Protein AF-A0A848M7B4-F1 (afdb_monomer_lite)

InterPro domains:
  IPR029058 Alpha/Beta hydrolase fold [G3DSA:3.40.50.1820] (89-286)
  IPR029058 Alpha/Beta hydrolase fold [SSF53474] (166-373)

Foldseek 3Di:
DADDPPLCQQVAFFPVCVVVVDGGVLSVQVVLFAPPFDSVVCSRFLLVVLLCVQLVCSSPDDACPPPVNQVCQQPQAQHWHWDWPPPVDQKIKIKTARPVCPDPVCVQPAAAEEEEEDDAHPSQVSSLQLSNVCSNRRYMYMYTHRYPPPPPPPCLVPVFQAQDDCVSVVVRVVVVPVVGRHDQFRYEYEYADVSLQSSVVVCLVPVLRHQEYEYELDLHALRHDDDDPVSLVVLLQAAYFYEYEYECRGPSRCPLQLDADADQDPVRDGSGDHSQSSQVRVQSNCSSRQFDRDDSVQLVVLCVDDPVSVLSNGNSHAAPDWDWDQDRNWTKTWGFTAHPVGDGRYIYIYIYSGGSGRTSCRSVLRCLQSVQWTHPSVRSHIDGVPDHSDPPPD

Organism: Paenibacillus lemnae (NCBI:txid1330551)

Radius of gyration: 20.03 Å; chains: 1; bounding box: 51×49×50 Å

pLDDT: mean 87.44, std 14.01, range [38.03, 98.81]

Secondary structure (DSSP, 8-state):
----TTGGGGGS--GGGGGGT--SHHHHHHHHB-TT--HHHHHTSHHHHHHHHHHHHHHH-SSTTSHHHHHHHHHSTT-EEEEEE-TTSS--EEEEEEGGGGSGGGTT--EEEEEEE-SS-HHHHHTTSHHHHHHHHT-EEEEE-PPBTB-----HHHHTTPPPP-HHHHHHHHHHHHHTTEEEEEEEEEEEHHHHHHHHHHHHH-TTT-SEEEEES-SS-TTSPPPPHHHHHHHHHH---EEEEEETTBTT---STT--B-SB-TTS-B--B-HHHHHHHHHHHHHHHTPPP--HHHHHHGGG--GGGHHHHHHTS--SEEEEEEETTEEEEEEEEE-TTS-EEEEEEEETT--SS--HHHHHHHHHHHTTEEE-TTT--EEE-S----GGG-

Structure (mmCIF, N/CA/C/O backbone):
data_AF-A0A848M7B4-F1
#
_entry.id   AF-A0A848M7B4-F1
#
loop_
_atom_site.group_PDB
_atom_site.id
_atom_site.type_symbol
_atom_site.label_atom_id
_atom_site.label_alt_id
_atom_site.label_comp_id
_atom_site.label_asym_id
_atom_site.label_entity_id
_atom_site.label_seq_id
_atom_site.pdbx_PDB_ins_code
_atom_site.Cartn_x
_atom_site.Cartn_y
_atom_site.Cartn_z
_atom_site.occupancy
_atom_site.B_iso_or_equiv
_atom_site.auth_seq_id
_atom_site.auth_comp_id
_atom_site.auth_asym_id
_atom_site.auth_atom_id
_atom_site.pdbx_PDB_model_num
ATOM 1 N N . MET A 1 1 ? -10.411 7.852 -28.663 1.00 66.88 1 MET A N 1
ATOM 2 C CA . MET A 1 1 ? -9.872 8.730 -27.607 1.00 66.88 1 MET A CA 1
ATOM 3 C C . MET A 1 1 ? -10.813 8.605 -26.424 1.00 66.88 1 MET A C 1
ATOM 5 O O . MET A 1 1 ? -11.984 8.923 -26.577 1.00 66.88 1 MET A O 1
ATOM 9 N N . TYR A 1 2 ? -10.353 8.017 -25.322 1.00 81.56 2 TYR A N 1
ATOM 10 C CA . TYR A 1 2 ? -11.175 7.842 -24.126 1.00 81.56 2 TYR A CA 1
ATOM 11 C C . TYR A 1 2 ? -11.425 9.213 -23.475 1.00 81.56 2 TYR A C 1
ATOM 13 O O . TYR A 1 2 ? -10.504 10.041 -23.387 1.00 81.56 2 TYR A O 1
ATOM 21 N N . ASN A 1 3 ? -12.678 9.479 -23.112 1.00 83.62 3 ASN A N 1
ATOM 22 C CA . ASN A 1 3 ? -13.128 10.738 -22.529 1.00 83.62 3 ASN A CA 1
ATOM 23 C C . ASN A 1 3 ? -14.069 10.444 -21.361 1.00 83.62 3 ASN A C 1
ATOM 25 O O . ASN A 1 3 ? -14.908 9.553 -21.470 1.00 83.62 3 ASN A O 1
ATOM 29 N N . TYR A 1 4 ? -13.929 11.210 -20.289 1.00 90.31 4 TYR A N 1
ATOM 30 C CA . TYR A 1 4 ? -14.681 11.066 -19.048 1.00 90.31 4 TYR A CA 1
ATOM 31 C C . TYR A 1 4 ? -15.031 12.448 -18.500 1.00 90.31 4 TYR A C 1
ATOM 33 O O . TYR A 1 4 ? -14.499 13.468 -18.948 1.00 90.31 4 TYR A O 1
ATOM 41 N N . GLU A 1 5 ? -15.981 12.482 -17.572 1.00 90.69 5 GLU A N 1
ATOM 42 C CA . GLU A 1 5 ? -16.468 13.726 -16.986 1.00 90.69 5 GLU A CA 1
ATOM 43 C C . GLU A 1 5 ? -15.347 14.460 -16.238 1.00 90.69 5 GLU A C 1
ATOM 45 O O . GLU A 1 5 ? -14.487 13.835 -15.619 1.00 90.69 5 GLU A O 1
ATOM 50 N N . ASN A 1 6 ? -15.385 15.795 -16.252 1.00 92.81 6 ASN A N 1
ATOM 51 C CA . ASN A 1 6 ? -14.502 16.657 -15.464 1.00 92.81 6 ASN A CA 1
ATOM 52 C C . ASN A 1 6 ? -13.012 16.575 -15.826 1.00 92.81 6 ASN A C 1
ATOM 54 O O . ASN A 1 6 ? -12.151 17.023 -15.071 1.00 92.81 6 ASN A O 1
ATOM 58 N N . LYS A 1 7 ? -12.677 16.016 -16.988 1.00 92.31 7 LYS A N 1
ATOM 59 C CA . LYS A 1 7 ? -11.299 15.860 -17.453 1.00 92.31 7 LYS A CA 1
ATOM 60 C C . LYS A 1 7 ? -10.507 17.173 -17.503 1.00 92.31 7 LYS A C 1
ATOM 62 O O . LYS A 1 7 ? -9.297 17.171 -17.301 1.00 92.31 7 LYS A O 1
ATOM 67 N N . GLU A 1 8 ? -11.173 18.304 -17.701 1.00 92.56 8 GLU A N 1
ATOM 68 C CA . GLU A 1 8 ? -10.572 19.637 -17.633 1.00 92.56 8 GLU A CA 1
ATOM 69 C C . GLU A 1 8 ? -9.999 19.990 -16.248 1.00 92.56 8 GLU A C 1
ATOM 71 O O . GLU A 1 8 ? -9.194 20.912 -16.124 1.00 92.56 8 GLU A O 1
ATOM 76 N N . TRP A 1 9 ? -10.359 19.250 -15.195 1.00 94.12 9 TRP A N 1
ATOM 77 C CA . TRP A 1 9 ? -9.826 19.455 -13.846 1.00 94.12 9 TRP A CA 1
ATOM 78 C C . TRP A 1 9 ? -8.347 19.105 -13.718 1.00 94.12 9 TRP A C 1
ATOM 80 O O . TRP A 1 9 ? -7.710 19.581 -12.780 1.00 94.12 9 TRP A O 1
ATOM 90 N N . PHE A 1 10 ? -7.779 18.343 -14.657 1.00 93.44 10 PHE A N 1
ATOM 91 C CA . PHE A 1 10 ? -6.334 18.120 -14.688 1.00 93.44 10 PHE A CA 1
ATOM 92 C C . PHE A 1 10 ? -5.539 19.417 -14.841 1.00 93.44 10 PHE A C 1
ATOM 94 O O . PHE A 1 10 ? -4.433 19.502 -14.315 1.00 93.44 10 PHE A O 1
ATOM 101 N N . GLU A 1 11 ? -6.127 20.424 -15.491 1.00 93.25 11 GLU A N 1
ATOM 102 C CA . GLU A 1 11 ? -5.529 21.738 -15.749 1.00 93.25 11 GLU A CA 1
ATOM 103 C C . GLU A 1 11 ? -5.961 22.803 -14.734 1.00 93.25 11 GLU A C 1
ATOM 105 O O . GLU A 1 11 ? -5.551 23.964 -14.808 1.00 93.25 11 GLU A O 1
ATOM 110 N N . ARG A 1 12 ? -6.831 22.448 -13.783 1.00 89.88 12 ARG A N 1
ATOM 111 C CA . ARG A 1 12 ? -7.367 23.415 -12.829 1.00 89.88 12 ARG A CA 1
ATOM 112 C C . ARG A 1 12 ? -6.296 23.796 -11.799 1.00 89.88 12 ARG A C 1
ATOM 114 O O . ARG A 1 12 ? -5.705 22.900 -11.201 1.00 89.88 12 ARG A O 1
ATOM 121 N N . PRO A 1 13 ? -6.105 25.100 -11.515 1.00 86.62 13 PRO A N 1
ATOM 122 C CA . PRO A 1 13 ? -5.221 25.544 -10.446 1.00 86.62 13 PRO A CA 1
ATOM 123 C C . PRO A 1 13 ? -5.652 25.021 -9.066 1.00 86.62 13 PRO A C 1
ATOM 125 O O . PRO A 1 13 ? -6.811 25.187 -8.670 1.00 86.62 13 PRO A O 1
ATOM 128 N N . LEU A 1 14 ? -4.713 24.437 -8.324 1.00 82.94 14 LEU A N 1
ATOM 129 C CA . LEU A 1 14 ? -4.905 23.835 -7.009 1.00 82.94 14 LEU A CA 1
ATOM 130 C C . LEU A 1 14 ? -4.140 24.614 -5.940 1.00 82.94 14 LEU A C 1
ATOM 132 O O . LEU A 1 14 ? -2.932 24.461 -5.788 1.00 82.94 14 LEU A O 1
ATOM 136 N N . LYS A 1 15 ? -4.871 25.390 -5.132 1.00 71.19 15 LYS A N 1
ATOM 137 C CA . LYS A 1 15 ? -4.302 26.149 -4.002 1.00 71.19 15 LYS A CA 1
ATOM 138 C C . LYS A 1 15 ? -3.574 25.268 -2.990 1.00 71.19 15 LYS A C 1
ATOM 140 O O . LYS A 1 15 ? -2.587 25.672 -2.398 1.00 71.19 15 LYS A O 1
ATOM 145 N N . THR A 1 16 ? -4.066 24.051 -2.806 1.00 67.88 16 THR A N 1
ATOM 146 C CA . THR A 1 16 ? -3.511 23.033 -1.907 1.00 67.88 16 THR A CA 1
ATOM 147 C C . THR A 1 16 ? -2.163 22.477 -2.374 1.00 67.88 16 THR A C 1
ATOM 149 O O . THR A 1 16 ? -1.467 21.863 -1.569 1.00 67.88 16 THR A O 1
ATOM 152 N N . LEU A 1 17 ? -1.785 22.696 -3.642 1.00 66.31 17 LEU A N 1
ATOM 153 C CA . LEU A 1 17 ? -0.487 22.314 -4.208 1.00 66.31 17 LEU A CA 1
ATOM 154 C C . LEU A 1 17 ? 0.463 23.505 -4.415 1.00 66.31 17 LEU A C 1
ATOM 156 O O . LEU A 1 17 ? 1.637 23.277 -4.702 1.00 66.31 17 LEU A O 1
ATOM 160 N N . GLU A 1 18 ? 0.001 24.751 -4.230 1.00 57.59 18 GLU A N 1
ATOM 161 C CA . GLU A 1 18 ? 0.810 25.963 -4.466 1.00 57.59 18 GLU A CA 1
ATOM 162 C C . GLU A 1 18 ? 2.098 25.971 -3.621 1.00 57.59 18 GLU A C 1
ATOM 164 O O . GLU A 1 18 ? 3.162 26.346 -4.118 1.00 57.59 18 GLU A O 1
ATOM 169 N N . ASP A 1 19 ? 2.039 25.449 -2.392 1.00 53.47 19 ASP A N 1
ATOM 170 C CA . ASP A 1 19 ? 3.194 25.289 -1.495 1.00 53.47 19 ASP A CA 1
ATOM 171 C C . ASP A 1 19 ? 4.212 24.226 -1.969 1.00 53.47 19 ASP A C 1
ATOM 173 O O . ASP A 1 19 ? 5.292 24.089 -1.391 1.00 53.47 19 ASP A O 1
ATOM 177 N N . GLU A 1 20 ? 3.890 23.440 -3.001 1.00 55.09 20 GLU A N 1
ATOM 178 C CA . GLU A 1 20 ? 4.791 22.465 -3.638 1.00 55.09 20 GLU A CA 1
ATOM 179 C C . GLU A 1 20 ? 5.413 22.985 -4.939 1.00 55.09 20 GLU A C 1
ATOM 181 O O . GLU A 1 20 ? 6.122 22.244 -5.616 1.00 55.09 20 GLU A O 1
ATOM 186 N N . GLY A 1 21 ? 5.146 24.242 -5.309 1.00 60.25 21 GLY A N 1
ATOM 187 C CA . GLY A 1 21 ? 5.594 24.812 -6.582 1.00 60.25 21 GLY A CA 1
ATOM 188 C C . GLY A 1 21 ? 4.836 24.280 -7.803 1.00 60.25 21 GLY A C 1
ATOM 189 O O . GLY A 1 21 ? 5.199 24.620 -8.926 1.00 60.25 21 GLY A O 1
ATOM 190 N N . ARG A 1 22 ? 3.777 23.490 -7.586 1.00 67.62 22 ARG A N 1
ATOM 191 C CA . ARG A 1 22 ? 2.900 22.924 -8.618 1.00 67.62 22 ARG A CA 1
ATOM 192 C C . ARG A 1 22 ? 1.539 23.586 -8.571 1.00 67.62 22 ARG A C 1
ATOM 194 O O . ARG A 1 22 ? 1.055 23.968 -7.509 1.00 67.62 22 ARG A O 1
ATOM 201 N N . LYS A 1 23 ? 0.901 23.698 -9.726 1.00 78.94 23 LYS A N 1
ATOM 202 C CA . LYS A 1 23 ? -0.374 24.396 -9.874 1.00 78.94 23 LYS A CA 1
ATOM 203 C C . LYS A 1 23 ? -1.488 23.462 -10.288 1.00 78.94 23 LYS A C 1
ATOM 205 O O . LYS A 1 23 ? -2.626 23.772 -9.975 1.00 78.94 23 LYS A O 1
ATOM 210 N N . THR A 1 24 ? -1.213 22.339 -10.943 1.00 90.75 24 THR A N 1
ATOM 211 C CA . THR A 1 24 ? -2.267 21.468 -11.486 1.00 90.75 24 THR A CA 1
ATOM 212 C C . THR A 1 24 ? -1.969 19.983 -11.259 1.00 90.75 24 THR A C 1
ATOM 214 O O . THR A 1 24 ? -0.845 19.602 -10.925 1.00 90.75 24 THR A O 1
ATOM 217 N N . LEU A 1 25 ? -2.978 19.120 -11.436 1.00 91.19 25 LEU A N 1
ATOM 218 C CA . LEU A 1 25 ? -2.766 17.666 -11.408 1.00 91.19 25 LEU A CA 1
ATOM 219 C C . LEU A 1 25 ? -1.920 17.192 -12.597 1.00 91.19 25 LEU A C 1
ATOM 221 O O . LEU A 1 25 ? -1.194 16.210 -12.471 1.00 91.19 25 LEU A O 1
ATOM 225 N N . HIS A 1 26 ? -2.006 17.878 -13.741 1.00 92.94 26 HIS A N 1
ATOM 226 C CA . HIS A 1 26 ? -1.137 17.632 -14.889 1.00 92.94 26 HIS A CA 1
ATOM 227 C C . HIS A 1 26 ? 0.333 17.853 -14.513 1.00 92.94 26 HIS A C 1
ATOM 229 O O . HIS A 1 26 ? 1.128 16.921 -14.626 1.00 92.94 26 HIS A O 1
ATOM 235 N N . GLU A 1 27 ? 0.682 19.039 -14.006 1.00 89.94 27 GLU A N 1
ATOM 236 C CA . GLU A 1 27 ? 2.056 19.346 -13.589 1.00 89.94 27 GLU A CA 1
ATOM 237 C C . GLU A 1 27 ? 2.553 18.341 -12.540 1.00 89.94 27 GLU A C 1
ATOM 239 O O . GLU A 1 27 ? 3.668 17.839 -12.648 1.00 89.94 27 GLU A O 1
ATOM 244 N N . LEU A 1 28 ? 1.695 17.963 -11.583 1.00 87.56 28 LEU A N 1
ATOM 245 C CA . LEU A 1 28 ? 2.005 16.920 -10.607 1.00 87.56 28 LEU A CA 1
ATOM 246 C C . LEU A 1 28 ? 2.376 15.588 -11.265 1.00 87.56 28 LEU A C 1
ATOM 248 O O . LEU A 1 28 ? 3.399 15.010 -10.918 1.00 87.56 28 LEU A O 1
ATOM 252 N N . LEU A 1 29 ? 1.566 15.082 -12.192 1.00 90.69 29 LEU A N 1
ATOM 253 C CA . LEU A 1 29 ? 1.821 13.783 -12.814 1.00 90.69 29 LEU A CA 1
ATOM 254 C C . LEU A 1 29 ? 3.066 13.794 -13.701 1.00 90.69 29 LEU A C 1
ATOM 256 O O . LEU A 1 29 ? 3.826 12.829 -13.671 1.00 90.69 29 LEU A O 1
ATOM 260 N N . VAL A 1 30 ? 3.285 14.868 -14.463 1.00 90.69 30 VAL A N 1
ATOM 261 C CA . VAL A 1 30 ? 4.470 15.007 -15.322 1.00 90.69 30 VAL A CA 1
ATOM 262 C C . VAL A 1 30 ? 5.744 15.089 -14.486 1.00 90.69 30 VAL A C 1
ATOM 264 O O . VAL A 1 30 ? 6.694 14.373 -14.785 1.00 90.69 30 VAL A O 1
ATOM 267 N N . ASP A 1 31 ? 5.745 15.863 -13.398 1.00 86.50 31 ASP A N 1
ATOM 268 C CA . ASP A 1 31 ? 6.887 15.946 -12.478 1.00 86.50 31 ASP A CA 1
ATOM 269 C C . ASP A 1 31 ? 7.194 14.616 -11.777 1.00 86.50 31 ASP A C 1
ATOM 271 O O . ASP A 1 31 ? 8.326 14.373 -11.356 1.00 86.50 31 ASP A O 1
ATOM 275 N N . MET A 1 32 ? 6.168 13.787 -11.569 1.00 87.31 32 MET A N 1
ATOM 276 C CA . MET A 1 32 ? 6.290 12.486 -10.912 1.00 87.31 32 MET A CA 1
ATOM 277 C C . MET A 1 32 ? 6.614 11.349 -11.892 1.00 87.31 32 MET A C 1
ATOM 279 O O . MET A 1 32 ? 6.910 10.233 -11.458 1.00 87.31 32 MET A O 1
ATOM 283 N N . GLY A 1 33 ? 6.561 11.608 -13.195 1.00 89.44 33 GLY A N 1
ATOM 284 C CA . GLY A 1 33 ? 6.952 10.668 -14.233 1.00 89.44 33 GLY A CA 1
ATOM 285 C C . GLY A 1 33 ? 8.446 10.737 -14.538 1.00 89.44 33 GLY A C 1
ATOM 286 O O . GLY A 1 33 ? 9.073 11.790 -14.440 1.00 89.44 33 GLY A O 1
ATOM 287 N N . ASP A 1 34 ? 9.028 9.617 -14.948 1.00 87.88 34 ASP A N 1
ATOM 288 C CA . ASP A 1 34 ? 10.302 9.632 -15.653 1.00 87.88 34 ASP A CA 1
ATOM 289 C C . ASP A 1 34 ? 10.107 9.982 -17.143 1.00 87.88 34 ASP A C 1
ATOM 291 O O . ASP A 1 34 ? 8.996 10.203 -17.629 1.00 87.88 34 ASP A O 1
ATOM 295 N N . HIS A 1 35 ? 11.203 10.024 -17.900 1.00 87.94 35 HIS A N 1
ATOM 296 C CA . HIS A 1 35 ? 11.185 10.350 -19.329 1.00 87.94 35 HIS A CA 1
ATOM 297 C C . HIS A 1 35 ? 10.361 9.388 -20.212 1.00 87.94 35 HIS A C 1
ATOM 299 O O . HIS A 1 35 ? 10.135 9.695 -21.384 1.00 87.94 35 HIS A O 1
ATOM 305 N N . THR A 1 36 ? 9.939 8.232 -19.692 1.00 91.31 36 THR A N 1
ATOM 306 C CA . THR A 1 36 ? 9.106 7.254 -20.407 1.00 91.31 36 THR A CA 1
ATOM 307 C C . THR A 1 36 ? 7.613 7.433 -20.131 1.00 91.31 36 THR A C 1
ATOM 309 O O . THR A 1 36 ? 6.790 6.850 -20.843 1.00 91.31 36 THR A O 1
ATOM 312 N N . PHE A 1 37 ? 7.244 8.257 -19.143 1.00 94.69 37 PHE A N 1
ATOM 313 C CA . PHE A 1 37 ? 5.851 8.515 -18.806 1.00 94.69 37 PHE A CA 1
ATOM 314 C C . PHE A 1 37 ? 5.113 9.200 -19.962 1.00 94.69 37 PHE A C 1
ATOM 316 O O . PHE A 1 37 ? 5.459 10.298 -20.400 1.00 94.69 37 PHE A O 1
ATOM 323 N N . ASN A 1 38 ? 4.042 8.568 -20.440 1.00 95.56 38 ASN A N 1
ATOM 324 C CA . ASN A 1 38 ? 3.177 9.124 -21.468 1.00 95.56 38 ASN A CA 1
ATOM 325 C C . ASN A 1 38 ? 1.906 9.701 -20.832 1.00 95.56 38 ASN A C 1
ATOM 327 O O . ASN A 1 38 ? 0.907 8.992 -20.645 1.00 95.56 38 ASN A O 1
ATOM 331 N N . TYR A 1 39 ? 1.954 11.002 -20.533 1.00 95.00 39 TYR A N 1
ATOM 332 C CA . TYR A 1 39 ? 0.834 11.738 -19.948 1.00 95.00 39 TYR A CA 1
ATOM 333 C C . TYR A 1 39 ? -0.421 11.704 -20.828 1.00 95.00 39 TYR A C 1
ATOM 335 O O . TYR A 1 39 ? -1.505 11.454 -20.318 1.00 95.00 39 TYR A O 1
ATOM 343 N N . GLU A 1 40 ? -0.299 11.864 -22.148 1.00 94.94 40 GLU A N 1
ATOM 344 C CA . GLU A 1 40 ? -1.459 11.830 -23.051 1.00 94.94 40 GLU A CA 1
ATOM 345 C C . GLU A 1 40 ? -2.172 10.473 -23.004 1.00 94.94 40 GLU A C 1
ATOM 347 O O . GLU A 1 40 ? -3.393 10.395 -22.857 1.00 94.94 40 GLU A O 1
ATOM 352 N N . LYS A 1 41 ? -1.417 9.370 -23.048 1.00 93.81 41 LYS A N 1
ATOM 353 C CA . LYS A 1 41 ? -1.985 8.024 -22.895 1.00 93.81 41 LYS A CA 1
ATOM 354 C C . LYS A 1 41 ? -2.674 7.870 -21.537 1.00 93.81 41 LYS A C 1
ATOM 356 O O . LYS A 1 41 ? -3.765 7.310 -21.477 1.00 93.81 41 LYS A O 1
ATOM 361 N N . TYR A 1 42 ? -2.058 8.382 -20.475 1.00 93.19 42 TYR A N 1
ATOM 362 C CA . TYR A 1 42 ? -2.596 8.329 -19.119 1.00 93.19 42 TYR A CA 1
ATOM 363 C C . TYR A 1 42 ? -3.905 9.115 -18.988 1.00 93.19 42 TYR A C 1
ATOM 365 O O . TYR A 1 42 ? -4.932 8.577 -18.576 1.00 93.19 42 TYR A O 1
ATOM 373 N N . LEU A 1 43 ? -3.892 10.374 -19.417 1.00 94.12 43 LEU A N 1
ATOM 374 C CA . LEU A 1 43 ? -5.034 11.276 -19.436 1.00 94.12 43 LEU A CA 1
ATOM 375 C C . LEU A 1 43 ? -6.193 10.679 -20.255 1.00 94.12 43 LEU A C 1
ATOM 377 O O . LEU A 1 43 ? -7.362 10.922 -19.967 1.00 94.12 43 LEU A O 1
ATOM 381 N N . HIS A 1 44 ? -5.901 9.884 -21.284 1.00 93.44 44 HIS A N 1
ATOM 382 C CA . HIS A 1 44 ? -6.877 9.176 -22.114 1.00 93.44 44 HIS A CA 1
ATOM 383 C C . HIS A 1 44 ? -7.036 7.690 -21.737 1.00 93.44 44 HIS A C 1
ATOM 385 O O . HIS A 1 44 ? -7.121 6.842 -22.627 1.00 93.44 44 HIS A O 1
ATOM 391 N N . SER A 1 45 ? -7.136 7.378 -20.440 1.00 92.25 45 SER A N 1
ATOM 392 C CA . SER A 1 45 ? -7.343 6.012 -19.924 1.00 92.25 45 SER A CA 1
ATOM 393 C C . SER A 1 45 ? -8.273 5.966 -18.701 1.00 92.25 45 SER A C 1
ATOM 395 O O . SER A 1 45 ? -8.485 6.995 -18.054 1.00 92.25 45 SER A O 1
ATOM 397 N N . LYS A 1 46 ? -8.783 4.772 -18.350 1.00 92.25 46 LYS A N 1
ATOM 398 C CA . LYS A 1 46 ? -9.503 4.539 -17.080 1.00 92.25 46 LYS A CA 1
ATOM 399 C C . LYS A 1 46 ? -8.640 4.846 -15.860 1.00 92.25 46 LYS A C 1
ATOM 401 O O . LYS A 1 46 ? -9.138 5.387 -14.881 1.00 92.25 46 LYS A O 1
ATOM 406 N N . GLN A 1 47 ? -7.338 4.573 -15.936 1.00 90.62 47 GLN A N 1
ATOM 407 C CA . GLN A 1 47 ? -6.392 4.936 -14.882 1.00 90.62 47 GLN A CA 1
ATOM 408 C C . GLN A 1 47 ? -6.411 6.451 -14.603 1.00 90.62 47 GLN A C 1
ATOM 410 O O . GLN A 1 47 ? -6.420 6.860 -13.441 1.00 90.62 47 GLN A O 1
ATOM 415 N N . GLY A 1 48 ? -6.494 7.279 -15.652 1.00 92.69 48 GLY A N 1
ATOM 416 C CA . GLY A 1 48 ? -6.666 8.730 -15.533 1.00 92.69 48 GLY A CA 1
ATOM 417 C C . GLY A 1 48 ? -8.023 9.143 -14.949 1.00 92.69 48 GLY A C 1
ATOM 418 O O . GLY A 1 48 ? -8.077 10.048 -14.113 1.00 92.69 48 GLY A O 1
ATOM 419 N N . GLU A 1 49 ? -9.114 8.467 -15.330 1.00 93.69 49 GLU A N 1
ATOM 420 C CA . GLU A 1 49 ? -10.450 8.693 -14.749 1.00 93.69 49 GLU A CA 1
ATOM 421 C C . GLU A 1 49 ? -10.459 8.400 -13.241 1.00 93.69 49 GLU A C 1
ATOM 423 O O . GLU A 1 49 ? -10.855 9.250 -12.441 1.00 93.69 49 GLU A O 1
ATOM 428 N N . HIS A 1 50 ? -9.958 7.233 -12.833 1.00 92.12 50 HIS A N 1
ATOM 429 C CA . HIS A 1 50 ? -9.908 6.836 -11.427 1.00 92.12 50 HIS A CA 1
ATOM 430 C C . HIS A 1 50 ? -8.973 7.718 -10.597 1.00 92.12 50 HIS A C 1
ATOM 432 O O . HIS A 1 50 ? -9.305 8.082 -9.466 1.00 92.12 50 HIS A O 1
ATOM 438 N N . PHE A 1 51 ? -7.825 8.114 -11.154 1.00 92.12 51 PHE A N 1
ATOM 439 C CA . PHE A 1 51 ? -6.951 9.088 -10.509 1.00 92.12 51 PHE A CA 1
ATOM 440 C C . PHE A 1 51 ? -7.699 10.394 -10.228 1.00 92.12 51 PHE A C 1
ATOM 442 O O . PHE A 1 51 ? -7.645 10.909 -9.108 1.00 92.12 51 PHE A O 1
ATOM 449 N N . LEU A 1 52 ? -8.433 10.924 -11.211 1.00 93.31 52 LEU A N 1
ATOM 450 C CA . LEU A 1 52 ? -9.195 12.153 -11.018 1.00 93.31 52 LEU A CA 1
ATOM 451 C C . LEU A 1 52 ? -10.298 11.978 -9.973 1.00 93.31 52 LEU A C 1
ATOM 453 O O . LEU A 1 52 ? -10.497 12.860 -9.138 1.00 93.31 52 LEU A O 1
ATOM 457 N N . PHE A 1 53 ? -10.984 10.835 -9.986 1.00 93.19 53 PHE A N 1
ATOM 458 C CA . PHE A 1 53 ? -12.019 10.513 -9.012 1.00 93.19 53 PHE A CA 1
ATOM 459 C C . PHE A 1 53 ? -11.485 10.534 -7.571 1.00 93.19 53 PHE A C 1
ATOM 461 O O . PHE A 1 53 ? -12.104 11.154 -6.703 1.00 93.19 53 PHE A O 1
ATOM 468 N N . HIS A 1 54 ? -10.313 9.948 -7.312 1.00 92.06 54 HIS A N 1
ATOM 469 C CA . HIS A 1 54 ? -9.689 9.990 -5.983 1.00 92.06 54 HIS A CA 1
ATOM 470 C C . HIS A 1 54 ? -9.154 11.377 -5.609 1.00 92.06 54 HIS A C 1
ATOM 472 O O . HIS A 1 54 ? -9.165 11.750 -4.439 1.00 92.06 54 HIS A O 1
ATOM 478 N N . ASN A 1 55 ? -8.746 12.183 -6.590 1.00 91.25 55 ASN A N 1
ATOM 479 C CA . ASN A 1 55 ? -8.276 13.551 -6.361 1.00 91.25 55 ASN A CA 1
ATOM 480 C C . ASN A 1 55 ? -9.406 14.599 -6.380 1.00 91.25 55 ASN A C 1
ATOM 482 O O . ASN A 1 55 ? -9.145 15.790 -6.226 1.00 91.25 55 ASN A O 1
ATOM 486 N N . GLN A 1 56 ? -10.675 14.207 -6.529 1.00 92.12 56 GLN A N 1
ATOM 487 C CA . GLN A 1 56 ? -11.766 15.169 -6.716 1.00 92.12 56 GLN A CA 1
ATOM 488 C C . GLN A 1 56 ? -11.945 16.133 -5.535 1.00 92.12 56 GLN A C 1
ATOM 490 O O . GLN A 1 56 ? -12.326 17.285 -5.737 1.00 92.12 56 GLN A O 1
ATOM 495 N N . LEU A 1 57 ? -11.686 15.680 -4.303 1.00 91.81 57 LEU A N 1
ATOM 496 C CA . LEU A 1 57 ? -11.840 16.514 -3.111 1.00 91.81 57 LEU A CA 1
ATOM 497 C C . LEU A 1 57 ? -10.754 17.590 -3.056 1.00 91.81 57 LEU A C 1
ATOM 499 O O . LEU A 1 57 ? -11.074 18.752 -2.811 1.00 91.81 57 LEU A O 1
ATOM 503 N N . LEU A 1 58 ? -9.519 17.217 -3.412 1.00 88.50 58 LEU A N 1
ATOM 504 C CA . LEU A 1 58 ? -8.387 18.131 -3.577 1.00 88.50 58 LEU A CA 1
ATOM 505 C C . LEU A 1 58 ? -8.685 19.229 -4.611 1.00 88.50 58 LEU A C 1
ATOM 507 O O . LEU A 1 58 ? -8.249 20.365 -4.444 1.00 88.50 58 LEU A O 1
ATOM 511 N N . VAL A 1 59 ? -9.431 18.897 -5.672 1.00 89.94 59 VAL A N 1
ATOM 512 C CA . VAL A 1 59 ? -9.811 19.839 -6.739 1.00 89.94 59 VAL A CA 1
ATOM 513 C C . VAL A 1 59 ? -10.977 20.747 -6.337 1.00 89.94 59 VAL A C 1
ATOM 515 O O . VAL A 1 59 ? -11.015 21.929 -6.695 1.00 89.94 59 VAL A O 1
ATOM 518 N N . LYS A 1 60 ? -11.980 20.193 -5.650 1.00 90.12 60 LYS A N 1
ATOM 519 C CA . LYS A 1 60 ? -13.246 20.882 -5.357 1.00 90.12 60 LYS A CA 1
ATOM 520 C C . LYS A 1 60 ? -13.172 21.786 -4.130 1.00 90.12 60 LYS A C 1
ATOM 522 O O . LYS A 1 60 ? -13.890 22.786 -4.096 1.00 90.12 60 LYS A O 1
ATOM 527 N N . TYR A 1 61 ? -12.347 21.438 -3.148 1.00 89.56 61 TYR A N 1
ATOM 528 C CA . TYR A 1 61 ? -12.351 22.054 -1.824 1.00 89.56 61 TYR A CA 1
ATOM 529 C C . TYR A 1 61 ? -10.978 22.600 -1.448 1.00 89.56 61 TYR A C 1
ATOM 531 O O . TYR A 1 61 ? -9.952 22.217 -2.000 1.00 89.56 61 TYR A O 1
ATOM 539 N N . THR A 1 62 ? -10.969 23.531 -0.497 1.00 82.75 62 THR A N 1
ATOM 540 C CA . THR A 1 62 ? -9.735 24.159 -0.005 1.00 82.75 62 THR A CA 1
ATOM 541 C C . THR A 1 62 ? -9.350 23.686 1.385 1.00 82.75 62 THR A C 1
ATOM 543 O O . THR A 1 62 ? -8.184 23.796 1.749 1.00 82.75 62 THR A O 1
ATOM 546 N N . HIS A 1 63 ? -10.301 23.155 2.157 1.00 84.50 63 HIS A N 1
ATOM 547 C CA . HIS A 1 63 ? -10.051 22.664 3.504 1.00 84.50 63 HIS A CA 1
ATOM 548 C C . HIS A 1 63 ? -10.736 21.312 3.713 1.00 84.50 63 HIS A C 1
ATOM 550 O O . HIS A 1 63 ? -11.920 21.152 3.422 1.00 84.50 63 HIS A O 1
ATOM 556 N N . GLY A 1 64 ? -10.023 20.317 4.241 1.00 86.56 64 GLY A N 1
ATOM 557 C CA . GLY A 1 64 ? -10.566 18.959 4.327 1.00 86.56 64 GLY A CA 1
ATOM 558 C C . GLY A 1 64 ? -11.654 18.754 5.388 1.00 86.56 64 GLY A C 1
ATOM 559 O O . GLY A 1 64 ? -12.259 17.688 5.440 1.00 86.56 64 GLY A O 1
ATOM 560 N N . MET A 1 65 ? -11.964 19.779 6.185 1.00 90.06 65 MET A N 1
ATOM 561 C CA . MET A 1 65 ? -13.146 19.818 7.067 1.00 90.06 65 MET A CA 1
ATOM 562 C C . MET A 1 65 ? -14.314 20.640 6.504 1.00 90.06 65 MET A C 1
ATOM 564 O O . MET A 1 65 ? -15.281 20.896 7.221 1.00 90.06 65 MET A O 1
ATOM 568 N N . ASP A 1 66 ? -14.247 21.069 5.239 1.00 92.81 66 ASP A N 1
ATOM 569 C CA . ASP A 1 66 ? -15.381 21.712 4.574 1.00 92.81 66 ASP A CA 1
ATOM 570 C C . ASP A 1 66 ? -16.606 20.782 4.603 1.00 92.81 66 ASP A C 1
ATOM 572 O O . ASP A 1 66 ? -16.488 19.568 4.422 1.00 92.81 66 ASP A O 1
ATOM 576 N N . LYS A 1 67 ? -17.813 21.345 4.774 1.00 95.69 67 LYS A N 1
ATOM 577 C CA . LYS A 1 67 ? -19.060 20.558 4.876 1.00 95.69 67 LYS A CA 1
ATOM 578 C C . LYS A 1 67 ? -19.221 19.559 3.724 1.00 95.69 67 LYS A C 1
ATOM 580 O O . LYS A 1 67 ? -19.659 18.441 3.952 1.00 95.69 67 LYS A O 1
ATOM 585 N N . GLY A 1 68 ? -18.840 19.949 2.505 1.00 96.31 68 GLY A N 1
ATOM 586 C CA . GLY A 1 68 ? -18.909 19.072 1.335 1.00 96.31 68 GLY A CA 1
ATOM 587 C C . GLY A 1 68 ? -17.972 17.862 1.407 1.00 96.31 68 GLY A C 1
ATOM 588 O O . GLY A 1 68 ? -18.346 16.792 0.940 1.00 96.31 68 GLY A O 1
ATOM 589 N N . VAL A 1 69 ? -16.806 17.997 2.045 1.00 95.19 69 VAL A N 1
ATOM 590 C CA . VAL A 1 69 ? -15.866 16.888 2.280 1.00 95.19 69 VAL A CA 1
ATOM 591 C C . VAL A 1 69 ? -16.417 15.938 3.341 1.00 95.19 69 VAL A C 1
ATOM 593 O O . VAL A 1 69 ? -16.431 14.725 3.145 1.00 95.19 69 VAL A O 1
ATOM 596 N N . LEU A 1 70 ? -16.935 16.485 4.445 1.00 97.06 70 LEU A N 1
ATOM 597 C CA . LEU A 1 70 ? -17.549 15.687 5.510 1.00 97.06 70 LEU A CA 1
ATOM 598 C C . LEU A 1 70 ? -18.786 14.932 5.009 1.00 97.06 70 LEU A C 1
ATOM 600 O O . LEU A 1 70 ? -18.948 13.746 5.293 1.00 97.06 70 LEU A O 1
ATOM 604 N N . ASP A 1 71 ? -19.640 15.602 4.232 1.00 98.00 71 ASP A N 1
ATOM 605 C CA . ASP A 1 71 ? -20.809 14.982 3.614 1.00 98.00 71 ASP A CA 1
ATOM 606 C C . ASP A 1 71 ? -20.398 13.909 2.601 1.00 98.00 71 ASP A C 1
ATOM 608 O O . ASP A 1 71 ? -21.029 12.855 2.570 1.00 98.00 71 ASP A O 1
ATOM 612 N N . PHE A 1 72 ? -19.351 14.137 1.800 1.00 97.69 72 PHE A N 1
ATOM 613 C CA . PHE A 1 72 ? -18.846 13.128 0.870 1.00 97.69 72 PHE A CA 1
ATOM 614 C C . PHE A 1 72 ? -18.477 11.841 1.612 1.00 97.69 72 PHE A C 1
ATOM 616 O O . PHE A 1 72 ? -19.036 10.786 1.318 1.00 97.69 72 PHE A O 1
ATOM 623 N N . TRP A 1 73 ? -17.614 11.930 2.628 1.00 97.44 73 TRP A N 1
ATOM 624 C CA . TRP A 1 73 ? -17.168 10.749 3.368 1.00 97.44 73 TRP A CA 1
ATOM 625 C C . TRP A 1 73 ? -18.288 10.068 4.140 1.00 97.44 73 TRP A C 1
ATOM 627 O O . TRP A 1 73 ? -18.344 8.841 4.168 1.00 97.44 73 TRP A O 1
ATOM 637 N N . LYS A 1 74 ? -19.226 10.834 4.701 1.00 98.31 74 LYS A N 1
ATOM 638 C CA . LYS A 1 74 ? -20.372 10.278 5.426 1.00 98.31 74 LYS A CA 1
ATOM 639 C C . LYS A 1 74 ? -21.290 9.427 4.542 1.00 98.31 74 LYS A C 1
ATOM 641 O O . LYS A 1 74 ? -21.927 8.515 5.063 1.00 98.31 74 LYS A O 1
ATOM 646 N N . HIS A 1 75 ? -21.371 9.720 3.242 1.00 98.12 75 HIS A N 1
ATOM 647 C CA . HIS A 1 75 ? -22.292 9.049 2.317 1.00 98.12 75 HIS A CA 1
ATOM 648 C C . HIS A 1 75 ? -21.602 8.143 1.287 1.00 98.12 75 HIS A C 1
ATOM 650 O O . HIS A 1 75 ? -22.286 7.365 0.627 1.00 98.12 75 HIS A O 1
ATOM 656 N N . TYR A 1 76 ? -20.279 8.223 1.131 1.00 97.50 76 TYR A N 1
ATOM 657 C CA . TYR A 1 76 ? -19.536 7.317 0.259 1.00 97.50 76 TYR A CA 1
ATOM 658 C C . TYR A 1 76 ? -19.457 5.907 0.865 1.00 97.50 76 TYR A C 1
ATOM 660 O O . TYR A 1 76 ? -19.157 5.749 2.050 1.00 97.50 76 TYR A O 1
ATOM 668 N N . GLY A 1 77 ? -19.691 4.868 0.056 1.00 97.00 77 GLY A N 1
ATOM 669 C CA . GLY A 1 77 ? -19.659 3.475 0.512 1.00 97.00 77 GLY A CA 1
ATOM 670 C C . GLY A 1 77 ? -20.637 3.227 1.666 1.00 97.00 77 GLY A C 1
ATOM 671 O O . GLY A 1 77 ? -21.828 3.513 1.556 1.00 97.00 77 GLY A O 1
ATOM 672 N N . LYS A 1 78 ? -20.136 2.701 2.788 1.00 98.19 78 LYS A N 1
ATOM 673 C CA . LYS A 1 78 ? -20.907 2.538 4.035 1.00 98.19 78 LYS A CA 1
ATOM 674 C C . LYS A 1 78 ? -20.774 3.733 4.990 1.00 98.19 78 LYS A C 1
ATOM 676 O O . LYS A 1 78 ? -21.371 3.725 6.066 1.00 98.19 78 LYS A O 1
ATOM 681 N N . GLY A 1 79 ? -20.021 4.756 4.593 1.00 98.25 79 GLY A N 1
ATOM 682 C CA . GLY A 1 79 ? -19.864 6.011 5.310 1.00 98.25 79 GLY A CA 1
ATOM 683 C C . GLY A 1 79 ? -18.734 6.015 6.340 1.00 98.25 79 GLY A C 1
ATOM 684 O O . GLY A 1 79 ? -18.561 5.084 7.130 1.00 98.25 79 GLY A O 1
ATOM 685 N N . LEU A 1 80 ? -18.015 7.134 6.383 1.00 98.50 80 LEU A N 1
ATOM 686 C CA . LEU A 1 80 ? -16.992 7.466 7.368 1.00 98.50 80 LEU A CA 1
ATOM 687 C C . LEU A 1 80 ? -17.319 8.800 8.051 1.00 98.50 80 LEU A C 1
ATOM 689 O O . LEU A 1 80 ? -17.729 9.767 7.411 1.00 98.50 80 LEU A O 1
ATOM 693 N N . VAL A 1 81 ? -17.091 8.867 9.358 1.00 98.31 81 VAL A N 1
ATOM 694 C CA . VAL A 1 81 ? -17.054 10.107 10.134 1.00 98.31 81 VAL A CA 1
ATOM 695 C C . VAL A 1 81 ? -15.604 10.566 10.200 1.00 98.31 81 VAL A C 1
ATOM 697 O O . VAL A 1 81 ? -14.755 9.861 10.746 1.00 98.31 81 VAL A O 1
ATOM 700 N N . LYS A 1 82 ? -15.328 11.732 9.610 1.00 96.19 82 LYS A N 1
ATOM 701 C CA . LYS A 1 82 ? -14.010 12.370 9.617 1.00 96.19 82 LYS A CA 1
ATOM 702 C C . LYS A 1 82 ? -13.908 13.365 10.772 1.00 96.19 82 LYS A C 1
ATOM 704 O O . LYS A 1 82 ? -14.752 14.252 10.887 1.00 96.19 82 LYS A O 1
ATOM 709 N N . GLU A 1 83 ? -12.859 13.252 11.578 1.00 94.38 83 GLU A N 1
ATOM 710 C CA . GLU A 1 83 ? -12.591 14.136 12.720 1.00 94.38 83 GLU A CA 1
ATOM 711 C C . GLU A 1 83 ? -11.104 14.501 12.780 1.00 94.38 83 GLU A C 1
ATOM 713 O O . GLU A 1 83 ? -10.248 13.692 12.415 1.00 94.38 83 GLU A O 1
ATOM 718 N N . ILE A 1 84 ? -10.801 15.716 13.250 1.00 91.06 84 ILE A N 1
ATOM 719 C CA . ILE A 1 84 ? -9.439 16.135 13.601 1.00 91.06 84 ILE A CA 1
ATOM 720 C C . ILE A 1 84 ? -9.337 16.168 15.119 1.00 91.06 84 ILE A C 1
ATOM 722 O O . ILE A 1 84 ? -10.157 16.789 15.794 1.00 91.06 84 ILE A O 1
ATOM 726 N N . HIS A 1 85 ? -8.302 15.523 15.632 1.00 91.69 85 HIS A N 1
ATOM 727 C CA . HIS A 1 85 ? -8.017 15.388 17.049 1.00 91.69 85 HIS A CA 1
ATOM 728 C C . HIS A 1 85 ? -6.783 16.200 17.418 1.00 91.69 85 HIS A C 1
ATOM 730 O O . HIS A 1 85 ? -5.894 16.417 16.592 1.00 91.69 85 HIS A O 1
ATOM 736 N N . ASP A 1 86 ? -6.715 16.606 18.685 1.00 86.38 86 ASP A N 1
ATOM 737 C CA . ASP A 1 86 ? -5.536 17.232 19.289 1.00 86.38 86 ASP A CA 1
ATOM 738 C C . ASP A 1 86 ? -5.008 18.475 18.546 1.00 86.38 86 ASP A C 1
ATOM 740 O O . ASP A 1 86 ? -3.797 18.712 18.503 1.00 86.38 86 ASP A O 1
ATOM 744 N N . THR A 1 87 ? -5.914 19.287 17.990 1.00 81.56 87 THR A N 1
ATOM 745 C CA . THR A 1 87 ? -5.596 20.521 17.242 1.00 81.56 87 THR A CA 1
ATOM 746 C C . THR A 1 87 ? -4.777 21.530 18.040 1.00 81.56 87 THR A C 1
ATOM 748 O O . THR A 1 87 ? -4.038 22.315 17.454 1.00 81.56 87 THR A O 1
ATOM 751 N N . ASP A 1 88 ? -4.880 21.482 19.368 1.00 77.81 88 ASP A N 1
ATOM 752 C CA . ASP A 1 88 ? -4.176 22.376 20.291 1.00 77.81 88 ASP A CA 1
ATOM 753 C C . ASP A 1 88 ? -2.799 21.827 20.715 1.00 77.81 88 ASP A C 1
ATOM 755 O O . ASP A 1 88 ? -2.151 22.373 21.608 1.00 77.81 88 ASP A O 1
ATOM 759 N N . THR A 1 89 ? -2.349 20.724 20.105 1.00 75.31 89 THR A N 1
ATOM 760 C CA . THR A 1 89 ? -1.053 20.089 20.383 1.00 75.31 89 THR A CA 1
ATOM 761 C C . THR A 1 89 ? -0.104 20.168 19.188 1.00 75.31 89 THR A C 1
ATOM 763 O O . THR A 1 89 ? -0.468 20.541 18.074 1.00 75.31 89 THR A O 1
ATOM 766 N N . ASP A 1 90 ? 1.137 19.758 19.418 1.00 70.69 90 ASP A N 1
ATOM 767 C CA . ASP A 1 90 ? 2.165 19.539 18.402 1.00 70.69 90 ASP A CA 1
ATOM 768 C C . ASP A 1 90 ? 1.969 18.235 17.599 1.00 70.69 90 ASP A C 1
ATOM 770 O O . ASP A 1 90 ? 2.730 17.958 16.672 1.00 70.69 90 ASP A O 1
ATOM 774 N N . THR A 1 91 ? 0.937 17.448 17.923 1.00 76.88 91 THR A N 1
ATOM 775 C CA . THR A 1 91 ? 0.649 16.125 17.345 1.00 76.88 91 THR A CA 1
ATOM 776 C C . THR A 1 91 ? -0.806 15.951 16.899 1.00 76.88 91 THR A C 1
ATOM 778 O O . THR A 1 91 ? -1.446 14.981 17.315 1.00 76.88 91 THR A O 1
ATOM 781 N N . PRO A 1 92 ? -1.376 16.859 16.085 1.00 85.50 92 PRO A N 1
ATOM 782 C CA . PRO A 1 92 ? -2.718 16.646 15.568 1.00 85.50 92 PRO A CA 1
ATOM 783 C C . PRO A 1 92 ? -2.775 15.375 14.715 1.00 85.50 92 PRO A C 1
ATOM 785 O O . PRO A 1 92 ? -1.781 14.922 14.140 1.00 85.50 92 PRO A O 1
ATOM 788 N N . TRP A 1 93 ? -3.952 14.775 14.622 1.00 89.56 93 TRP A N 1
ATOM 789 C CA . TRP A 1 93 ? -4.178 13.607 13.775 1.00 89.56 93 TRP A CA 1
ATOM 790 C C . TRP A 1 93 ? -5.626 13.555 13.314 1.00 89.56 93 TRP A C 1
ATOM 792 O O . TRP A 1 93 ? -6.514 14.150 13.921 1.00 89.56 93 TRP A O 1
ATOM 802 N N . VAL A 1 94 ? -5.854 12.869 12.200 1.00 92.25 94 VAL A N 1
ATOM 803 C CA . VAL A 1 94 ? -7.167 12.769 11.562 1.00 92.25 94 VAL A CA 1
ATOM 804 C C . VAL A 1 94 ? -7.635 11.328 11.641 1.00 92.25 94 VAL A C 1
ATOM 806 O O . VAL A 1 94 ? -6.862 10.414 11.348 1.00 92.25 94 VAL A O 1
ATOM 809 N N . SER A 1 95 ? -8.895 11.125 12.009 1.00 95.50 95 SER A N 1
ATOM 810 C CA . SER A 1 95 ? -9.546 9.818 11.972 1.00 95.50 95 SER A CA 1
ATOM 811 C C . SER A 1 95 ? -10.660 9.789 10.945 1.00 95.50 95 SER A C 1
ATOM 813 O O . SER A 1 95 ? -11.399 10.762 10.815 1.00 95.50 95 SER A O 1
ATOM 815 N N . TYR A 1 96 ? -10.845 8.632 10.322 1.00 97.38 96 TYR A N 1
ATOM 816 C CA . TYR A 1 96 ? -12.037 8.279 9.569 1.00 97.38 96 TYR A CA 1
ATOM 817 C C . TYR A 1 96 ? -12.581 7.002 10.183 1.00 97.38 96 TYR A C 1
ATOM 819 O O . TYR A 1 96 ? -11.967 5.937 10.089 1.00 97.38 96 TYR A O 1
ATOM 827 N N . VAL A 1 97 ? -13.707 7.125 10.870 1.00 98.69 97 VAL A N 1
ATOM 828 C CA . VAL A 1 97 ? -14.316 6.030 11.624 1.00 98.69 97 VAL A CA 1
ATOM 829 C C . VAL A 1 97 ? -15.596 5.608 10.907 1.00 98.69 97 VAL A C 1
ATOM 831 O O . VAL A 1 97 ? -16.393 6.484 10.571 1.00 98.69 97 VAL A O 1
ATOM 834 N N . PRO A 1 98 ? -15.843 4.307 10.670 1.00 98.75 98 PRO A N 1
ATOM 835 C CA . PRO A 1 98 ? -17.096 3.848 10.074 1.00 98.75 98 PRO A CA 1
ATOM 836 C C . PRO A 1 98 ? -18.317 4.433 10.788 1.00 98.75 98 PRO A C 1
ATOM 838 O O . PRO A 1 98 ? -18.396 4.384 12.016 1.00 98.75 98 PRO A O 1
ATOM 841 N N . VAL A 1 99 ? -19.293 4.961 10.040 1.00 98.62 99 VAL A N 1
ATOM 842 C CA . VAL A 1 99 ? -20.531 5.535 10.619 1.00 98.62 99 VAL A CA 1
ATOM 843 C C . VAL A 1 99 ? -21.238 4.516 11.519 1.00 98.62 99 VAL A C 1
ATOM 845 O O . VAL A 1 99 ? -21.791 4.869 12.562 1.00 98.62 99 VAL A O 1
ATOM 848 N N . SER A 1 100 ? -21.143 3.234 11.163 1.00 98.44 100 SER A N 1
ATOM 849 C CA . SER A 1 100 ? -21.652 2.109 11.941 1.00 98.44 100 SER A CA 1
ATOM 850 C C . SER A 1 100 ? -21.114 2.048 13.375 1.00 98.44 100 SER A C 1
ATOM 852 O O . SER A 1 100 ? -21.799 1.506 14.237 1.00 98.44 100 SER A O 1
ATOM 854 N N . ALA A 1 101 ? -19.919 2.581 13.659 1.00 98.25 101 ALA A N 1
ATOM 855 C CA . ALA A 1 101 ? -19.309 2.571 14.991 1.00 98.25 101 ALA A CA 1
ATOM 856 C C . ALA A 1 101 ? -20.055 3.457 15.999 1.00 98.25 101 ALA A C 1
ATOM 858 O O . ALA A 1 101 ? -19.943 3.239 17.202 1.00 98.25 101 ALA A O 1
ATOM 859 N N . TYR A 1 102 ? -20.843 4.418 15.511 1.00 97.50 102 TYR A N 1
ATOM 860 C CA . TYR A 1 102 ? -21.643 5.325 16.335 1.00 97.50 102 TYR A CA 1
ATOM 861 C C . TYR A 1 102 ? -23.084 4.827 16.542 1.00 97.50 102 TYR A C 1
ATOM 863 O O . TYR A 1 102 ? -23.870 5.483 17.226 1.00 97.50 102 TYR A O 1
ATOM 871 N N . LEU A 1 103 ? -23.448 3.678 15.962 1.00 97.81 103 LEU A N 1
ATOM 872 C CA . LEU A 1 103 ? -24.765 3.074 16.147 1.00 97.81 103 LEU A CA 1
ATOM 873 C C . LEU A 1 103 ? -24.831 2.322 17.492 1.00 97.81 103 LEU A C 1
ATOM 875 O O . LEU A 1 103 ? -23.917 1.544 17.786 1.00 97.81 103 LEU A O 1
ATOM 879 N N . PRO A 1 104 ? -25.890 2.498 18.310 1.00 97.44 104 PRO A N 1
ATOM 880 C CA . PRO A 1 104 ? -26.000 1.861 19.627 1.00 97.44 104 PRO A CA 1
ATOM 881 C C . PRO A 1 104 ? -25.838 0.333 19.619 1.00 97.44 104 PRO A C 1
ATOM 883 O O . PRO A 1 104 ? -25.246 -0.231 20.540 1.00 97.44 104 PRO A O 1
ATOM 886 N N . GLU A 1 105 ? -26.329 -0.340 18.579 1.00 97.44 105 GLU A N 1
ATOM 887 C CA . GLU A 1 105 ? -26.215 -1.788 18.379 1.00 97.44 105 GLU A CA 1
ATOM 888 C C . GLU A 1 105 ? -24.772 -2.269 18.159 1.00 97.44 105 GLU A C 1
ATOM 890 O O . GLU A 1 105 ? -24.470 -3.435 18.402 1.00 97.44 105 GLU A O 1
ATOM 895 N N . ASN A 1 106 ? -23.866 -1.372 17.758 1.00 97.94 106 ASN A N 1
ATOM 896 C CA . ASN A 1 106 ? -22.464 -1.666 17.469 1.00 97.94 106 ASN A CA 1
ATOM 897 C C . ASN A 1 106 ? -21.504 -1.179 18.564 1.00 97.94 106 ASN A C 1
ATOM 899 O O . ASN A 1 106 ? -20.295 -1.192 18.339 1.00 97.94 106 ASN A O 1
ATOM 903 N N . LYS A 1 107 ? -21.995 -0.779 19.746 1.00 95.56 107 LYS A N 1
ATOM 904 C CA . LYS A 1 107 ? -21.164 -0.206 20.828 1.00 95.56 107 LYS A CA 1
ATOM 905 C C . LYS A 1 107 ? -19.941 -1.059 21.217 1.00 95.56 107 LYS A C 1
ATOM 907 O O . LYS A 1 107 ? -18.917 -0.519 21.624 1.00 95.56 107 LYS A O 1
ATOM 912 N N . ASP A 1 108 ? -20.049 -2.383 21.076 1.00 97.31 108 ASP A N 1
ATOM 913 C CA . ASP A 1 108 ? -18.997 -3.346 21.423 1.00 97.31 108 ASP A CA 1
ATOM 914 C C . ASP A 1 108 ? -18.250 -3.882 20.184 1.00 97.31 108 ASP A C 1
ATOM 916 O O . ASP A 1 108 ? -17.250 -4.592 20.320 1.00 97.31 108 ASP A O 1
ATOM 920 N N . ARG A 1 109 ? -18.703 -3.540 18.966 1.00 98.31 109 ARG A N 1
ATOM 921 C CA . ARG A 1 109 ? -18.066 -3.965 17.712 1.00 98.31 109 ARG A CA 1
ATOM 922 C C . ARG A 1 109 ? -16.687 -3.319 17.598 1.00 98.31 109 ARG A C 1
ATOM 924 O O . ARG A 1 109 ? -16.524 -2.122 17.827 1.00 98.31 109 ARG A O 1
ATOM 931 N N . LYS A 1 110 ? -15.698 -4.122 17.207 1.00 98.62 110 LYS A N 1
ATOM 932 C CA . LYS A 1 110 ? -14.337 -3.675 16.897 1.00 98.62 110 LYS A CA 1
ATOM 933 C C . LYS A 1 110 ? -14.087 -3.737 15.394 1.00 98.62 110 LYS A C 1
ATOM 935 O O . LYS A 1 110 ? -14.626 -4.608 14.709 1.00 98.62 110 LYS A O 1
ATOM 940 N N . TYR A 1 111 ? -13.282 -2.809 14.896 1.00 98.75 111 TYR A N 1
ATOM 941 C CA . TYR A 1 111 ? -13.046 -2.599 13.470 1.00 98.75 111 TYR A CA 1
ATOM 942 C C . TYR A 1 111 ? -11.562 -2.769 13.138 1.00 98.75 111 TYR A C 1
ATOM 944 O O . TYR A 1 111 ? -10.723 -2.385 13.960 1.00 98.75 111 TYR A O 1
ATOM 952 N N . PRO A 1 112 ? -11.215 -3.304 11.951 1.00 98.75 112 PRO A N 1
ATOM 953 C CA . PRO A 1 112 ? -9.846 -3.232 11.456 1.00 98.75 112 PRO A CA 1
ATOM 954 C C . PRO A 1 112 ? -9.346 -1.791 11.464 1.00 98.75 112 PRO A C 1
ATOM 956 O O . PRO A 1 112 ? -10.133 -0.851 11.342 1.00 98.75 112 PRO A O 1
ATOM 959 N N . TYR A 1 113 ? -8.038 -1.622 11.581 1.00 98.81 113 TYR A N 1
ATOM 960 C CA . TYR A 1 113 ? -7.409 -0.318 11.702 1.00 98.81 113 TYR A CA 1
ATOM 961 C C . TYR A 1 113 ? -6.260 -0.191 10.713 1.00 98.81 113 TYR A C 1
ATOM 963 O O . TYR A 1 113 ? -5.390 -1.055 10.659 1.00 98.81 113 TYR A O 1
ATOM 971 N N . LEU A 1 114 ? -6.239 0.898 9.957 1.00 98.19 114 LEU A N 1
ATOM 972 C CA . LEU A 1 114 ? -5.182 1.251 9.027 1.00 98.19 114 LEU A CA 1
ATOM 973 C C . LEU A 1 114 ? -4.525 2.554 9.482 1.00 98.19 114 LEU A C 1
ATOM 975 O O . LEU A 1 114 ? -5.148 3.616 9.485 1.00 98.19 114 LEU A O 1
ATOM 979 N N . PHE A 1 115 ? -3.245 2.471 9.836 1.00 96.56 115 PHE A N 1
ATOM 980 C CA . PHE A 1 115 ? -2.404 3.642 10.042 1.00 96.56 115 PHE A CA 1
ATOM 981 C C . PHE A 1 115 ? -1.750 4.019 8.720 1.00 96.56 115 PHE A C 1
ATOM 983 O O . PHE A 1 115 ? -1.007 3.220 8.148 1.00 96.56 115 PHE A O 1
ATOM 990 N N . GLN A 1 116 ? -2.003 5.221 8.222 1.00 93.06 116 GLN A N 1
ATOM 991 C CA . GLN A 1 116 ? -1.409 5.685 6.975 1.00 93.06 116 GLN A CA 1
ATOM 992 C C . GLN A 1 116 ? -0.501 6.875 7.237 1.00 93.06 116 GLN A C 1
ATOM 994 O O . GLN A 1 116 ? -0.927 7.956 7.641 1.00 93.06 116 GLN A O 1
ATOM 999 N N . MET A 1 117 ? 0.775 6.668 6.945 1.00 87.69 117 MET A N 1
ATOM 1000 C CA . MET A 1 117 ? 1.793 7.697 7.014 1.00 87.69 117 MET A CA 1
ATOM 1001 C C . MET A 1 117 ? 1.561 8.730 5.908 1.00 87.69 117 MET A C 1
ATOM 1003 O O . MET A 1 117 ? 1.359 8.373 4.745 1.00 87.69 117 MET A O 1
ATOM 1007 N N . ASN A 1 118 ? 1.632 10.016 6.252 1.00 78.81 118 ASN A N 1
ATOM 1008 C CA . ASN A 1 118 ? 1.416 11.109 5.306 1.00 78.81 118 ASN A CA 1
ATOM 1009 C C . ASN A 1 118 ? 2.355 12.303 5.573 1.00 78.81 118 ASN A C 1
ATOM 1011 O O . ASN A 1 118 ? 2.940 12.401 6.650 1.00 78.81 118 ASN A O 1
ATOM 1015 N N . ARG A 1 119 ? 2.541 13.190 4.580 1.00 64.12 119 ARG A N 1
ATOM 1016 C CA . ARG A 1 119 ? 3.498 14.316 4.649 1.00 64.12 119 ARG A CA 1
ATOM 1017 C C . ARG A 1 119 ? 2.893 15.664 5.035 1.00 64.12 119 ARG A C 1
ATOM 1019 O O . ARG A 1 119 ? 3.627 16.462 5.607 1.00 64.12 119 ARG A O 1
ATOM 1026 N N . LYS A 1 120 ? 1.646 15.971 4.647 1.00 65.06 120 LYS A N 1
ATOM 1027 C CA . LYS A 1 120 ? 1.153 17.365 4.684 1.00 65.06 120 LYS A CA 1
ATOM 1028 C C . LYS A 1 120 ? -0.341 17.522 4.947 1.00 65.06 120 LYS A C 1
ATOM 1030 O O . LYS A 1 120 ? -0.711 17.998 6.011 1.00 65.06 120 LYS A O 1
ATOM 1035 N N . THR A 1 121 ? -1.185 17.175 3.975 1.00 69.56 121 THR A N 1
ATOM 1036 C CA . THR A 1 121 ? -2.622 17.478 4.019 1.00 69.56 121 THR A CA 1
ATOM 1037 C C . THR A 1 121 ? -3.450 16.209 3.983 1.00 69.56 121 THR A C 1
ATOM 1039 O O . THR A 1 121 ? -3.057 15.191 3.408 1.00 69.56 121 THR A O 1
ATOM 1042 N N . ASP A 1 122 ? -4.620 16.277 4.595 1.00 72.75 122 ASP A N 1
ATOM 1043 C CA . ASP A 1 122 ? -5.618 15.221 4.545 1.00 72.75 122 ASP A CA 1
ATOM 1044 C C . ASP A 1 122 ? -6.069 14.914 3.111 1.00 72.75 122 ASP A C 1
ATOM 1046 O O . ASP A 1 122 ? -6.176 13.739 2.784 1.00 72.75 122 ASP A O 1
ATOM 1050 N N . PHE A 1 123 ? -6.200 15.906 2.224 1.00 83.69 123 PHE A N 1
ATOM 1051 C CA . PHE A 1 123 ? -6.543 15.654 0.816 1.00 83.69 123 PHE A CA 1
ATOM 1052 C C . PHE A 1 123 ? -5.542 14.763 0.073 1.00 83.69 123 PHE A C 1
ATOM 1054 O O . PHE A 1 123 ? -5.942 13.929 -0.735 1.00 83.69 123 PHE A O 1
ATOM 1061 N N . ILE A 1 124 ? -4.242 14.920 0.338 1.00 79.38 124 ILE A N 1
ATOM 1062 C CA . ILE A 1 124 ? -3.219 14.060 -0.272 1.00 79.38 124 ILE A CA 1
ATOM 1063 C C . ILE A 1 124 ? -3.305 12.637 0.288 1.00 79.38 124 ILE A C 1
ATOM 1065 O O . ILE A 1 124 ? -3.126 11.674 -0.446 1.00 79.38 124 ILE A O 1
ATOM 1069 N N . ALA A 1 125 ? -3.616 12.480 1.578 1.00 80.88 125 ALA A N 1
ATOM 1070 C CA . ALA A 1 125 ? -3.848 11.150 2.136 1.00 80.88 125 ALA A CA 1
ATOM 1071 C C . ALA A 1 125 ? -5.122 10.493 1.582 1.00 80.88 125 ALA A C 1
ATOM 1073 O O . ALA A 1 125 ? -5.126 9.293 1.311 1.00 80.88 125 ALA A O 1
ATOM 1074 N N . GLU A 1 126 ? -6.187 11.269 1.409 1.00 88.25 126 GLU A N 1
ATOM 1075 C CA . GLU A 1 126 ? -7.455 10.818 0.840 1.00 88.25 126 GLU A CA 1
ATOM 1076 C C . GLU A 1 126 ? -7.297 10.370 -0.620 1.00 88.25 126 GLU A C 1
ATOM 1078 O O . GLU A 1 126 ? -7.878 9.357 -1.019 1.00 88.25 126 GLU A O 1
ATOM 1083 N N . SER A 1 127 ? -6.467 11.068 -1.406 1.00 87.00 127 SER A N 1
ATOM 1084 C CA . SER A 1 127 ? -6.288 10.770 -2.831 1.00 87.00 127 SER A CA 1
ATOM 1085 C C . SER A 1 127 ? -5.542 9.468 -3.125 1.00 87.00 127 SER A C 1
ATOM 1087 O O . SER A 1 127 ? -5.578 8.972 -4.250 1.00 87.00 127 SER A O 1
ATOM 1089 N N . TYR A 1 128 ? -4.920 8.860 -2.115 1.00 87.94 128 TYR A N 1
ATOM 1090 C CA . TYR A 1 128 ? -4.270 7.555 -2.230 1.00 87.94 128 TYR A CA 1
ATOM 1091 C C . TYR A 1 128 ? -5.254 6.381 -2.343 1.00 87.94 128 TYR A C 1
ATOM 1093 O O . TYR A 1 128 ? -4.845 5.268 -2.660 1.00 87.94 128 TYR A O 1
ATOM 1101 N N . GLY A 1 129 ? -6.552 6.599 -2.117 1.00 92.25 129 GLY A N 1
ATOM 1102 C CA . GLY A 1 129 ? -7.579 5.571 -2.308 1.00 92.25 129 GLY A CA 1
ATOM 1103 C C . GLY A 1 129 ? -7.889 4.733 -1.063 1.00 92.25 129 GLY A C 1
ATOM 1104 O O . GLY A 1 129 ? -8.951 4.118 -0.994 1.00 92.25 129 GLY A O 1
ATOM 1105 N N . HIS A 1 130 ? -7.034 4.721 -0.032 1.00 94.00 130 HIS A N 1
ATOM 1106 C CA . HIS A 1 130 ? -7.292 3.918 1.176 1.00 94.00 130 HIS A CA 1
ATOM 1107 C C . HIS A 1 130 ? -8.536 4.375 1.942 1.00 94.00 130 HIS A C 1
ATOM 1109 O O . HIS A 1 130 ? -9.245 3.533 2.478 1.00 94.00 130 HIS A O 1
ATOM 1115 N N . ALA A 1 131 ? -8.859 5.673 1.949 1.00 94.50 131 ALA A N 1
ATOM 1116 C CA . ALA A 1 131 ? -10.099 6.171 2.553 1.00 94.50 131 ALA A CA 1
ATOM 1117 C C . ALA A 1 131 ? -11.355 5.592 1.875 1.00 94.50 131 ALA A C 1
ATOM 1119 O O . ALA A 1 131 ? -12.318 5.248 2.558 1.00 94.50 131 ALA A O 1
ATOM 1120 N N . PHE A 1 132 ? -11.318 5.395 0.554 1.00 95.75 132 PHE A N 1
ATOM 1121 C CA . PHE A 1 132 ? -12.404 4.769 -0.203 1.00 95.75 132 PHE A CA 1
ATOM 1122 C C . PHE A 1 132 ? -12.579 3.301 0.199 1.00 95.75 132 PHE A C 1
ATOM 1124 O O . PHE A 1 132 ? -13.683 2.881 0.544 1.00 95.75 132 PHE A O 1
ATOM 1131 N N . VAL A 1 133 ? -11.477 2.547 0.267 1.00 96.12 133 VAL A N 1
ATOM 1132 C CA . VAL A 1 133 ? -11.490 1.161 0.760 1.00 96.12 133 VAL A CA 1
ATOM 1133 C C . VAL A 1 133 ? -12.032 1.092 2.186 1.00 96.12 133 VAL A C 1
ATOM 1135 O O . VAL A 1 133 ? -12.896 0.268 2.479 1.00 96.12 133 VAL A O 1
ATOM 1138 N N . CYS A 1 134 ? -11.572 1.976 3.071 1.00 97.62 134 CYS A N 1
ATOM 1139 C CA . CYS A 1 134 ? -12.012 2.014 4.460 1.00 97.62 134 CYS A CA 1
ATOM 1140 C C . CYS A 1 134 ? -13.515 2.296 4.597 1.00 97.62 134 CYS A C 1
ATOM 1142 O O . CYS A 1 134 ? -14.171 1.695 5.450 1.00 97.62 134 CYS A O 1
ATOM 1144 N N . ALA A 1 135 ? -14.074 3.147 3.734 1.00 97.75 135 ALA A N 1
ATOM 1145 C CA . ALA A 1 135 ? -15.508 3.418 3.685 1.00 97.75 135 ALA A CA 1
ATOM 1146 C C . ALA A 1 135 ? -16.322 2.214 3.186 1.00 97.75 135 ALA A C 1
ATOM 1148 O O . ALA A 1 135 ? -17.440 1.989 3.642 1.00 97.75 135 ALA A O 1
ATOM 1149 N N . GLU A 1 136 ? -15.787 1.434 2.249 1.00 97.31 136 GLU A N 1
ATOM 1150 C CA . GLU A 1 136 ? -16.460 0.263 1.673 1.00 97.31 136 GLU A CA 1
ATOM 1151 C C . GLU A 1 136 ? -16.380 -0.968 2.597 1.00 97.31 136 GLU A C 1
ATOM 1153 O O . GLU A 1 136 ? -17.332 -1.746 2.716 1.00 97.31 136 GLU A O 1
ATOM 1158 N N . GLU A 1 137 ? -15.261 -1.122 3.304 1.00 97.81 137 GLU A N 1
ATOM 1159 C CA . GLU A 1 137 ? -14.923 -2.309 4.102 1.00 97.81 137 GLU A CA 1
ATOM 1160 C C . GLU A 1 137 ? -15.111 -2.104 5.615 1.00 97.81 137 GLU A C 1
ATOM 1162 O O . GLU A 1 137 ? -14.923 -3.042 6.386 1.00 97.81 137 GLU A O 1
ATOM 1167 N N . GLU A 1 138 ? -15.528 -0.906 6.041 1.00 98.12 138 GLU A N 1
ATOM 1168 C CA . GLU A 1 138 ? -15.640 -0.496 7.451 1.00 98.12 138 GLU A CA 1
ATOM 1169 C C . GLU A 1 138 ? -14.322 -0.683 8.216 1.00 98.12 138 GLU A C 1
ATOM 1171 O O . GLU A 1 138 ? -14.245 -1.386 9.225 1.00 98.12 138 GLU A O 1
ATOM 1176 N N . VAL A 1 139 ? -13.272 -0.029 7.731 1.00 98.69 139 VAL A N 1
ATOM 1177 C CA . VAL A 1 139 ? -11.955 0.019 8.375 1.00 98.69 139 VAL A CA 1
ATOM 1178 C C . VAL A 1 139 ? -11.764 1.407 8.977 1.00 98.69 139 VAL A C 1
ATOM 1180 O O . VAL A 1 139 ? -12.109 2.413 8.361 1.00 98.69 139 VAL A O 1
ATOM 1183 N N . ILE A 1 140 ? -11.223 1.477 10.190 1.00 98.81 140 ILE A N 1
ATOM 1184 C CA . ILE A 1 140 ? -10.802 2.742 10.791 1.00 98.81 140 ILE A CA 1
ATOM 1185 C C . ILE A 1 140 ? -9.517 3.186 10.107 1.00 98.81 140 ILE A C 1
ATOM 1187 O O . ILE A 1 140 ? -8.553 2.427 10.052 1.00 98.81 140 ILE A O 1
ATOM 1191 N N . LEU A 1 141 ? -9.479 4.429 9.647 1.00 97.44 141 LEU A N 1
ATOM 1192 C CA . LEU A 1 141 ? -8.290 5.032 9.059 1.00 97.44 141 LEU A CA 1
ATOM 1193 C C . LEU A 1 141 ? -7.778 6.153 9.946 1.00 97.44 141 LEU A C 1
ATOM 1195 O O . LEU A 1 141 ? -8.552 7.014 10.361 1.00 97.44 141 LEU A O 1
ATOM 1199 N N . VAL A 1 142 ? -6.478 6.155 10.220 1.00 95.50 142 VAL A N 1
ATOM 1200 C CA . VAL A 1 142 ? -5.827 7.221 10.980 1.00 95.50 142 VAL A CA 1
ATOM 1201 C C . VAL A 1 142 ? -4.621 7.755 10.227 1.00 95.50 142 VAL A C 1
ATOM 1203 O O . VAL A 1 142 ? -3.778 6.992 9.749 1.00 95.50 142 VAL A O 1
ATOM 1206 N N . TYR A 1 143 ? -4.527 9.084 10.182 1.00 89.12 143 TYR A N 1
ATOM 1207 C CA . TYR A 1 143 ? -3.384 9.813 9.648 1.00 89.12 143 TYR A CA 1
ATOM 1208 C C . TYR A 1 143 ? -2.758 10.686 10.738 1.00 89.12 143 TYR A C 1
ATOM 1210 O O . TYR A 1 143 ? -3.450 11.552 11.282 1.00 89.12 143 TYR A O 1
ATOM 1218 N N . PRO A 1 144 ? -1.459 10.539 11.038 1.00 86.56 144 PRO A N 1
ATOM 1219 C CA . PRO A 1 144 ? -0.753 11.535 11.827 1.00 86.56 144 PRO A CA 1
ATOM 1220 C C . PRO A 1 144 ? -0.625 12.826 11.004 1.00 86.56 144 PRO A C 1
ATOM 1222 O O . PRO A 1 144 ? -0.128 12.805 9.876 1.00 86.56 144 PRO A O 1
ATOM 1225 N N . TYR A 1 145 ? -1.081 13.951 11.556 1.00 72.00 145 TYR A N 1
ATOM 1226 C CA . TYR A 1 145 ? -0.979 15.262 10.920 1.00 72.00 145 TYR A CA 1
ATOM 1227 C C . TYR A 1 145 ? 0.291 15.945 11.432 1.00 72.00 145 TYR A C 1
ATOM 1229 O O . TYR A 1 145 ? 0.366 16.414 12.565 1.00 72.00 145 TYR A O 1
ATOM 1237 N N . VAL A 1 146 ? 1.332 15.979 10.606 1.00 57.81 146 VAL A N 1
ATOM 1238 C CA . VAL A 1 146 ? 2.542 16.742 10.930 1.00 57.81 146 VAL A CA 1
ATOM 1239 C C . VAL A 1 146 ? 2.299 18.180 10.481 1.00 57.81 146 VAL A C 1
ATOM 1241 O O . VAL A 1 146 ? 2.047 18.412 9.301 1.00 57.81 146 VAL A O 1
ATOM 1244 N N . GLN A 1 147 ? 2.320 19.142 11.413 1.00 49.38 147 GLN A N 1
ATOM 1245 C CA . GLN A 1 147 ? 2.001 20.538 11.099 1.00 49.38 147 GLN A CA 1
ATOM 1246 C C . GLN A 1 147 ? 2.866 21.089 9.942 1.00 49.38 147 GLN A C 1
ATOM 1248 O O . GLN A 1 147 ? 4.080 20.847 9.916 1.00 49.38 147 GLN A O 1
ATOM 1253 N N . PRO A 1 148 ? 2.282 21.887 9.024 1.00 40.75 148 PRO A N 1
ATOM 1254 C CA . PRO A 1 148 ? 3.037 22.633 8.024 1.00 40.75 148 PRO A CA 1
ATOM 1255 C C . PRO A 1 148 ? 4.110 23.497 8.702 1.00 40.75 148 PRO A C 1
ATOM 1257 O O . PRO A 1 148 ? 3.804 24.313 9.565 1.00 40.75 148 PRO A O 1
ATOM 1260 N N . GLY A 1 149 ? 5.377 23.307 8.334 1.00 38.03 149 GLY A N 1
ATOM 1261 C CA . GLY A 1 149 ? 6.500 24.067 8.898 1.00 38.03 149 GLY A CA 1
ATOM 1262 C C . GLY A 1 149 ? 7.239 23.385 10.052 1.00 38.03 149 GLY A C 1
ATOM 1263 O O . GLY A 1 149 ? 8.366 23.789 10.349 1.00 38.03 149 GLY A O 1
ATOM 1264 N N . ALA A 1 150 ? 6.714 22.288 10.619 1.00 40.03 150 ALA A N 1
ATOM 1265 C CA . ALA A 1 150 ? 7.613 21.304 11.211 1.00 40.03 150 ALA A CA 1
ATOM 1266 C C . ALA A 1 150 ? 8.558 20.883 10.083 1.00 40.03 150 ALA A C 1
ATOM 1268 O O . ALA A 1 150 ? 8.080 20.617 8.974 1.00 40.03 150 ALA A O 1
ATOM 1269 N N . PRO A 1 151 ? 9.884 20.887 10.285 1.00 39.53 151 PRO A N 1
ATOM 1270 C CA . PRO A 1 151 ? 10.775 20.496 9.225 1.00 39.53 151 PRO A CA 1
ATOM 1271 C C . PRO A 1 151 ? 10.444 19.044 8.877 1.00 39.53 151 PRO A C 1
ATOM 1273 O O . PRO A 1 151 ? 10.977 18.115 9.476 1.00 39.53 151 PRO A O 1
ATOM 1276 N N . PHE A 1 152 ? 9.689 18.846 7.793 1.00 42.25 152 PHE A N 1
ATOM 1277 C CA . PHE A 1 152 ? 9.872 17.717 6.897 1.00 42.25 152 PHE A CA 1
ATOM 1278 C C . PHE A 1 152 ? 11.232 17.905 6.213 1.00 42.25 152 PHE A C 1
ATOM 1280 O O . PHE A 1 152 ? 11.381 17.879 4.996 1.00 42.25 152 PHE A O 1
ATOM 1287 N N . LYS A 1 153 ? 12.267 18.142 7.025 1.00 42.72 153 LYS A N 1
ATOM 1288 C CA . LYS A 1 153 ? 13.633 17.880 6.675 1.00 42.72 153 LYS A CA 1
ATOM 1289 C C . LYS A 1 153 ? 13.664 16.370 6.588 1.00 42.72 153 LYS A C 1
ATOM 1291 O O . LYS A 1 153 ? 14.023 15.666 7.524 1.00 42.72 153 LYS A O 1
ATOM 1296 N N . LEU A 1 154 ? 13.397 15.898 5.383 1.00 44.59 154 LEU A N 1
ATOM 1297 C CA . LEU A 1 154 ? 14.190 14.847 4.785 1.00 44.59 154 LEU A CA 1
ATOM 1298 C C . LEU A 1 154 ? 15.659 15.341 4.731 1.00 44.59 154 LEU A C 1
ATOM 1300 O O . LEU A 1 154 ? 16.276 15.401 3.679 1.00 44.59 154 LEU A O 1
ATOM 1304 N N . SER A 1 155 ? 16.232 15.767 5.862 1.00 41.53 155 SER A N 1
ATOM 1305 C CA . SER A 1 155 ? 17.655 16.018 6.000 1.00 41.53 155 SER A CA 1
ATOM 1306 C C . SER A 1 155 ? 18.267 1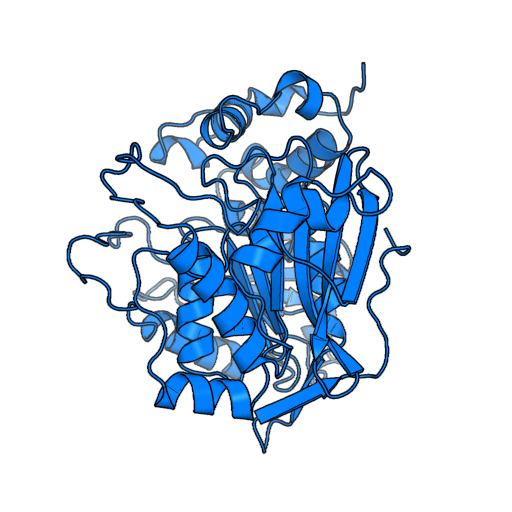4.653 6.242 1.00 41.53 155 SER A C 1
ATOM 1308 O O . SER A 1 155 ? 18.767 14.323 7.311 1.00 41.53 155 SER A O 1
ATOM 1310 N N . LEU A 1 156 ? 18.179 13.835 5.199 1.00 47.41 156 LEU A N 1
ATOM 1311 C CA . LEU A 1 156 ? 18.881 12.566 5.074 1.00 47.41 156 LEU A CA 1
ATOM 1312 C C . LEU A 1 156 ? 20.388 12.804 5.228 1.00 47.41 156 LEU A C 1
ATOM 1314 O O . LEU A 1 156 ? 21.114 11.934 5.687 1.00 47.41 156 LEU A O 1
ATOM 1318 N N . ALA A 1 157 ? 20.830 14.034 4.946 1.00 40.47 157 ALA A N 1
ATOM 1319 C CA . ALA A 1 157 ? 22.167 14.533 5.208 1.00 40.47 157 ALA A CA 1
ATOM 1320 C C . ALA A 1 157 ? 22.510 14.718 6.705 1.00 40.47 157 ALA A C 1
ATOM 1322 O O . ALA A 1 157 ? 23.680 14.602 7.053 1.00 40.47 157 ALA A O 1
ATOM 1323 N N . SER A 1 158 ? 21.552 15.000 7.606 1.00 44.56 158 SER A N 1
ATOM 1324 C CA . SER A 1 158 ? 21.865 15.259 9.031 1.00 44.56 158 SER A CA 1
ATOM 1325 C C . SER A 1 158 ? 21.783 14.035 9.939 1.00 44.56 158 SER A C 1
ATOM 1327 O O . SER A 1 158 ? 22.359 14.065 11.022 1.00 44.56 158 SER A O 1
ATOM 1329 N N . GLU A 1 159 ? 21.078 12.977 9.531 1.00 50.25 159 GLU A N 1
ATOM 1330 C CA . GLU A 1 159 ? 20.934 11.744 10.330 1.00 50.25 159 GLU A CA 1
ATOM 1331 C C . GLU A 1 159 ? 21.891 10.618 9.885 1.00 50.25 159 GLU A C 1
ATOM 1333 O O . GLU A 1 159 ? 21.992 9.576 10.539 1.00 50.25 159 GLU A O 1
ATOM 1338 N N . GLY A 1 160 ? 22.650 10.838 8.805 1.00 60.47 160 GLY A N 1
ATOM 1339 C CA . GLY A 1 160 ? 23.472 9.803 8.179 1.00 60.47 160 GLY A CA 1
ATOM 1340 C C . GLY A 1 160 ? 22.613 8.647 7.654 1.00 60.47 160 GLY A C 1
ATOM 1341 O O . GLY A 1 160 ? 21.436 8.822 7.353 1.00 60.47 160 GLY A O 1
ATOM 1342 N N . ARG A 1 161 ? 23.182 7.435 7.578 1.00 67.31 161 ARG A N 1
ATOM 1343 C CA . ARG A 1 161 ? 22.457 6.231 7.124 1.00 67.31 161 ARG A CA 1
ATOM 1344 C C . ARG A 1 161 ? 21.513 5.619 8.173 1.00 67.31 161 ARG A C 1
ATOM 1346 O O . ARG A 1 161 ? 21.040 4.499 8.002 1.00 67.31 161 ARG A O 1
ATOM 1353 N N . LYS A 1 162 ? 21.226 6.312 9.280 1.00 69.31 162 LYS A N 1
ATOM 1354 C CA . LYS A 1 162 ? 20.365 5.766 10.337 1.00 69.31 162 LYS A CA 1
ATOM 1355 C C . LYS A 1 162 ? 18.892 5.934 9.992 1.00 69.31 162 LYS A C 1
ATOM 1357 O O . LYS A 1 162 ? 18.466 6.978 9.510 1.00 69.31 162 LYS A O 1
ATOM 1362 N N . MET A 1 163 ? 18.118 4.900 10.307 1.00 71.31 163 MET A N 1
ATOM 1363 C CA . MET A 1 163 ? 16.666 4.967 10.263 1.00 71.31 163 MET A CA 1
ATOM 1364 C C . MET A 1 163 ? 16.168 5.965 11.321 1.00 71.31 163 MET A C 1
ATOM 1366 O O . MET A 1 163 ? 16.691 5.975 12.441 1.00 71.31 163 MET A O 1
ATOM 1370 N N . PRO A 1 164 ? 15.192 6.812 10.986 1.00 67.88 164 PRO A N 1
ATOM 1371 C CA . PRO A 1 164 ? 14.827 7.934 11.829 1.00 67.88 164 PRO A CA 1
ATOM 1372 C C . PRO A 1 164 ? 13.854 7.504 12.937 1.00 67.88 164 PRO A C 1
ATOM 1374 O O . PRO A 1 164 ? 13.133 6.521 12.773 1.00 67.88 164 PRO A O 1
ATOM 1377 N N . SER A 1 165 ? 13.789 8.263 14.040 1.00 70.25 165 SER A N 1
ATOM 1378 C CA . SER A 1 165 ? 12.860 7.969 15.151 1.00 70.25 165 SER A CA 1
ATOM 1379 C C . SER A 1 165 ? 11.394 7.994 14.695 1.00 70.25 165 SER A C 1
ATOM 1381 O O . SER A 1 165 ? 10.994 8.859 13.900 1.00 70.25 165 SER A O 1
ATOM 1383 N N . SER A 1 166 ? 10.598 7.067 15.240 1.00 76.38 166 SER A N 1
ATOM 1384 C CA . SER A 1 166 ? 9.147 6.993 15.046 1.00 76.38 166 SER A CA 1
ATOM 1385 C C . SER A 1 166 ? 8.334 7.412 16.280 1.00 76.38 166 SER A C 1
ATOM 1387 O O . SER A 1 166 ? 7.117 7.242 16.271 1.00 76.38 166 SER A O 1
ATOM 1389 N N . ASP A 1 167 ? 8.953 8.006 17.311 1.00 80.88 167 ASP A N 1
ATOM 1390 C CA . ASP A 1 167 ? 8.329 8.257 18.628 1.00 80.88 167 ASP A CA 1
ATOM 1391 C C . ASP A 1 167 ? 6.999 9.020 18.543 1.00 80.88 167 ASP A C 1
ATOM 1393 O O . ASP A 1 167 ? 6.002 8.650 19.165 1.00 80.88 167 ASP A O 1
ATOM 1397 N N . ILE A 1 168 ? 6.963 10.084 17.736 1.00 81.81 168 ILE A N 1
ATOM 1398 C CA . ILE A 1 168 ? 5.764 10.913 17.566 1.00 81.81 168 ILE A CA 1
ATOM 1399 C C . ILE A 1 168 ? 4.621 10.133 16.905 1.00 81.81 168 ILE A C 1
ATOM 1401 O O . ILE A 1 168 ? 3.460 10.266 17.289 1.00 81.81 168 ILE A O 1
ATOM 1405 N N . TYR A 1 169 ? 4.958 9.265 15.951 1.00 86.50 169 TYR A N 1
ATOM 1406 C CA . TYR A 1 169 ? 3.999 8.430 15.239 1.00 86.50 169 TYR A CA 1
ATOM 1407 C C . TYR A 1 169 ? 3.513 7.279 16.113 1.00 86.50 169 TYR A C 1
ATOM 1409 O O . TYR A 1 169 ? 2.320 6.995 16.110 1.00 86.50 169 TYR A O 1
ATOM 1417 N N . LEU A 1 170 ? 4.400 6.675 16.910 1.00 88.31 170 LEU A N 1
ATOM 1418 C CA . LEU A 1 170 ? 4.042 5.677 17.917 1.00 88.31 170 LEU A CA 1
ATOM 1419 C C . LEU A 1 170 ? 3.069 6.244 18.947 1.00 88.31 170 LEU A C 1
ATOM 1421 O O . LEU A 1 170 ? 2.070 5.603 19.254 1.00 88.31 170 LEU A O 1
ATOM 1425 N N . LYS A 1 171 ? 3.306 7.470 19.424 1.00 88.69 171 LYS A N 1
ATOM 1426 C CA . LYS A 1 171 ? 2.403 8.148 20.360 1.00 88.69 171 LYS A CA 1
ATOM 1427 C C . LYS A 1 171 ? 1.002 8.331 19.769 1.00 88.69 171 LYS A C 1
ATOM 1429 O O . LYS A 1 171 ? 0.019 8.051 20.449 1.00 88.69 171 LYS A O 1
ATOM 1434 N N . ILE A 1 172 ? 0.900 8.789 18.517 1.00 91.81 172 ILE A N 1
ATOM 1435 C CA . ILE A 1 172 ? -0.392 8.955 17.826 1.00 91.81 172 ILE A CA 1
ATOM 1436 C C . ILE A 1 172 ? -1.057 7.594 17.581 1.00 91.81 172 ILE A C 1
ATOM 1438 O O . ILE A 1 172 ? -2.260 7.441 17.798 1.00 91.81 172 ILE A O 1
ATOM 1442 N N . LEU A 1 173 ? -0.285 6.594 17.159 1.00 93.88 173 LEU A N 1
ATOM 1443 C CA . LEU A 1 173 ? -0.751 5.229 16.937 1.00 93.88 173 LEU A CA 1
ATOM 1444 C C . LEU A 1 173 ? -1.352 4.634 18.219 1.00 93.88 173 LEU A C 1
ATOM 1446 O O . LEU A 1 173 ? -2.515 4.233 18.218 1.00 93.88 173 LEU A O 1
ATOM 1450 N N . ASP A 1 174 ? -0.601 4.629 19.321 1.00 94.88 174 ASP A N 1
ATOM 1451 C CA . ASP A 1 174 ? -1.058 4.082 20.601 1.00 94.88 174 ASP A CA 1
ATOM 1452 C C . ASP A 1 174 ? -2.298 4.841 21.108 1.00 94.88 174 ASP A C 1
ATOM 1454 O O . ASP A 1 174 ? -3.326 4.217 21.388 1.00 94.88 174 ASP A O 1
ATOM 1458 N N . LYS A 1 175 ? -2.262 6.183 21.099 1.00 94.50 175 LYS A N 1
ATOM 1459 C CA . LYS A 1 175 ? -3.381 7.035 21.534 1.00 94.50 175 LYS A CA 1
ATOM 1460 C C . LYS A 1 175 ? -4.653 6.806 20.717 1.00 94.50 175 LYS A C 1
ATOM 1462 O O . LYS A 1 175 ? -5.730 6.629 21.281 1.00 94.50 175 LYS A O 1
ATOM 1467 N N . SER A 1 176 ? -4.554 6.806 19.391 1.00 96.31 176 SER A N 1
ATOM 1468 C CA . SER A 1 176 ? -5.730 6.632 18.531 1.00 96.31 176 SER A CA 1
ATOM 1469 C C . SER A 1 176 ? -6.333 5.234 18.673 1.00 96.31 176 SER A C 1
ATOM 1471 O O . SER A 1 176 ? -7.552 5.104 18.741 1.00 96.31 176 SER A O 1
ATOM 1473 N N . MET A 1 177 ? -5.519 4.183 18.814 1.00 97.62 177 MET A N 1
ATOM 1474 C CA . MET A 1 177 ? -6.059 2.846 19.053 1.00 97.62 177 MET A CA 1
ATOM 1475 C C . MET A 1 177 ? -6.670 2.681 20.458 1.00 97.62 177 MET A C 1
ATOM 1477 O O . MET A 1 177 ? -7.501 1.793 20.658 1.00 97.62 177 MET A O 1
ATOM 1481 N N . GLU A 1 178 ? -6.233 3.453 21.458 1.00 97.31 178 GLU A N 1
ATOM 1482 C CA . GLU A 1 178 ? -6.859 3.492 22.791 1.00 97.31 178 GLU A CA 1
ATOM 1483 C C . GLU A 1 178 ? -8.235 4.165 22.763 1.00 97.31 178 GLU A C 1
ATOM 1485 O O . GLU A 1 178 ? -9.148 3.722 23.458 1.00 97.31 178 GLU A O 1
ATOM 1490 N N . GLN A 1 179 ? -8.390 5.213 21.952 1.00 97.00 179 GLN A N 1
ATOM 1491 C CA . GLN A 1 179 ? -9.615 6.014 21.885 1.00 97.00 179 GLN A CA 1
ATOM 1492 C C . GLN A 1 179 ? -10.675 5.442 20.939 1.00 97.00 179 GLN A C 1
ATOM 1494 O O . GLN A 1 179 ? -11.866 5.692 21.122 1.00 97.00 179 GLN A O 1
ATOM 1499 N N . LEU A 1 180 ? -10.259 4.681 19.927 1.00 98.25 180 LEU A N 1
ATOM 1500 C CA . LEU A 1 180 ? -11.137 4.169 18.879 1.00 98.25 180 LEU A CA 1
ATOM 1501 C C . LEU A 1 180 ? -11.469 2.678 19.087 1.00 98.25 180 LEU A C 1
ATOM 1503 O O . LEU A 1 180 ? -10.703 1.944 19.717 1.00 98.25 180 LEU A O 1
ATOM 1507 N N . PRO A 1 181 ? -12.599 2.173 18.549 1.00 98.25 181 PRO A N 1
ATOM 1508 C CA . PRO A 1 181 ? -13.004 0.774 18.699 1.00 98.25 181 PRO A CA 1
ATOM 1509 C C . PRO A 1 181 ? -12.201 -0.161 17.777 1.00 98.25 181 PRO A C 1
ATOM 1511 O O . PRO A 1 181 ? -12.738 -0.785 16.866 1.00 98.25 181 PRO A O 1
ATOM 1514 N N . VAL A 1 182 ? -10.898 -0.278 18.030 1.00 98.62 182 VAL A N 1
ATOM 1515 C CA . VAL A 1 182 ? -9.955 -1.030 17.193 1.00 98.62 182 VAL A CA 1
ATOM 1516 C C . VAL A 1 182 ? -9.951 -2.520 17.520 1.00 98.62 182 VAL A C 1
ATOM 1518 O O . VAL A 1 182 ? -9.847 -2.928 18.678 1.00 98.62 182 VAL A O 1
ATOM 1521 N N . ASP A 1 183 ? -10.001 -3.338 16.474 1.00 98.56 183 ASP A N 1
ATOM 1522 C CA . ASP A 1 183 ? -9.629 -4.744 16.512 1.00 98.56 183 ASP A CA 1
ATOM 1523 C C . ASP A 1 183 ? -8.102 -4.851 16.483 1.00 98.56 183 ASP A C 1
ATOM 1525 O O . ASP A 1 183 ? -7.458 -4.707 15.444 1.00 98.56 183 ASP A O 1
ATOM 1529 N N . ARG A 1 184 ? -7.515 -5.104 17.655 1.00 98.06 184 ARG A N 1
ATOM 1530 C CA . ARG A 1 184 ? -6.059 -5.157 17.842 1.00 98.06 184 ARG A CA 1
ATOM 1531 C C . ARG A 1 184 ? -5.386 -6.303 17.084 1.00 98.06 184 ARG A C 1
ATOM 1533 O O . ARG A 1 184 ? -4.173 -6.265 16.922 1.00 98.06 184 ARG A O 1
ATOM 1540 N N . SER A 1 185 ? -6.145 -7.294 16.610 1.00 98.50 185 SER A N 1
ATOM 1541 C CA . SER A 1 185 ? -5.608 -8.354 15.751 1.00 98.50 185 SER A CA 1
ATOM 1542 C C . SER A 1 185 ? -5.466 -7.913 14.290 1.00 98.50 185 SER A C 1
ATOM 1544 O O . SER A 1 185 ? -4.723 -8.534 13.538 1.00 98.50 185 SER A O 1
ATOM 1546 N N . ARG A 1 186 ? -6.144 -6.839 13.868 1.00 98.50 186 ARG A N 1
ATOM 1547 C CA . ARG A 1 186 ? -6.206 -6.373 12.473 1.00 98.50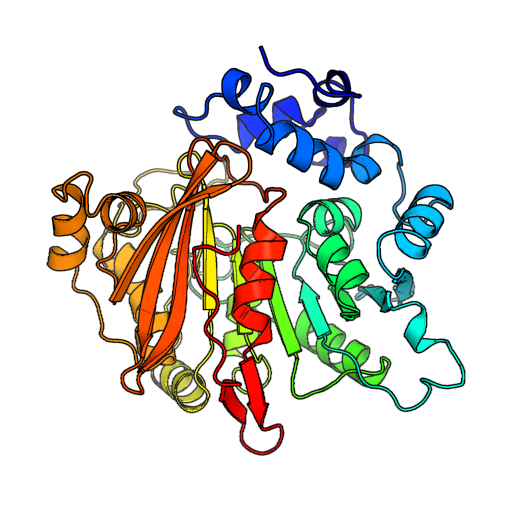 186 ARG A CA 1
ATOM 1548 C C . ARG A 1 186 ? -5.763 -4.917 12.366 1.00 98.50 186 ARG A C 1
ATOM 1550 O O . ARG A 1 186 ? -6.538 -4.032 12.009 1.00 98.50 186 ARG A O 1
ATOM 1557 N N . VAL A 1 187 ? -4.498 -4.694 12.712 1.00 98.62 187 VAL A N 1
ATOM 1558 C CA . VAL A 1 187 ? -3.809 -3.401 12.612 1.00 98.62 187 VAL A CA 1
ATOM 1559 C C . VAL A 1 187 ? -2.885 -3.440 11.400 1.00 98.62 187 VAL A C 1
ATOM 1561 O O . VAL A 1 187 ? -2.006 -4.291 11.317 1.00 98.62 187 VAL A O 1
ATOM 1564 N N . TYR A 1 188 ? -3.060 -2.520 10.464 1.00 98.38 188 TYR A N 1
ATOM 1565 C CA . TYR A 1 188 ? -2.316 -2.448 9.211 1.00 98.38 188 TYR A CA 1
ATOM 1566 C C . TYR A 1 188 ? -1.596 -1.113 9.092 1.00 98.38 188 TYR A C 1
ATOM 1568 O O . TYR A 1 188 ? -1.971 -0.123 9.724 1.00 98.38 188 TYR A O 1
ATOM 1576 N N . LEU A 1 189 ? -0.560 -1.093 8.262 1.00 96.69 189 LEU A N 1
ATOM 1577 C CA . LEU A 1 189 ? 0.284 0.074 8.071 1.00 96.69 189 LEU A CA 1
ATOM 1578 C C . LEU A 1 189 ? 0.484 0.352 6.588 1.00 96.69 189 LEU A C 1
ATOM 1580 O O . LEU A 1 189 ? 0.763 -0.565 5.820 1.00 96.69 189 LEU A O 1
ATOM 1584 N N . THR A 1 190 ? 0.379 1.616 6.191 1.00 94.31 190 THR A N 1
ATOM 1585 C CA . THR A 1 190 ? 0.673 2.042 4.822 1.00 94.31 190 THR A CA 1
ATOM 1586 C C . THR A 1 190 ? 1.417 3.365 4.769 1.00 94.31 190 THR A C 1
ATOM 1588 O O . THR A 1 190 ? 1.402 4.164 5.708 1.00 94.31 190 THR A O 1
ATOM 1591 N N . GLY A 1 191 ? 2.080 3.602 3.646 1.00 90.12 191 GLY A N 1
ATOM 1592 C CA . GLY A 1 191 ? 2.683 4.880 3.321 1.00 90.12 191 GLY A CA 1
ATOM 1593 C C . GLY A 1 191 ? 3.105 4.936 1.859 1.00 90.12 191 GLY A C 1
ATOM 1594 O O . GLY A 1 191 ? 3.361 3.917 1.216 1.00 90.12 191 GLY A O 1
ATOM 1595 N N . PHE A 1 192 ? 3.186 6.154 1.338 1.00 87.44 192 PHE A N 1
ATOM 1596 C CA . PHE A 1 192 ? 3.604 6.424 -0.033 1.00 87.44 192 PHE A CA 1
ATOM 1597 C C . PHE A 1 192 ? 4.956 7.126 -0.038 1.00 87.44 192 PHE A C 1
ATOM 1599 O O . PHE A 1 192 ? 5.115 8.109 0.682 1.00 87.44 192 PHE A O 1
ATOM 1606 N N . SER A 1 193 ? 5.924 6.667 -0.841 1.00 84.12 193 SER A N 1
ATOM 1607 C CA . SER A 1 193 ? 7.212 7.360 -1.002 1.00 84.12 193 SER A CA 1
ATOM 1608 C C . SER A 1 193 ? 7.897 7.589 0.359 1.00 84.12 193 SER A C 1
ATOM 1610 O O . SER A 1 193 ? 8.096 6.635 1.114 1.00 84.12 193 SER A O 1
ATOM 1612 N N . SER A 1 194 ? 8.227 8.828 0.745 1.00 77.12 194 SER A N 1
ATOM 1613 C CA . SER A 1 194 ? 8.922 9.057 2.018 1.00 77.12 194 SER A CA 1
ATOM 1614 C C . SER A 1 194 ? 8.125 8.757 3.298 1.00 77.12 194 SER A C 1
ATOM 1616 O O . SER A 1 194 ? 8.743 8.300 4.261 1.00 77.12 194 SER A O 1
ATOM 1618 N N . PRO A 1 195 ? 6.789 8.918 3.365 1.00 82.19 195 PRO A N 1
ATOM 1619 C CA . PRO A 1 195 ? 6.013 8.294 4.433 1.00 82.19 195 PRO A CA 1
ATOM 1620 C C . PRO A 1 195 ? 6.038 6.764 4.412 1.00 82.19 195 PRO A C 1
ATOM 1622 O O . PRO A 1 195 ? 6.010 6.163 5.482 1.00 82.19 195 PRO A O 1
ATOM 1625 N N . GLY A 1 196 ? 6.151 6.129 3.241 1.00 84.31 196 GLY A N 1
ATOM 1626 C CA . GLY A 1 196 ? 6.371 4.679 3.135 1.00 84.31 196 GLY A CA 1
ATOM 1627 C C . GLY A 1 196 ? 7.640 4.245 3.869 1.00 84.31 196 GLY A C 1
ATOM 1628 O O . GLY A 1 196 ? 7.643 3.278 4.622 1.00 84.31 196 GLY A O 1
ATOM 1629 N N . PHE A 1 197 ? 8.698 5.046 3.783 1.00 80.94 197 PHE A N 1
ATOM 1630 C CA . PHE A 1 197 ? 9.929 4.809 4.535 1.00 80.94 197 PHE A CA 1
ATOM 1631 C C . PHE A 1 197 ? 9.716 4.844 6.051 1.00 80.94 197 PHE A C 1
ATOM 1633 O O . PHE A 1 197 ? 10.240 4.012 6.789 1.00 80.94 197 PHE A O 1
ATOM 1640 N N . ARG A 1 198 ? 8.906 5.791 6.530 1.00 81.06 198 ARG A N 1
ATOM 1641 C CA . ARG A 1 198 ? 8.554 5.893 7.950 1.00 81.06 198 ARG A CA 1
ATOM 1642 C C . ARG A 1 198 ? 7.635 4.758 8.399 1.00 81.06 198 ARG A C 1
ATOM 1644 O O . ARG A 1 198 ? 7.766 4.309 9.530 1.00 81.06 198 ARG A O 1
ATOM 1651 N N . ALA A 1 199 ? 6.766 4.260 7.519 1.00 88.38 199 ALA A N 1
ATOM 1652 C CA . ALA A 1 199 ? 6.002 3.045 7.777 1.00 88.38 199 ALA A CA 1
ATOM 1653 C C . ALA A 1 199 ? 6.941 1.849 8.014 1.00 88.38 199 ALA A C 1
ATOM 1655 O O . ALA A 1 199 ? 6.777 1.117 8.985 1.00 88.38 199 ALA A O 1
ATOM 1656 N N . VAL A 1 200 ? 7.996 1.694 7.211 1.00 87.44 200 VAL A N 1
ATOM 1657 C CA . VAL A 1 200 ? 8.995 0.637 7.443 1.00 87.44 200 VAL A CA 1
ATOM 1658 C C . VAL A 1 200 ? 9.702 0.816 8.789 1.00 87.44 200 VAL A C 1
ATOM 1660 O O . VAL A 1 200 ? 9.844 -0.151 9.533 1.00 87.44 200 VAL A O 1
ATOM 1663 N N . ALA A 1 201 ? 10.090 2.045 9.145 1.00 85.44 201 ALA A N 1
ATOM 1664 C CA . ALA A 1 201 ? 10.703 2.331 10.445 1.00 85.44 201 ALA A CA 1
ATOM 1665 C C . ALA A 1 201 ? 9.797 1.940 11.619 1.00 85.44 201 ALA A C 1
ATOM 1667 O O . ALA A 1 201 ? 10.220 1.228 12.531 1.00 85.44 201 ALA A O 1
ATOM 1668 N N . LEU A 1 202 ? 8.523 2.313 11.539 1.00 88.62 202 LEU A N 1
ATOM 1669 C CA . LEU A 1 202 ? 7.515 1.985 12.535 1.00 88.62 202 LEU A CA 1
ATOM 1670 C C . LEU A 1 202 ? 7.278 0.466 12.642 1.00 88.62 202 LEU A C 1
ATOM 1672 O O . LEU A 1 202 ? 7.175 -0.070 13.747 1.00 88.62 202 LEU A O 1
ATOM 1676 N N . ALA A 1 203 ? 7.262 -0.248 11.512 1.00 90.75 203 ALA A N 1
ATOM 1677 C CA . ALA A 1 203 ? 7.161 -1.707 11.483 1.00 90.75 203 ALA A CA 1
ATOM 1678 C C . ALA A 1 203 ? 8.382 -2.398 12.112 1.00 90.75 203 ALA A C 1
ATOM 1680 O O . ALA A 1 203 ? 8.226 -3.385 12.828 1.00 90.75 203 ALA A O 1
ATOM 1681 N N . CYS A 1 204 ? 9.589 -1.867 11.908 1.00 88.81 204 CYS A N 1
ATOM 1682 C CA . CYS A 1 204 ? 10.794 -2.335 12.594 1.00 88.81 204 CYS A CA 1
ATOM 1683 C C . CYS A 1 204 ? 10.720 -2.086 14.113 1.00 88.81 204 CYS A C 1
ATOM 1685 O O . CYS A 1 204 ? 11.162 -2.907 14.920 1.00 88.81 204 CYS A O 1
ATOM 1687 N N . GLU A 1 205 ? 10.174 -0.953 14.545 1.00 89.44 205 GLU A N 1
ATOM 1688 C CA . GLU A 1 205 ? 10.048 -0.646 15.972 1.00 89.44 205 GLU A CA 1
ATOM 1689 C C . GLU A 1 205 ? 9.001 -1.531 16.670 1.00 89.44 205 GLU A C 1
ATOM 1691 O O . GLU A 1 205 ? 9.223 -1.950 17.809 1.00 89.44 205 GLU A O 1
ATOM 1696 N N . ARG A 1 206 ? 7.900 -1.879 15.987 1.00 92.00 206 ARG A N 1
ATOM 1697 C CA . ARG A 1 206 ? 6.779 -2.664 16.545 1.00 92.00 206 ARG A CA 1
ATOM 1698 C C . ARG A 1 206 ? 6.346 -3.830 15.635 1.00 92.00 206 ARG A C 1
ATOM 1700 O O . ARG A 1 206 ? 5.190 -3.877 15.212 1.00 92.00 206 ARG A O 1
ATOM 1707 N N . PRO A 1 207 ? 7.215 -4.819 15.363 1.00 92.19 207 PRO A N 1
ATOM 1708 C CA . PRO A 1 207 ? 6.926 -5.867 14.380 1.00 92.19 207 PRO A CA 1
ATOM 1709 C C . PRO A 1 207 ? 5.756 -6.781 14.755 1.00 92.19 207 PRO A C 1
ATOM 1711 O O . PRO A 1 207 ? 5.053 -7.271 13.880 1.00 92.19 207 PRO A O 1
ATOM 1714 N N . SER A 1 208 ? 5.494 -6.984 16.046 1.00 94.75 208 SER A N 1
ATOM 1715 C CA . SER A 1 208 ? 4.377 -7.813 16.514 1.00 94.75 208 SER A CA 1
ATOM 1716 C C . SER A 1 208 ? 3.005 -7.143 16.390 1.00 94.75 208 SER A C 1
ATOM 1718 O O . SER A 1 208 ? 1.990 -7.808 16.581 1.00 94.75 208 SER A O 1
ATOM 1720 N N . LEU A 1 209 ? 2.953 -5.838 16.097 1.00 96.00 209 LEU A N 1
ATOM 1721 C CA . LEU A 1 209 ? 1.706 -5.072 16.065 1.00 96.00 209 LEU A CA 1
ATOM 1722 C C . LEU A 1 209 ? 0.967 -5.205 14.728 1.00 96.00 209 LEU A C 1
ATOM 1724 O O . LEU A 1 209 ? -0.253 -5.332 14.714 1.00 96.00 209 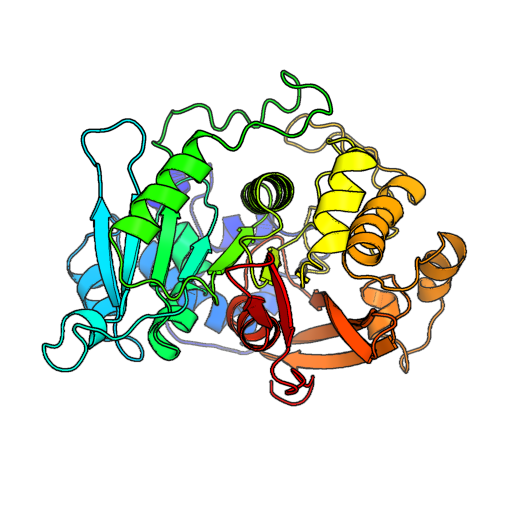LEU A O 1
ATOM 1728 N N . PHE A 1 210 ? 1.687 -5.148 13.607 1.00 97.44 210 PHE A N 1
ATOM 1729 C CA . PHE A 1 210 ? 1.073 -4.959 12.291 1.00 97.44 210 PHE A CA 1
ATOM 1730 C C . PHE A 1 210 ? 0.762 -6.282 11.607 1.00 97.44 210 PHE A C 1
ATOM 1732 O O . PHE A 1 210 ? 1.674 -7.031 11.284 1.00 97.44 210 PHE A O 1
ATOM 1739 N N . ALA A 1 211 ? -0.504 -6.574 11.336 1.00 97.81 211 ALA A N 1
ATOM 1740 C CA . ALA A 1 211 ? -0.949 -7.752 10.594 1.00 97.81 211 ALA A CA 1
ATOM 1741 C C . ALA A 1 211 ? -0.472 -7.766 9.131 1.00 97.81 211 ALA A C 1
ATOM 1743 O O . ALA A 1 211 ? -0.195 -8.835 8.596 1.00 97.81 211 ALA A O 1
ATOM 1744 N N . GLY A 1 212 ? -0.309 -6.595 8.515 1.00 97.12 212 GLY A N 1
ATOM 1745 C CA . GLY A 1 212 ? 0.227 -6.457 7.164 1.00 97.12 212 GLY A CA 1
ATOM 1746 C C . GLY A 1 212 ? 0.660 -5.027 6.851 1.00 97.12 212 GLY A C 1
ATOM 1747 O O . GLY A 1 212 ? 0.195 -4.070 7.480 1.00 97.12 212 GLY A O 1
ATOM 1748 N N . ILE A 1 213 ? 1.567 -4.898 5.886 1.00 96.62 213 ILE A N 1
ATOM 1749 C CA . ILE A 1 213 ? 2.188 -3.639 5.475 1.00 96.62 213 ILE A CA 1
ATOM 1750 C C . ILE A 1 213 ? 1.931 -3.419 3.982 1.00 96.62 213 ILE A C 1
ATOM 1752 O O . ILE A 1 213 ? 2.139 -4.309 3.161 1.00 96.62 213 ILE A O 1
ATOM 1756 N N . MET A 1 214 ? 1.488 -2.220 3.626 1.00 95.50 214 MET A N 1
ATOM 1757 C CA . MET A 1 214 ? 1.196 -1.821 2.252 1.00 95.50 214 MET A CA 1
ATOM 1758 C C . MET A 1 214 ? 2.114 -0.660 1.879 1.00 95.50 214 MET A C 1
ATOM 1760 O O . MET A 1 214 ? 2.008 0.429 2.435 1.00 95.50 214 MET A O 1
ATOM 1764 N N . LEU A 1 215 ? 3.055 -0.885 0.971 1.00 92.50 215 LEU A N 1
ATOM 1765 C CA . LEU A 1 215 ? 3.998 0.137 0.531 1.00 92.50 215 LEU A CA 1
ATOM 1766 C C . LEU A 1 215 ? 3.731 0.536 -0.913 1.00 92.50 215 LEU A C 1
ATOM 1768 O O . LEU A 1 215 ? 3.278 -0.259 -1.740 1.00 92.50 215 LEU A O 1
ATOM 1772 N N . ASN A 1 216 ? 4.029 1.798 -1.202 1.00 88.44 216 ASN A N 1
ATOM 1773 C CA . ASN A 1 216 ? 3.930 2.352 -2.538 1.00 88.44 216 ASN A CA 1
ATOM 1774 C C . ASN A 1 216 ? 5.266 2.988 -2.932 1.00 88.44 216 ASN A C 1
ATOM 1776 O O . ASN A 1 216 ? 5.846 3.768 -2.165 1.00 88.44 216 ASN A O 1
ATOM 1780 N N . SER A 1 217 ? 5.727 2.643 -4.132 1.00 82.44 217 SER A N 1
ATOM 1781 C CA . SER A 1 217 ? 7.059 2.912 -4.684 1.00 82.44 217 SER A CA 1
ATOM 1782 C C . SER A 1 217 ? 8.177 2.049 -4.092 1.00 82.44 217 SER A C 1
ATOM 1784 O O . SER A 1 217 ? 8.718 1.205 -4.798 1.00 82.44 217 SER A O 1
ATOM 1786 N N . PHE A 1 218 ? 8.534 2.203 -2.817 1.00 75.44 218 PHE A N 1
ATOM 1787 C CA . PHE A 1 218 ? 9.788 1.643 -2.294 1.00 75.44 218 PHE A CA 1
ATOM 1788 C C . PHE A 1 218 ? 9.630 0.783 -1.033 1.00 75.44 218 PHE A C 1
ATOM 1790 O O . PHE A 1 218 ? 8.921 1.153 -0.100 1.00 75.44 218 PHE A O 1
ATOM 1797 N N . LEU A 1 219 ? 10.422 -0.296 -0.959 1.00 70.88 219 LEU A N 1
ATOM 1798 C CA . LEU A 1 219 ? 10.478 -1.231 0.175 1.00 70.88 219 LEU A CA 1
ATOM 1799 C C . LEU A 1 219 ? 11.240 -0.730 1.404 1.00 70.88 219 LEU A C 1
ATOM 1801 O O . LEU A 1 219 ? 10.890 -1.086 2.525 1.00 70.88 219 LEU A O 1
ATOM 1805 N N . LEU A 1 220 ? 12.337 -0.005 1.185 1.00 67.38 220 LEU A N 1
ATOM 1806 C CA . LEU A 1 220 ? 13.172 0.655 2.190 1.00 67.38 220 LEU A CA 1
ATOM 1807 C C . LEU A 1 220 ? 14.109 1.619 1.437 1.00 67.38 220 LEU A C 1
ATOM 1809 O O . LEU A 1 220 ? 14.632 1.234 0.389 1.00 67.38 220 LEU A O 1
ATOM 1813 N N . PRO A 1 221 ? 14.355 2.844 1.928 1.00 66.81 221 PRO A N 1
ATOM 1814 C CA . PRO A 1 221 ? 15.289 3.760 1.281 1.00 66.81 221 PRO A CA 1
ATOM 1815 C C . PRO A 1 221 ? 16.711 3.215 1.222 1.00 66.81 221 PRO A C 1
ATOM 1817 O O . PRO A 1 221 ? 17.241 2.745 2.227 1.00 66.81 221 PRO A O 1
ATOM 1820 N N . PHE A 1 222 ? 17.383 3.414 0.091 1.00 64.44 222 PHE A N 1
ATOM 1821 C CA . PHE A 1 222 ? 18.804 3.073 -0.074 1.00 64.44 222 PHE A CA 1
ATOM 1822 C C . PHE A 1 222 ? 19.738 3.921 0.790 1.00 64.44 222 PHE A C 1
ATOM 1824 O O . PHE A 1 222 ? 20.815 3.479 1.174 1.00 64.44 222 PHE A O 1
ATOM 1831 N N . ILE A 1 223 ? 19.275 5.110 1.160 1.00 61.62 223 ILE A N 1
ATOM 1832 C CA . ILE A 1 223 ? 19.943 6.030 2.081 1.00 61.62 223 ILE A CA 1
ATOM 1833 C C . ILE A 1 223 ? 20.040 5.501 3.519 1.00 61.62 223 ILE A C 1
ATOM 1835 O O . ILE A 1 223 ? 20.794 6.073 4.295 1.00 61.62 223 ILE A O 1
ATOM 1839 N N . TRP A 1 224 ? 19.285 4.462 3.900 1.00 73.06 224 TRP A N 1
ATOM 1840 C CA . TRP A 1 224 ? 19.328 3.897 5.250 1.00 73.06 224 TRP A CA 1
ATOM 1841 C C . TRP A 1 224 ? 19.981 2.525 5.260 1.00 73.06 224 TRP A C 1
ATOM 1843 O O . TRP A 1 224 ? 19.774 1.710 4.359 1.00 73.06 224 TRP A O 1
ATOM 1853 N N . ASP A 1 225 ? 20.738 2.242 6.310 1.00 76.69 225 ASP A N 1
ATOM 1854 C CA . ASP A 1 225 ? 21.266 0.908 6.546 1.00 76.69 225 ASP A CA 1
ATOM 1855 C C . ASP A 1 225 ? 20.117 -0.085 6.751 1.00 76.69 225 ASP A C 1
ATOM 1857 O O . ASP A 1 225 ? 19.008 0.265 7.170 1.00 76.69 225 ASP A O 1
ATOM 1861 N N . LEU A 1 226 ? 20.377 -1.349 6.427 1.00 83.50 226 LEU A N 1
ATOM 1862 C CA . LEU A 1 226 ? 19.463 -2.419 6.799 1.00 83.50 226 LEU A CA 1
ATOM 1863 C C . LEU A 1 226 ? 19.311 -2.476 8.330 1.00 83.50 226 LEU A C 1
ATOM 1865 O O . LEU A 1 226 ? 20.253 -2.138 9.058 1.00 83.50 226 LEU A O 1
ATOM 1869 N N . PRO A 1 227 ? 18.156 -2.936 8.845 1.00 85.94 227 PRO A N 1
ATOM 1870 C CA . PRO A 1 227 ? 18.010 -3.212 10.265 1.00 85.94 227 PRO A CA 1
ATOM 1871 C C . PRO A 1 227 ? 19.108 -4.163 10.759 1.00 85.94 227 PRO A C 1
ATOM 1873 O O . PRO A 1 227 ? 19.562 -5.047 10.033 1.00 85.94 227 PRO A O 1
ATOM 1876 N N . SER A 1 228 ? 19.528 -4.002 12.017 1.00 88.50 228 SER A N 1
ATOM 1877 C CA . SER A 1 228 ? 20.535 -4.885 12.615 1.00 88.50 228 SER A CA 1
ATOM 1878 C C . SER A 1 228 ? 20.074 -6.345 12.627 1.00 88.50 228 SER A C 1
ATOM 1880 O O . SER A 1 228 ? 18.880 -6.622 12.694 1.00 88.50 228 SER A O 1
ATOM 1882 N N . GLU A 1 229 ? 21.010 -7.293 12.669 1.00 91.06 229 GLU A N 1
ATOM 1883 C CA . GLU A 1 229 ? 20.703 -8.733 12.733 1.00 91.06 229 GLU A CA 1
ATOM 1884 C C . GLU A 1 229 ? 19.730 -9.102 13.862 1.00 91.06 229 GLU A C 1
ATOM 1886 O O . GLU A 1 229 ? 18.809 -9.895 13.668 1.00 91.06 229 GLU A O 1
ATOM 1891 N N . LYS A 1 230 ? 19.882 -8.472 15.035 1.00 92.19 230 LYS A N 1
ATOM 1892 C CA . LYS A 1 230 ? 18.949 -8.639 16.155 1.00 92.19 230 LYS A CA 1
ATOM 1893 C C . LYS A 1 230 ? 17.541 -8.182 15.771 1.00 92.19 230 LYS A C 1
ATOM 1895 O O . LYS A 1 230 ? 16.574 -8.894 16.020 1.00 92.19 230 LYS A O 1
ATOM 1900 N N . LYS A 1 231 ? 17.431 -7.002 15.160 1.00 90.44 231 LYS A N 1
ATOM 1901 C CA . LYS A 1 231 ? 16.149 -6.438 14.744 1.00 90.44 231 LYS A CA 1
ATOM 1902 C C . LYS A 1 231 ? 15.500 -7.279 13.640 1.00 90.44 231 LYS A C 1
ATOM 1904 O O . LYS A 1 231 ? 14.311 -7.562 13.712 1.00 90.44 231 LYS A O 1
ATOM 1909 N N . MET A 1 232 ? 16.293 -7.751 12.682 1.00 92.19 232 MET A N 1
ATOM 1910 C CA . MET A 1 232 ? 15.853 -8.690 11.651 1.00 92.19 232 MET A CA 1
ATOM 1911 C C . MET A 1 232 ? 15.295 -9.982 12.252 1.00 92.19 232 MET A C 1
ATOM 1913 O O . MET A 1 232 ? 14.246 -10.447 11.816 1.00 92.19 232 MET A O 1
ATOM 1917 N N . ALA A 1 233 ? 15.946 -10.541 13.276 1.00 93.56 233 ALA A N 1
ATOM 1918 C CA . ALA A 1 233 ? 15.452 -11.727 13.973 1.00 93.56 233 ALA A CA 1
ATOM 1919 C C . ALA A 1 233 ? 14.133 -11.469 14.729 1.00 93.56 233 ALA A C 1
ATOM 1921 O O . ALA A 1 233 ? 13.239 -12.309 14.689 1.00 93.56 233 ALA A O 1
ATOM 1922 N N . GLU A 1 234 ? 13.980 -10.304 15.373 1.00 92.94 234 GLU A N 1
ATOM 1923 C CA . GLU A 1 234 ? 12.723 -9.897 16.029 1.00 92.94 234 GLU A CA 1
ATOM 1924 C C . GLU A 1 234 ? 11.562 -9.789 15.027 1.00 92.94 234 GLU A C 1
ATOM 1926 O O . GLU A 1 234 ? 10.461 -10.272 15.289 1.00 92.94 234 GLU A O 1
ATOM 1931 N N . MET A 1 235 ? 11.811 -9.183 13.863 1.00 93.44 235 MET A N 1
ATOM 1932 C CA . MET A 1 235 ? 10.819 -9.073 12.792 1.00 93.44 235 MET A CA 1
ATOM 1933 C C . MET A 1 235 ? 10.471 -10.448 12.206 1.00 93.44 235 MET A C 1
ATOM 1935 O O . MET A 1 235 ? 9.292 -10.763 12.039 1.00 93.44 235 MET A O 1
ATOM 1939 N N . ALA A 1 236 ? 11.480 -11.288 11.956 1.00 95.31 236 ALA A N 1
ATOM 1940 C CA . ALA A 1 236 ? 11.299 -12.634 11.418 1.00 95.31 236 ALA A CA 1
ATOM 1941 C C . ALA A 1 236 ? 10.503 -13.553 12.356 1.00 95.31 236 ALA A C 1
ATOM 1943 O O . ALA A 1 236 ? 9.700 -14.359 11.893 1.00 95.31 236 ALA A O 1
ATOM 1944 N N . ALA A 1 237 ? 10.659 -13.393 13.675 1.00 94.31 237 ALA A N 1
ATOM 1945 C CA . ALA A 1 237 ? 9.870 -14.132 14.659 1.00 94.31 237 ALA A CA 1
ATOM 1946 C C . ALA A 1 237 ? 8.363 -13.843 14.551 1.00 94.31 237 ALA A C 1
ATOM 1948 O O . ALA A 1 237 ? 7.552 -14.700 14.887 1.00 94.31 237 ALA A O 1
ATOM 1949 N N . CYS A 1 238 ? 7.987 -12.657 14.063 1.00 93.75 238 CYS A N 1
ATOM 1950 C CA . CYS A 1 238 ? 6.588 -12.273 13.903 1.00 93.75 238 CYS A CA 1
ATOM 1951 C C . CYS A 1 238 ? 6.033 -12.653 12.520 1.00 93.75 238 CYS A C 1
ATOM 1953 O O . CYS A 1 238 ? 4.834 -12.920 12.424 1.00 93.75 238 CYS A O 1
ATOM 1955 N N . LYS A 1 239 ? 6.876 -12.676 11.470 1.00 95.19 239 LYS A N 1
ATOM 1956 C CA . LYS A 1 239 ? 6.508 -12.649 10.034 1.00 95.19 239 LYS A CA 1
ATOM 1957 C C . LYS A 1 239 ? 5.652 -11.425 9.702 1.00 95.19 239 LYS A C 1
ATOM 1959 O O . LYS A 1 239 ? 4.607 -11.234 10.307 1.00 95.19 239 LYS A O 1
ATOM 1964 N N . LEU A 1 240 ? 6.042 -10.581 8.755 1.00 95.56 240 LEU A N 1
ATOM 1965 C CA . LEU A 1 240 ? 5.347 -9.329 8.413 1.00 95.56 240 LEU A CA 1
ATOM 1966 C C . LEU A 1 240 ? 4.903 -9.337 6.942 1.00 95.56 240 LEU A C 1
ATOM 1968 O O . LEU A 1 240 ? 5.675 -8.909 6.079 1.00 95.56 240 LEU A O 1
ATOM 1972 N N . PRO A 1 241 ? 3.670 -9.793 6.649 1.00 96.25 241 PRO A N 1
ATOM 1973 C CA . PRO A 1 241 ? 3.124 -9.760 5.300 1.00 96.25 241 PRO A CA 1
ATOM 1974 C C . PRO A 1 241 ? 3.216 -8.363 4.691 1.00 96.25 241 PRO A C 1
ATOM 1976 O O . PRO A 1 241 ? 2.871 -7.371 5.341 1.00 96.25 241 PRO A O 1
ATOM 1979 N N . ILE A 1 242 ? 3.691 -8.286 3.454 1.00 96.38 242 ILE A N 1
ATOM 1980 C CA . ILE A 1 242 ? 3.968 -7.031 2.772 1.00 96.38 242 ILE A CA 1
ATOM 1981 C C . ILE A 1 242 ? 3.576 -7.083 1.301 1.00 96.38 242 ILE A C 1
ATOM 1983 O O . ILE A 1 242 ? 3.838 -8.055 0.596 1.00 96.38 242 ILE A O 1
ATOM 1987 N N . ILE A 1 243 ? 2.991 -5.989 0.829 1.00 96.56 243 ILE A N 1
ATOM 1988 C CA . ILE A 1 243 ? 2.779 -5.725 -0.589 1.00 96.56 243 ILE A CA 1
ATOM 1989 C C . ILE A 1 243 ? 3.432 -4.399 -0.974 1.00 96.56 243 ILE A C 1
ATOM 1991 O O . ILE A 1 243 ? 3.259 -3.401 -0.276 1.00 96.56 243 ILE A O 1
ATOM 1995 N N . ASN A 1 244 ? 4.162 -4.381 -2.090 1.00 95.50 244 ASN A N 1
ATOM 1996 C CA . ASN A 1 244 ? 4.715 -3.167 -2.686 1.00 95.50 244 ASN A CA 1
ATOM 1997 C C . ASN A 1 244 ? 4.188 -2.978 -4.107 1.00 95.50 244 ASN A C 1
ATOM 1999 O O . ASN A 1 244 ? 4.376 -3.845 -4.960 1.00 95.50 244 ASN A O 1
ATOM 2003 N N . ILE A 1 245 ? 3.568 -1.829 -4.371 1.00 95.38 245 ILE A N 1
ATOM 2004 C CA . ILE A 1 245 ? 3.074 -1.464 -5.705 1.00 95.38 245 ILE A CA 1
ATOM 2005 C C . ILE A 1 245 ? 3.777 -0.196 -6.174 1.00 95.38 245 ILE A C 1
ATOM 2007 O O . ILE A 1 245 ? 3.898 0.767 -5.415 1.00 95.38 245 ILE A O 1
ATOM 2011 N N . ALA A 1 246 ? 4.241 -0.176 -7.419 1.00 94.06 246 ALA A N 1
ATOM 2012 C CA . ALA A 1 246 ? 4.829 1.017 -8.013 1.00 94.06 246 ALA A CA 1
ATOM 2013 C C . ALA A 1 246 ? 4.702 1.040 -9.534 1.00 94.06 246 ALA A C 1
ATOM 2015 O O . ALA A 1 246 ? 4.492 0.011 -10.174 1.00 94.06 246 ALA A O 1
ATOM 2016 N N . GLY A 1 247 ? 4.863 2.227 -10.108 1.00 93.62 247 GLY A N 1
ATOM 2017 C CA . GLY A 1 247 ? 4.834 2.408 -11.548 1.00 93.62 247 GLY A CA 1
ATOM 2018 C C . GLY A 1 247 ? 6.169 2.137 -12.233 1.00 93.62 247 GLY A C 1
ATOM 2019 O O . GLY A 1 247 ? 7.229 2.357 -11.653 1.00 93.62 247 GLY A O 1
ATOM 2020 N N . LEU A 1 248 ? 6.109 1.699 -13.491 1.00 93.94 248 LEU A N 1
ATOM 2021 C CA . LEU A 1 248 ? 7.280 1.556 -14.365 1.00 93.94 248 LEU A CA 1
ATOM 2022 C C . LEU A 1 248 ? 7.803 2.898 -14.896 1.00 93.94 248 LEU A C 1
ATOM 2024 O O . LEU A 1 248 ? 8.934 2.958 -15.360 1.00 93.94 248 LEU A O 1
ATOM 2028 N N . CYS A 1 249 ? 7.007 3.967 -14.807 1.00 92.94 249 CYS A N 1
ATOM 2029 C CA . CYS A 1 249 ? 7.420 5.326 -15.166 1.00 92.94 249 CYS A CA 1
ATOM 2030 C C . CYS A 1 249 ? 7.607 6.206 -13.922 1.00 92.94 249 CYS A C 1
ATOM 2032 O O . CYS A 1 249 ? 7.540 7.428 -14.001 1.00 92.94 249 CYS A O 1
ATOM 2034 N N . ASP A 1 250 ? 7.770 5.596 -12.751 1.00 90.75 250 ASP A N 1
ATOM 2035 C CA . ASP A 1 250 ? 8.063 6.284 -11.499 1.00 90.75 250 ASP A CA 1
ATOM 2036 C C . ASP A 1 250 ? 9.476 6.893 -11.579 1.00 90.75 250 ASP A C 1
ATOM 2038 O O . ASP A 1 250 ? 10.442 6.175 -11.844 1.00 90.75 250 ASP A O 1
ATOM 2042 N N . TYR A 1 251 ? 9.625 8.206 -11.342 1.00 83.81 251 TYR A N 1
ATOM 2043 C CA . TYR A 1 251 ? 10.939 8.875 -11.396 1.00 83.81 251 TYR A CA 1
ATOM 2044 C C . TYR A 1 251 ? 11.967 8.272 -10.425 1.00 83.81 251 TYR A C 1
ATOM 2046 O O . TYR A 1 251 ? 13.174 8.410 -10.617 1.00 83.81 251 TYR A O 1
ATOM 2054 N N . GLY A 1 252 ? 11.494 7.622 -9.360 1.00 80.19 252 GLY A N 1
ATOM 2055 C CA . GLY A 1 252 ? 12.299 6.905 -8.386 1.00 80.19 252 GLY A CA 1
ATOM 2056 C C . GLY A 1 252 ? 12.758 5.522 -8.853 1.00 80.19 252 GLY A C 1
ATOM 2057 O O . GLY A 1 252 ? 13.513 4.874 -8.127 1.00 80.19 252 GLY A O 1
ATOM 2058 N N . GLN A 1 253 ? 12.305 5.072 -10.028 1.00 85.31 253 GLN A N 1
ATOM 2059 C CA . GLN A 1 253 ? 12.610 3.803 -10.703 1.00 85.31 253 GLN A CA 1
ATOM 2060 C C . GLN A 1 253 ? 12.751 2.622 -9.722 1.00 85.31 253 GLN A C 1
ATOM 2062 O O . GLN A 1 253 ? 13.848 2.089 -9.516 1.00 85.31 253 GLN A O 1
ATOM 2067 N N . PRO A 1 254 ? 11.665 2.247 -9.023 1.00 87.75 254 PRO A N 1
ATOM 2068 C CA . PRO A 1 254 ? 11.672 1.137 -8.073 1.00 87.75 254 PRO A CA 1
ATOM 2069 C C . PRO A 1 254 ? 11.706 -0.236 -8.753 1.00 87.75 254 PRO A C 1
ATOM 2071 O O . PRO A 1 254 ? 12.093 -1.212 -8.110 1.00 87.75 254 PRO A O 1
ATOM 2074 N N . TYR A 1 255 ? 11.328 -0.300 -10.031 1.00 92.56 255 TYR A N 1
ATOM 2075 C CA . TYR A 1 255 ? 11.329 -1.503 -10.852 1.00 92.56 255 TYR A CA 1
ATOM 2076 C C . TYR A 1 255 ? 12.098 -1.278 -12.165 1.00 92.56 255 TYR A C 1
ATOM 2078 O O . TYR A 1 255 ? 12.033 -0.168 -12.697 1.00 92.56 255 TYR A O 1
ATOM 2086 N N . PRO A 1 256 ? 12.771 -2.311 -12.706 1.00 94.12 256 PRO A N 1
ATOM 2087 C CA . PRO A 1 256 ? 13.009 -3.621 -12.087 1.00 94.12 256 PRO A CA 1
ATOM 2088 C C . PRO A 1 256 ? 13.856 -3.510 -10.806 1.00 94.12 256 PRO A C 1
ATOM 2090 O O . PRO A 1 256 ? 14.744 -2.661 -10.722 1.00 94.12 256 PRO A O 1
ATOM 2093 N N . VAL A 1 257 ? 13.599 -4.345 -9.790 1.00 91.50 257 VAL A N 1
ATOM 2094 C CA . VAL A 1 257 ? 14.158 -4.136 -8.434 1.00 91.50 257 VAL A CA 1
ATOM 2095 C C . VAL A 1 257 ? 15.690 -4.125 -8.408 1.00 91.50 257 VAL A C 1
ATOM 2097 O O . VAL A 1 257 ? 16.274 -3.402 -7.607 1.00 91.50 257 VAL A O 1
ATOM 2100 N N . TYR A 1 258 ? 16.365 -4.871 -9.287 1.00 90.69 258 TYR A N 1
ATOM 2101 C CA . TYR A 1 258 ? 17.833 -4.904 -9.357 1.00 90.69 258 TYR A CA 1
ATOM 2102 C C . TYR A 1 258 ? 18.458 -3.639 -9.961 1.00 90.69 258 TYR A C 1
ATOM 2104 O O . TYR A 1 258 ? 19.685 -3.526 -9.979 1.00 90.69 258 TYR A O 1
ATOM 2112 N N . GLN A 1 259 ? 17.675 -2.712 -10.519 1.00 86.62 259 GLN A N 1
ATOM 2113 C CA . GLN A 1 259 ? 18.221 -1.592 -11.279 1.00 86.62 259 GLN A CA 1
ATOM 2114 C C . GLN A 1 259 ? 19.116 -0.718 -10.396 1.00 86.62 259 GLN A C 1
ATOM 2116 O O . GLN A 1 259 ? 18.671 -0.179 -9.377 1.00 86.62 259 GLN A O 1
ATOM 2121 N N . SER A 1 260 ? 20.377 -0.558 -10.796 1.00 81.62 260 SER A N 1
ATOM 2122 C CA . SER A 1 260 ? 21.270 0.421 -10.188 1.00 81.62 260 SER A CA 1
ATOM 2123 C C . SER A 1 260 ? 20.846 1.830 -10.591 1.00 81.62 260 SER A C 1
ATOM 2125 O O . SER A 1 260 ? 20.304 2.055 -11.673 1.00 81.62 260 SER A O 1
ATOM 2127 N N . GLN A 1 261 ? 21.085 2.792 -9.709 1.00 74.12 261 GLN A N 1
ATOM 2128 C CA . GLN A 1 261 ? 20.893 4.208 -10.010 1.00 74.12 261 GLN A CA 1
ATOM 2129 C C . GLN A 1 261 ? 22.201 4.923 -9.746 1.00 74.12 261 GLN A C 1
ATOM 2131 O O . GLN A 1 261 ? 22.879 4.625 -8.764 1.00 74.12 261 GLN A O 1
ATOM 2136 N N . SER A 1 262 ? 22.553 5.846 -10.637 1.00 58.56 262 SER A N 1
ATOM 2137 C CA . SER A 1 262 ? 23.712 6.713 -10.476 1.00 58.56 262 SER A CA 1
ATOM 2138 C C . SER A 1 262 ? 23.331 8.159 -10.767 1.00 58.56 262 SER A C 1
ATOM 2140 O O . SER A 1 262 ? 22.779 8.427 -11.835 1.00 58.56 262 SER A O 1
ATOM 2142 N N . GLY A 1 263 ? 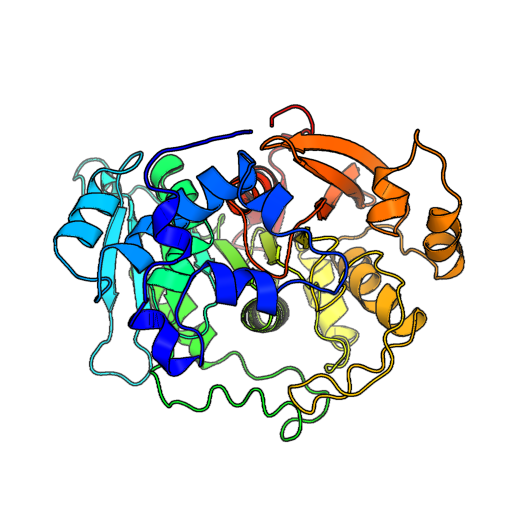23.657 9.078 -9.859 1.00 54.72 263 GLY A N 1
ATOM 2143 C CA . GLY A 1 263 ? 23.442 10.516 -10.039 1.00 54.72 263 GLY A CA 1
ATOM 2144 C C . GLY A 1 263 ? 22.840 11.221 -8.822 1.00 54.72 263 GLY A C 1
ATOM 2145 O O . GLY A 1 263 ? 22.235 10.604 -7.945 1.00 54.72 263 GLY A O 1
ATOM 2146 N N . GLU A 1 264 ? 23.003 12.544 -8.787 1.00 45.81 264 GLU A N 1
ATOM 2147 C CA . GLU A 1 264 ? 22.293 13.412 -7.849 1.00 45.81 264 GLU A CA 1
ATOM 2148 C C . GLU A 1 264 ? 20.849 13.585 -8.328 1.00 45.81 264 GLU A C 1
ATOM 2150 O O . GLU A 1 264 ? 20.596 14.001 -9.459 1.00 45.81 264 GLU A O 1
ATOM 2155 N N . THR A 1 265 ? 19.882 13.267 -7.469 1.00 49.22 265 THR A N 1
ATOM 2156 C CA . THR A 1 265 ? 18.489 13.654 -7.728 1.00 49.22 265 THR A CA 1
ATOM 2157 C C . THR A 1 265 ? 18.333 15.168 -7.566 1.00 49.22 265 THR A C 1
ATOM 2159 O O . THR A 1 265 ? 19.083 15.798 -6.818 1.00 49.22 265 THR A O 1
ATOM 2162 N N . ASN A 1 266 ? 17.295 15.756 -8.174 1.00 38.03 266 ASN A N 1
ATOM 2163 C CA . ASN A 1 266 ? 16.946 17.183 -8.034 1.00 38.03 266 ASN A CA 1
ATOM 2164 C C . ASN A 1 266 ? 16.775 17.660 -6.571 1.00 38.03 266 ASN A C 1
ATOM 2166 O O . ASN A 1 266 ? 16.702 18.859 -6.317 1.00 38.03 266 ASN A O 1
ATOM 2170 N N . ASN A 1 267 ? 16.738 16.736 -5.605 1.00 40.53 267 ASN A N 1
ATOM 2171 C CA . ASN A 1 267 ? 16.613 17.004 -4.175 1.00 40.53 267 ASN A CA 1
ATOM 2172 C C . ASN A 1 267 ? 17.962 16.986 -3.422 1.00 40.53 267 ASN A C 1
ATOM 2174 O O . ASN A 1 267 ? 17.965 17.014 -2.192 1.00 40.53 267 ASN A O 1
ATOM 2178 N N . GLY A 1 268 ? 19.099 16.911 -4.129 1.00 40.09 268 GLY A N 1
ATOM 2179 C CA . GLY A 1 268 ? 20.445 16.914 -3.535 1.00 40.09 268 GLY A CA 1
ATOM 2180 C C . GLY A 1 268 ? 20.792 15.635 -2.766 1.00 40.09 268 GLY A C 1
ATOM 2181 O O . GLY A 1 268 ? 21.680 15.638 -1.915 1.00 40.09 268 GLY A O 1
ATOM 2182 N N . LEU A 1 269 ? 20.059 14.550 -3.021 1.00 47.03 269 LEU A N 1
ATOM 2183 C CA . LEU A 1 269 ? 20.285 13.254 -2.396 1.00 47.03 269 LEU A CA 1
ATOM 2184 C C . LEU A 1 269 ? 21.068 12.368 -3.351 1.00 47.03 269 LEU A C 1
ATOM 2186 O O . LEU A 1 269 ? 20.615 12.126 -4.474 1.00 47.03 269 LEU A O 1
ATOM 2190 N N . ASP A 1 270 ? 22.196 11.855 -2.865 1.00 51.44 270 ASP A N 1
ATOM 2191 C CA . ASP A 1 270 ? 22.917 10.775 -3.518 1.00 51.44 270 ASP A CA 1
ATOM 2192 C C . ASP A 1 270 ? 22.051 9.506 -3.438 1.00 51.44 270 ASP A C 1
ATOM 2194 O O . ASP A 1 270 ? 21.799 8.965 -2.358 1.00 51.44 270 ASP A O 1
ATOM 2198 N N . HIS A 1 271 ? 21.480 9.109 -4.574 1.00 57.78 271 HIS A N 1
ATOM 2199 C CA . HIS A 1 271 ? 20.744 7.852 -4.733 1.00 57.78 271 HIS A CA 1
ATOM 2200 C C . HIS A 1 271 ? 21.600 6.801 -5.436 1.00 57.78 271 HIS A C 1
ATOM 2202 O O . HIS A 1 271 ? 21.049 5.826 -5.945 1.00 57.78 271 HIS A O 1
ATOM 2208 N N . ASN A 1 272 ? 22.930 6.974 -5.448 1.00 65.25 272 ASN A N 1
ATOM 2209 C CA . ASN A 1 272 ? 23.842 5.949 -5.921 1.00 65.25 272 ASN A CA 1
ATOM 2210 C C . ASN A 1 272 ? 23.542 4.650 -5.174 1.00 65.25 272 ASN A C 1
ATOM 2212 O O . ASN A 1 272 ? 23.813 4.516 -3.979 1.00 65.25 272 ASN A O 1
ATOM 2216 N N . ARG A 1 273 ? 22.942 3.708 -5.897 1.00 78.81 273 ARG A N 1
ATOM 2217 C CA . ARG A 1 273 ? 22.643 2.369 -5.410 1.00 78.81 273 ARG A CA 1
ATOM 2218 C C . ARG A 1 273 ? 23.213 1.385 -6.406 1.00 78.81 273 ARG A C 1
ATOM 2220 O O . ARG A 1 273 ? 22.938 1.453 -7.607 1.00 78.81 273 ARG A O 1
ATOM 2227 N N . THR A 1 274 ? 24.016 0.472 -5.895 1.00 86.75 274 THR A N 1
ATOM 2228 C CA . THR A 1 274 ? 24.459 -0.701 -6.646 1.00 86.75 274 THR A CA 1
ATOM 2229 C C . THR A 1 274 ? 23.296 -1.679 -6.808 1.00 86.75 274 THR A C 1
ATOM 2231 O O . THR A 1 274 ? 22.313 -1.623 -6.063 1.00 86.75 274 THR A O 1
ATOM 2234 N N . SER A 1 275 ? 23.383 -2.591 -7.773 1.00 89.69 275 SER A N 1
ATOM 2235 C CA . SER A 1 275 ? 22.360 -3.629 -7.940 1.00 89.69 275 SER A CA 1
ATOM 2236 C C . SER A 1 275 ? 22.328 -4.598 -6.753 1.00 89.69 275 SER A C 1
ATOM 2238 O O . SER A 1 275 ? 21.265 -5.080 -6.366 1.00 89.69 275 SER A O 1
ATOM 2240 N N . GLU A 1 276 ? 23.470 -4.818 -6.107 1.00 89.81 276 GLU A N 1
ATOM 2241 C CA . GLU A 1 276 ? 23.603 -5.577 -4.867 1.00 89.81 276 GLU A CA 1
ATOM 2242 C C . GLU A 1 276 ? 22.825 -4.919 -3.719 1.00 89.81 276 GLU A C 1
ATOM 2244 O O . GLU A 1 276 ? 22.044 -5.577 -3.027 1.00 89.81 276 GLU A O 1
ATOM 2249 N N . GLU A 1 277 ? 22.986 -3.605 -3.530 1.00 86.56 277 GLU A N 1
ATOM 2250 C CA . GLU A 1 277 ? 22.204 -2.852 -2.544 1.00 86.56 277 GLU A CA 1
ATOM 2251 C C . GLU A 1 277 ? 20.713 -2.865 -2.887 1.00 86.56 277 GLU A C 1
ATOM 2253 O O . GLU A 1 277 ? 19.886 -2.972 -1.977 1.00 86.56 277 GLU A O 1
ATOM 2258 N N . ALA A 1 278 ? 20.373 -2.809 -4.178 1.00 88.56 278 ALA A N 1
ATOM 2259 C CA . ALA A 1 278 ? 19.005 -2.884 -4.673 1.00 88.56 278 ALA A CA 1
ATOM 2260 C C . ALA A 1 278 ? 18.319 -4.199 -4.261 1.00 88.56 278 ALA A C 1
ATOM 2262 O O . ALA A 1 278 ? 17.262 -4.173 -3.629 1.00 88.56 278 ALA A O 1
ATOM 2263 N N . ILE A 1 279 ? 18.986 -5.337 -4.484 1.00 92.00 279 ILE A N 1
ATOM 2264 C CA . ILE A 1 279 ? 18.503 -6.681 -4.127 1.00 92.00 279 ILE A CA 1
ATOM 2265 C C . ILE A 1 279 ? 18.543 -6.971 -2.621 1.00 92.00 279 ILE A C 1
ATOM 2267 O O . ILE A 1 279 ? 17.767 -7.784 -2.114 1.00 92.00 279 ILE A O 1
ATOM 2271 N N . SER A 1 280 ? 19.370 -6.270 -1.848 1.00 91.19 280 SER A N 1
ATOM 2272 C CA . SER A 1 280 ? 19.392 -6.450 -0.391 1.00 91.19 280 SER A CA 1
ATOM 2273 C C . SER A 1 280 ? 18.060 -6.082 0.293 1.00 91.19 280 SER A C 1
ATOM 2275 O O . SER A 1 280 ? 17.704 -6.668 1.317 1.00 91.19 280 SER A O 1
ATOM 2277 N N . ARG A 1 281 ? 17.285 -5.148 -0.282 1.00 89.75 281 ARG A N 1
ATOM 2278 C CA . ARG A 1 281 ? 16.019 -4.647 0.286 1.00 89.75 281 ARG A CA 1
ATOM 2279 C C . ARG A 1 281 ? 14.843 -5.622 0.154 1.00 89.75 281 ARG A C 1
ATOM 2281 O O . ARG A 1 281 ? 14.185 -5.845 1.168 1.00 89.75 281 ARG A O 1
ATOM 2288 N N . PRO A 1 282 ? 14.557 -6.242 -1.006 1.00 93.50 282 PRO A N 1
ATOM 2289 C CA . PRO A 1 282 ? 13.588 -7.335 -1.057 1.00 93.50 282 PRO A CA 1
ATOM 2290 C C . PRO A 1 282 ? 14.057 -8.540 -0.230 1.00 93.50 282 PRO A C 1
ATOM 2292 O O . PRO A 1 282 ? 13.257 -9.091 0.520 1.00 93.50 282 PRO A O 1
ATOM 2295 N N . ASN A 1 283 ? 15.352 -8.887 -0.245 1.00 95.31 283 ASN A N 1
ATOM 2296 C CA . ASN A 1 283 ? 15.877 -10.001 0.558 1.00 95.31 283 ASN A CA 1
ATOM 2297 C C . ASN A 1 283 ? 15.717 -9.799 2.072 1.00 95.31 283 ASN A C 1
ATOM 2299 O O . ASN A 1 283 ? 15.535 -10.770 2.808 1.00 95.31 283 ASN A O 1
ATOM 2303 N N . MET A 1 284 ? 15.741 -8.552 2.550 1.00 93.56 284 MET A N 1
ATOM 2304 C CA . MET A 1 284 ? 15.366 -8.220 3.925 1.00 93.56 284 MET A CA 1
ATOM 2305 C C . MET A 1 284 ? 13.945 -8.716 4.230 1.00 93.56 284 MET A C 1
ATOM 2307 O O . MET A 1 284 ? 13.736 -9.457 5.189 1.00 93.56 284 MET A O 1
ATOM 2311 N N . TRP A 1 285 ? 12.975 -8.363 3.386 1.00 95.06 285 TRP A N 1
ATOM 2312 C CA . TRP A 1 285 ? 11.588 -8.798 3.541 1.00 95.06 285 TRP A CA 1
ATOM 2313 C C . TRP A 1 285 ? 11.421 -10.306 3.358 1.00 95.06 285 TRP A C 1
ATOM 2315 O O . TRP A 1 285 ? 10.667 -10.920 4.108 1.00 95.06 285 TRP A O 1
ATOM 2325 N N . PHE A 1 286 ? 12.179 -10.928 2.453 1.00 96.88 286 PHE A N 1
ATOM 2326 C CA . PHE A 1 286 ? 12.171 -12.383 2.295 1.00 96.88 286 PHE A CA 1
ATOM 2327 C C . PHE A 1 286 ? 12.622 -13.082 3.567 1.00 96.88 286 PHE A C 1
ATOM 2329 O O . PHE A 1 286 ? 11.942 -13.981 4.049 1.00 96.88 286 PHE A O 1
ATOM 2336 N N . ARG A 1 287 ? 13.695 -12.601 4.194 1.00 96.19 287 ARG A N 1
ATOM 2337 C CA . ARG A 1 287 ? 14.146 -13.127 5.483 1.00 96.19 287 ARG A CA 1
ATOM 2338 C C . ARG A 1 287 ? 13.114 -12.920 6.594 1.00 96.19 287 ARG A C 1
ATOM 2340 O O . ARG A 1 287 ? 12.908 -13.829 7.391 1.00 96.19 287 ARG A O 1
ATOM 2347 N N . ILE A 1 288 ? 12.476 -11.750 6.659 1.00 95.88 288 ILE A N 1
ATOM 2348 C CA . ILE A 1 288 ? 11.424 -11.455 7.649 1.00 95.88 288 ILE A CA 1
ATOM 2349 C C . ILE A 1 288 ? 10.227 -12.397 7.481 1.00 95.88 288 ILE A C 1
ATOM 2351 O O . ILE A 1 288 ? 9.618 -12.806 8.465 1.00 95.88 288 ILE A O 1
ATOM 2355 N N . ASN A 1 289 ? 9.895 -12.754 6.245 1.00 96.94 289 ASN A N 1
ATOM 2356 C CA . ASN A 1 289 ? 8.731 -13.573 5.932 1.00 96.94 289 ASN A CA 1
ATOM 2357 C C . ASN A 1 289 ? 9.031 -15.061 5.762 1.00 96.94 289 ASN A C 1
ATOM 2359 O O . ASN A 1 289 ? 8.108 -15.813 5.472 1.00 96.94 289 ASN A O 1
ATOM 2363 N N . ASP A 1 290 ? 10.269 -15.500 5.998 1.00 96.81 290 ASP A N 1
ATOM 2364 C CA . ASP A 1 290 ? 10.713 -16.879 5.758 1.00 96.81 290 ASP A CA 1
ATOM 2365 C C . ASP A 1 290 ? 10.506 -17.333 4.297 1.00 96.81 290 ASP A C 1
ATOM 2367 O O . ASP A 1 290 ? 10.148 -18.474 4.006 1.00 96.81 290 ASP A O 1
ATOM 2371 N N . CYS A 1 291 ? 10.720 -16.412 3.358 1.00 97.06 291 CYS A N 1
ATOM 2372 C CA . CYS A 1 291 ? 10.795 -16.677 1.925 1.00 97.06 291 CYS A CA 1
ATOM 2373 C C . CYS A 1 291 ? 12.236 -17.036 1.509 1.00 97.06 291 CYS A C 1
ATOM 2375 O O . CYS A 1 291 ? 13.200 -16.604 2.155 1.00 97.06 291 CYS A O 1
ATOM 2377 N N . PRO A 1 292 ? 12.423 -17.792 0.412 1.00 95.94 292 PRO A N 1
ATOM 2378 C CA . PRO A 1 292 ? 13.736 -17.971 -0.203 1.00 95.94 292 PRO A CA 1
ATOM 2379 C C . PRO A 1 292 ? 14.370 -16.627 -0.591 1.00 95.94 292 PRO A C 1
ATOM 2381 O O . PRO A 1 292 ? 13.697 -15.738 -1.108 1.00 95.94 292 PRO A O 1
ATOM 2384 N N . ALA A 1 293 ? 15.671 -16.478 -0.337 1.00 96.12 293 ALA A N 1
ATOM 2385 C CA . ALA A 1 293 ? 16.426 -15.325 -0.814 1.00 96.12 293 ALA A CA 1
ATOM 2386 C C . ALA A 1 293 ? 16.682 -15.440 -2.322 1.00 96.12 293 ALA A C 1
ATOM 2388 O O . ALA A 1 293 ? 16.838 -16.546 -2.836 1.00 96.12 293 ALA A O 1
ATOM 2389 N N . VAL A 1 294 ? 16.787 -14.296 -2.992 1.00 96.69 294 VAL A N 1
ATOM 2390 C CA . VAL A 1 294 ? 17.117 -14.187 -4.415 1.00 96.69 294 VAL A CA 1
ATOM 2391 C C . VAL A 1 294 ? 18.522 -13.615 -4.558 1.00 96.69 294 VAL A C 1
ATOM 2393 O O . VAL A 1 294 ? 18.864 -12.597 -3.952 1.00 96.69 294 VAL A O 1
ATOM 2396 N N . THR A 1 295 ? 19.360 -14.271 -5.348 1.00 97.38 295 THR A N 1
ATOM 2397 C CA . THR A 1 295 ? 20.698 -13.780 -5.689 1.00 97.38 295 THR A CA 1
ATOM 2398 C C . THR A 1 295 ? 20.627 -12.684 -6.752 1.00 97.38 295 THR A C 1
ATOM 2400 O O . THR A 1 295 ? 19.647 -12.562 -7.488 1.00 97.38 295 THR A O 1
ATOM 2403 N N . LEU A 1 296 ? 21.684 -11.873 -6.859 1.00 96.56 296 LEU A N 1
ATOM 2404 C CA . LEU A 1 296 ? 21.751 -10.851 -7.904 1.00 96.56 296 LEU A CA 1
ATOM 2405 C C . LEU A 1 296 ? 21.703 -11.471 -9.311 1.00 96.56 296 LEU A C 1
ATOM 2407 O O . LEU A 1 296 ? 21.004 -10.947 -10.172 1.00 96.56 296 LEU A O 1
ATOM 2411 N N . ASP A 1 297 ? 22.386 -12.594 -9.532 1.00 97.88 297 ASP A N 1
ATOM 2412 C CA . ASP A 1 297 ? 22.390 -13.277 -10.831 1.00 97.88 297 ASP A CA 1
ATOM 2413 C C . ASP A 1 297 ? 20.989 -13.769 -11.220 1.00 97.88 297 ASP A C 1
ATOM 2415 O O . ASP A 1 297 ? 20.565 -13.580 -12.359 1.00 97.88 297 ASP A O 1
ATOM 2419 N N . GLU A 1 298 ? 20.238 -14.340 -10.273 1.00 97.94 298 GLU A N 1
ATOM 2420 C CA . GLU A 1 298 ? 18.846 -14.748 -10.499 1.00 97.94 298 GLU A CA 1
ATOM 2421 C C . GLU A 1 298 ? 17.949 -13.554 -10.837 1.00 97.94 298 GLU A C 1
ATOM 2423 O O . GLU A 1 298 ? 17.141 -13.639 -11.761 1.00 97.94 298 GLU A O 1
ATOM 2428 N N . ALA A 1 299 ? 18.112 -12.432 -10.129 1.00 97.44 299 ALA A N 1
ATOM 2429 C CA . ALA A 1 299 ? 17.368 -11.213 -10.419 1.00 97.44 299 ALA A CA 1
ATOM 2430 C C . ALA A 1 299 ? 17.718 -10.650 -11.807 1.00 97.44 299 ALA A C 1
ATOM 2432 O O . ALA A 1 299 ? 16.821 -10.347 -12.588 1.00 97.44 299 ALA A O 1
ATOM 2433 N N . LEU A 1 300 ? 19.004 -10.567 -12.161 1.00 97.12 300 LEU A N 1
ATOM 2434 C CA . LEU A 1 300 ? 19.454 -10.084 -13.472 1.00 97.12 300 LEU A CA 1
ATOM 2435 C C . LEU A 1 300 ? 18.991 -10.986 -14.622 1.00 97.12 300 LEU A C 1
ATOM 2437 O O . LEU A 1 300 ? 18.689 -10.482 -15.704 1.00 97.12 300 LEU A O 1
ATOM 2441 N N . ALA A 1 301 ? 18.894 -12.298 -14.394 1.00 98.00 301 ALA A N 1
ATOM 2442 C CA . ALA A 1 301 ? 18.410 -13.247 -15.392 1.00 98.00 301 ALA A CA 1
ATOM 2443 C C . ALA A 1 301 ? 16.946 -12.999 -15.799 1.00 98.00 301 ALA A C 1
ATOM 2445 O O . ALA A 1 301 ? 16.561 -13.359 -16.912 1.00 98.00 301 ALA A O 1
ATOM 2446 N N . THR A 1 302 ? 16.138 -12.351 -14.947 1.00 98.06 302 THR A N 1
ATOM 2447 C CA . THR A 1 302 ? 14.737 -12.019 -15.272 1.00 98.06 302 THR A CA 1
ATOM 2448 C C . THR A 1 302 ? 14.608 -11.080 -16.470 1.00 98.06 302 THR A C 1
ATOM 2450 O O . THR A 1 302 ? 13.604 -11.131 -17.176 1.00 98.06 302 THR A O 1
ATOM 2453 N N . ARG A 1 303 ? 15.641 -10.278 -16.772 1.00 97.06 303 ARG A N 1
ATOM 2454 C CA . ARG A 1 303 ? 15.673 -9.391 -17.946 1.00 97.06 303 ARG A CA 1
ATOM 2455 C C . ARG A 1 303 ? 15.435 -10.144 -19.253 1.00 97.06 303 ARG A C 1
ATOM 2457 O O . ARG A 1 303 ? 14.817 -9.610 -20.171 1.00 97.06 303 ARG A O 1
ATOM 2464 N N . ASP A 1 304 ? 15.942 -11.369 -19.327 1.00 97.62 304 ASP A N 1
ATOM 2465 C CA . ASP A 1 304 ? 15.947 -12.168 -20.546 1.00 97.62 304 ASP A CA 1
ATOM 2466 C C . ASP A 1 304 ? 14.723 -13.113 -20.615 1.00 97.62 304 ASP A C 1
ATOM 2468 O O . ASP A 1 304 ? 14.624 -13.948 -21.515 1.00 97.62 304 ASP A O 1
ATOM 2472 N N . TYR A 1 305 ? 13.774 -12.993 -19.676 1.00 97.75 305 TYR A N 1
ATOM 2473 C CA . TYR A 1 305 ? 12.536 -13.774 -19.667 1.00 97.75 305 TYR A CA 1
ATOM 2474 C C . TYR A 1 305 ? 11.585 -13.372 -20.805 1.00 97.75 305 TYR A C 1
ATOM 2476 O O . TYR A 1 305 ? 11.458 -12.200 -21.169 1.00 97.75 305 TYR A O 1
ATOM 2484 N N . GLY A 1 306 ? 10.898 -14.367 -21.372 1.00 96.81 306 GLY A N 1
ATOM 2485 C CA . GLY A 1 306 ? 9.929 -14.196 -22.455 1.00 96.81 306 GLY A CA 1
ATOM 2486 C C . GLY A 1 306 ? 8.593 -13.599 -22.000 1.00 96.81 306 GLY A C 1
ATOM 2487 O O . GLY A 1 306 ? 8.394 -13.276 -20.830 1.00 96.81 306 GLY A O 1
ATOM 2488 N N . GLU A 1 307 ? 7.653 -13.450 -22.939 1.00 94.94 307 GLU A N 1
ATOM 2489 C CA . GLU A 1 307 ? 6.309 -12.921 -22.647 1.00 94.94 307 GLU A CA 1
ATOM 2490 C C . GLU A 1 307 ? 5.511 -13.789 -21.660 1.00 94.94 307 GLU A C 1
ATOM 2492 O O . GLU A 1 307 ? 4.684 -13.268 -20.918 1.00 94.94 307 GLU A O 1
ATOM 2497 N N . ASP A 1 308 ? 5.786 -15.092 -21.600 1.00 94.25 308 ASP A N 1
ATOM 2498 C CA . ASP A 1 308 ? 5.192 -16.038 -20.650 1.00 94.25 308 ASP A CA 1
ATOM 2499 C C . ASP A 1 308 ? 5.592 -15.766 -19.190 1.00 94.25 308 ASP A C 1
ATOM 2501 O O . ASP A 1 308 ? 4.870 -16.145 -18.272 1.00 94.25 308 ASP A O 1
ATOM 2505 N N . ARG A 1 309 ? 6.709 -15.062 -18.977 1.00 96.69 309 ARG A N 1
ATOM 2506 C CA . ARG A 1 309 ? 7.235 -14.669 -17.659 1.00 96.69 309 ARG A CA 1
ATOM 2507 C C . ARG A 1 309 ? 7.435 -13.158 -17.553 1.00 96.69 309 ARG A C 1
ATOM 2509 O O . ARG A 1 309 ? 8.290 -12.665 -16.817 1.00 96.69 309 ARG A O 1
ATOM 2516 N N . ARG A 1 310 ? 6.620 -12.401 -18.295 1.00 97.38 310 ARG A N 1
ATOM 2517 C CA . ARG A 1 310 ? 6.714 -10.940 -18.372 1.00 97.38 310 ARG A CA 1
ATOM 2518 C C . ARG A 1 310 ? 6.602 -10.266 -17.010 1.00 97.38 310 ARG A C 1
ATOM 2520 O O . ARG A 1 310 ? 7.347 -9.335 -16.747 1.00 97.38 310 ARG A O 1
ATOM 2527 N N . ALA A 1 311 ? 5.721 -10.736 -16.130 1.00 97.69 311 ALA A N 1
ATOM 2528 C CA . ALA A 1 311 ? 5.548 -10.087 -14.836 1.00 97.69 311 ALA A CA 1
ATOM 2529 C C . ALA A 1 311 ? 6.823 -10.123 -13.972 1.00 97.69 311 ALA A C 1
ATOM 2531 O O . ALA A 1 311 ? 7.203 -9.110 -13.389 1.00 97.69 311 ALA A O 1
ATOM 2532 N N . GLU A 1 312 ? 7.541 -11.247 -13.974 1.00 98.06 312 GLU A N 1
ATOM 2533 C CA . GLU A 1 312 ? 8.834 -11.383 -13.293 1.00 98.06 312 GLU A CA 1
ATOM 2534 C C . GLU A 1 312 ? 9.918 -10.512 -13.935 1.00 98.06 312 GLU A C 1
ATOM 2536 O O . GLU A 1 312 ? 10.751 -9.961 -13.219 1.00 98.06 312 GLU A O 1
ATOM 2541 N N . ARG A 1 313 ? 9.890 -10.346 -15.265 1.00 98.00 313 ARG A N 1
ATOM 2542 C CA . ARG A 1 313 ? 10.797 -9.448 -15.997 1.00 98.00 313 ARG A CA 1
ATOM 2543 C C . ARG A 1 313 ? 10.601 -7.988 -15.603 1.00 98.00 313 ARG A C 1
ATOM 2545 O O . ARG A 1 313 ? 11.578 -7.306 -15.313 1.00 98.00 313 ARG A O 1
ATOM 2552 N N . GLU A 1 314 ? 9.355 -7.514 -15.588 1.00 97.50 314 GLU A N 1
ATOM 2553 C CA . GLU A 1 314 ? 9.057 -6.111 -15.276 1.00 97.50 314 GLU A CA 1
ATOM 2554 C C . GLU A 1 314 ? 9.289 -5.797 -13.789 1.00 97.50 314 GLU A C 1
ATOM 2556 O O . GLU A 1 314 ? 9.800 -4.731 -13.451 1.00 97.50 314 GLU A O 1
ATOM 2561 N N . VAL A 1 315 ? 8.975 -6.734 -12.884 1.00 97.25 315 VAL A N 1
ATOM 2562 C CA . VAL A 1 315 ? 9.293 -6.593 -11.453 1.00 97.25 315 VAL A CA 1
ATOM 2563 C C . VAL A 1 315 ? 10.799 -6.737 -11.202 1.00 97.25 315 VAL A C 1
ATOM 2565 O O . VAL A 1 315 ? 11.358 -6.021 -10.374 1.00 97.25 315 VAL A O 1
ATOM 2568 N N . GLY A 1 316 ? 11.489 -7.629 -11.907 1.00 96.88 316 GLY A N 1
ATOM 2569 C CA . GLY A 1 316 ? 12.919 -7.890 -11.739 1.00 96.88 316 GLY A CA 1
ATOM 2570 C C . GLY A 1 316 ? 13.267 -8.883 -10.628 1.00 96.88 316 GLY A C 1
ATOM 2571 O O . GLY A 1 316 ? 14.356 -8.800 -10.059 1.00 96.88 316 GLY A O 1
ATOM 2572 N N . ILE A 1 317 ? 12.344 -9.778 -10.264 1.00 95.88 317 ILE A N 1
ATOM 2573 C CA . ILE A 1 317 ? 12.543 -10.830 -9.254 1.00 95.88 317 ILE A CA 1
ATOM 2574 C C . ILE A 1 317 ? 11.838 -12.112 -9.735 1.00 95.88 317 ILE A C 1
ATOM 2576 O O . ILE A 1 317 ? 10.685 -12.021 -10.161 1.00 95.88 317 ILE A O 1
ATOM 2580 N N . PRO A 1 318 ? 12.481 -13.296 -9.662 1.00 96.88 318 PRO A N 1
ATOM 2581 C CA . PRO A 1 318 ? 11.802 -14.566 -9.900 1.00 96.88 318 PRO A CA 1
ATOM 2582 C C . PRO A 1 318 ? 10.753 -14.830 -8.813 1.00 96.88 318 PRO A C 1
ATOM 2584 O O . PRO A 1 318 ? 11.029 -14.664 -7.624 1.00 96.88 318 PRO A O 1
ATOM 2587 N N . ALA A 1 319 ? 9.561 -15.256 -9.213 1.00 96.31 319 ALA A N 1
ATOM 2588 C CA . ALA A 1 319 ? 8.420 -15.388 -8.314 1.00 96.31 319 ALA A CA 1
ATOM 2589 C C . ALA A 1 319 ? 7.961 -16.841 -8.156 1.00 96.31 319 ALA A C 1
ATOM 2591 O O . ALA A 1 319 ? 8.160 -17.672 -9.042 1.00 96.31 319 ALA A O 1
ATOM 2592 N N . SER A 1 320 ? 7.322 -17.140 -7.025 1.00 95.50 320 SER A N 1
ATOM 2593 C CA . SER A 1 320 ? 6.622 -18.412 -6.811 1.00 95.50 320 SER A CA 1
ATOM 2594 C C . SER A 1 320 ? 5.388 -18.495 -7.707 1.00 95.50 320 SER A C 1
ATOM 2596 O O . SER A 1 320 ? 5.152 -19.515 -8.349 1.00 95.50 320 SER A O 1
ATOM 2598 N N . GLU A 1 321 ? 4.647 -17.390 -7.792 1.00 94.88 321 GLU A N 1
ATOM 2599 C CA . GLU A 1 321 ? 3.544 -17.205 -8.727 1.00 94.88 321 GLU A CA 1
ATOM 2600 C C . GLU A 1 321 ? 3.637 -15.812 -9.352 1.00 94.88 321 GLU A C 1
ATOM 2602 O O . GLU A 1 321 ? 3.981 -14.836 -8.684 1.00 94.88 321 GLU A O 1
ATOM 2607 N N . ALA A 1 322 ? 3.333 -15.702 -10.643 1.00 96.00 322 ALA A N 1
ATOM 2608 C CA . ALA A 1 322 ? 3.358 -14.428 -11.346 1.00 96.00 322 ALA A CA 1
ATOM 2609 C C . ALA A 1 322 ? 2.244 -14.346 -12.384 1.00 96.00 322 ALA A C 1
ATOM 2611 O O . ALA A 1 322 ? 1.892 -15.340 -13.021 1.00 96.00 322 ALA A O 1
ATOM 2612 N N . ALA A 1 323 ? 1.709 -13.143 -12.577 1.00 95.62 323 ALA A N 1
ATOM 2613 C CA . ALA A 1 323 ? 0.661 -12.895 -13.556 1.00 95.62 323 ALA A CA 1
ATOM 2614 C C . ALA A 1 323 ? 0.715 -11.463 -14.085 1.00 95.62 323 ALA A C 1
ATOM 2616 O O . ALA A 1 323 ? 1.071 -10.526 -13.374 1.00 95.62 323 ALA A O 1
ATOM 2617 N N . THR A 1 324 ? 0.311 -11.290 -15.341 1.00 96.12 324 THR A N 1
ATOM 2618 C CA . THR A 1 324 ? -0.028 -9.970 -15.881 1.00 96.12 324 THR A CA 1
ATOM 2619 C C . THR A 1 324 ? -1.544 -9.837 -15.874 1.00 96.12 324 THR A C 1
ATOM 2621 O O . THR A 1 324 ? -2.228 -10.626 -16.523 1.00 96.12 324 THR A O 1
ATOM 2624 N N . VAL A 1 325 ? -2.061 -8.854 -15.144 1.00 94.75 325 VAL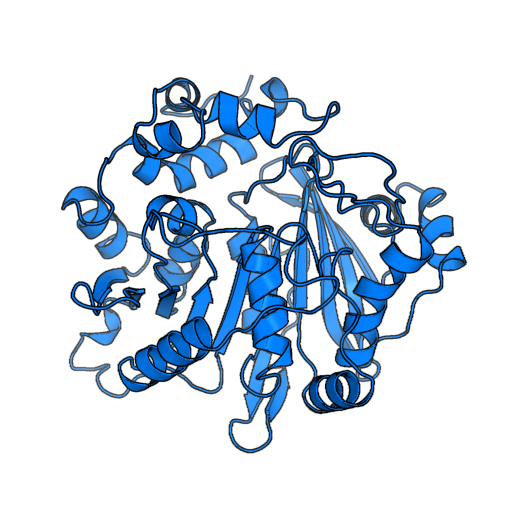 A N 1
ATOM 2625 C CA . VAL A 1 325 ? -3.498 -8.579 -15.018 1.00 94.75 325 VAL A CA 1
ATOM 2626 C C . VAL A 1 325 ? -3.775 -7.192 -15.578 1.00 94.75 325 VAL A C 1
ATOM 2628 O O . VAL A 1 325 ? -3.026 -6.255 -15.310 1.00 94.75 325 VAL A O 1
ATOM 2631 N N . ILE A 1 326 ? -4.835 -7.043 -16.367 1.00 93.38 326 ILE A N 1
ATOM 2632 C CA . ILE A 1 326 ? -5.236 -5.740 -16.903 1.00 93.38 326 ILE A CA 1
ATOM 2633 C C . ILE A 1 326 ? -6.252 -5.134 -15.944 1.00 93.38 326 ILE A C 1
ATOM 2635 O O . ILE A 1 326 ? -7.374 -5.618 -15.857 1.00 93.38 326 ILE A O 1
ATOM 2639 N N . ILE A 1 327 ? -5.864 -4.057 -15.267 1.00 91.94 327 ILE A N 1
ATOM 2640 C CA . ILE A 1 327 ? -6.711 -3.315 -14.329 1.00 91.94 327 ILE A CA 1
ATOM 2641 C C . ILE A 1 327 ? -6.711 -1.862 -14.793 1.00 91.94 327 ILE A C 1
ATOM 2643 O O . ILE A 1 327 ? -5.653 -1.309 -15.093 1.00 91.94 327 ILE A O 1
ATOM 2647 N N . ASP A 1 328 ? -7.890 -1.251 -14.902 1.00 88.69 328 ASP A N 1
ATOM 2648 C CA . ASP A 1 328 ? -8.060 0.119 -15.410 1.00 88.69 328 ASP A CA 1
ATOM 2649 C C . ASP A 1 328 ? -7.415 0.352 -16.792 1.00 88.69 328 ASP A C 1
ATOM 2651 O O . ASP A 1 328 ? -6.851 1.409 -17.071 1.00 88.69 328 ASP A O 1
ATOM 2655 N N . ASP A 1 329 ? -7.526 -0.653 -17.670 1.00 88.19 329 ASP A N 1
ATOM 2656 C CA . ASP A 1 329 ? -6.931 -0.702 -19.017 1.00 88.19 329 ASP A CA 1
ATOM 2657 C C . ASP A 1 329 ? -5.383 -0.630 -19.034 1.00 88.19 329 ASP A C 1
ATOM 2659 O O . ASP A 1 329 ? -4.774 -0.348 -20.071 1.00 88.19 329 ASP A O 1
ATOM 2663 N N . THR A 1 330 ? -4.743 -0.944 -17.903 1.00 92.50 330 THR A N 1
ATOM 2664 C CA . THR A 1 330 ? -3.289 -0.907 -17.707 1.00 92.50 330 THR A CA 1
ATOM 2665 C C . THR A 1 330 ? -2.774 -2.250 -17.179 1.00 92.50 330 THR A C 1
ATOM 2667 O O . THR A 1 330 ? -3.366 -2.855 -16.282 1.00 92.50 330 THR A O 1
ATOM 2670 N N . ASN A 1 331 ? -1.643 -2.729 -17.709 1.00 95.56 331 ASN A N 1
ATOM 2671 C CA . ASN A 1 331 ? -1.021 -3.955 -17.207 1.00 95.56 331 ASN A CA 1
ATOM 2672 C C . ASN A 1 331 ? -0.458 -3.743 -15.798 1.00 95.56 331 ASN A C 1
ATOM 2674 O O . ASN A 1 331 ? 0.289 -2.797 -15.542 1.00 95.56 331 ASN A O 1
ATOM 2678 N N . HIS A 1 332 ? -0.795 -4.674 -14.918 1.00 96.50 332 HIS A N 1
ATOM 2679 C CA . HIS A 1 332 ? -0.244 -4.843 -13.586 1.00 96.50 332 HIS A CA 1
ATOM 2680 C C . HIS A 1 332 ? 0.497 -6.181 -13.555 1.00 96.50 332 HIS A C 1
ATOM 2682 O O . HIS A 1 332 ? -0.077 -7.234 -13.837 1.00 96.50 332 HIS A O 1
ATOM 2688 N N . TYR A 1 333 ? 1.781 -6.131 -13.235 1.00 97.38 333 TYR A N 1
ATOM 2689 C CA . TYR A 1 333 ? 2.696 -7.265 -13.230 1.00 97.38 333 TYR A CA 1
ATOM 2690 C C . TYR A 1 333 ? 2.866 -7.765 -11.801 1.00 97.38 333 TYR A C 1
ATOM 2692 O O . TYR A 1 333 ? 3.659 -7.213 -11.042 1.00 97.38 333 TYR A O 1
ATOM 2700 N N . PHE A 1 334 ? 2.087 -8.773 -11.427 1.00 97.25 334 PHE A N 1
ATOM 2701 C CA . PHE A 1 334 ? 2.109 -9.382 -10.104 1.00 97.25 334 PHE A CA 1
ATOM 2702 C C . PHE A 1 334 ? 3.245 -10.401 -9.999 1.00 97.25 334 PHE A C 1
ATOM 2704 O O . PHE A 1 334 ? 3.397 -11.253 -10.875 1.00 97.25 334 PHE A O 1
ATOM 2711 N N . ALA A 1 335 ? 3.993 -10.335 -8.902 1.00 96.75 335 ALA A N 1
ATOM 2712 C CA . ALA A 1 335 ? 5.011 -11.303 -8.520 1.00 96.75 335 ALA A CA 1
ATOM 2713 C C . ALA A 1 335 ? 4.874 -11.626 -7.025 1.00 96.75 335 ALA A C 1
ATOM 2715 O O . ALA A 1 335 ? 5.153 -10.788 -6.161 1.00 96.75 335 ALA A O 1
ATOM 2716 N N . ASP A 1 336 ? 4.445 -12.850 -6.739 1.00 96.56 336 ASP A N 1
ATOM 2717 C CA . ASP A 1 336 ? 4.213 -13.375 -5.400 1.00 96.56 336 ASP A CA 1
ATOM 2718 C C . ASP A 1 336 ? 5.346 -14.275 -4.951 1.00 96.56 336 ASP A C 1
ATOM 2720 O O . ASP A 1 336 ? 5.782 -15.175 -5.671 1.00 96.56 336 ASP A O 1
ATOM 2724 N N . ILE A 1 337 ? 5.798 -14.048 -3.723 1.00 96.31 337 ILE A N 1
ATOM 2725 C CA . ILE A 1 337 ? 6.858 -14.821 -3.097 1.00 96.31 337 ILE A CA 1
ATOM 2726 C C . ILE A 1 337 ? 6.258 -15.604 -1.931 1.00 96.31 337 ILE A C 1
ATOM 2728 O O . ILE A 1 337 ? 5.791 -15.039 -0.931 1.00 96.31 337 ILE A O 1
ATOM 2732 N N . GLU A 1 338 ? 6.279 -16.922 -2.080 1.00 95.56 338 GLU A N 1
ATOM 2733 C CA . GLU A 1 338 ? 5.797 -17.873 -1.088 1.00 95.56 338 GLU A CA 1
ATOM 2734 C C . GLU A 1 338 ? 6.823 -18.039 0.043 1.00 95.56 338 GLU A C 1
ATOM 2736 O O . GLU A 1 338 ? 8.034 -18.148 -0.183 1.00 95.56 338 GLU A O 1
ATOM 2741 N N . SER A 1 339 ? 6.358 -18.032 1.293 1.00 96.06 339 SER A N 1
ATOM 2742 C CA . SER A 1 339 ? 7.166 -18.449 2.438 1.00 96.06 339 SER A CA 1
ATOM 2743 C C . SER A 1 339 ? 7.268 -19.972 2.521 1.00 96.06 339 SER A C 1
ATOM 2745 O O . SER A 1 339 ? 6.433 -20.692 1.989 1.00 96.06 339 SER A O 1
ATOM 2747 N N . ARG A 1 340 ? 8.274 -20.508 3.222 1.00 95.88 340 ARG A N 1
ATOM 2748 C CA . ARG A 1 340 ? 8.514 -21.967 3.314 1.00 95.88 340 ARG A CA 1
ATOM 2749 C C . ARG A 1 340 ? 7.340 -22.783 3.873 1.00 95.88 340 ARG A C 1
ATOM 2751 O O . ARG A 1 340 ? 7.324 -24.000 3.718 1.00 95.88 340 ARG A O 1
ATOM 2758 N N . ASP A 1 341 ? 6.398 -22.133 4.550 1.00 94.81 341 ASP A N 1
ATOM 2759 C CA . ASP A 1 341 ? 5.156 -22.722 5.058 1.00 94.81 341 ASP A CA 1
ATOM 2760 C C . ASP A 1 341 ? 3.997 -22.714 4.037 1.00 94.81 341 ASP A C 1
ATOM 2762 O O . ASP A 1 341 ? 2.884 -23.091 4.400 1.00 94.81 341 ASP A O 1
ATOM 2766 N N . GLY A 1 342 ? 4.244 -22.324 2.781 1.00 93.81 342 GLY A N 1
ATOM 2767 C CA . GLY A 1 342 ? 3.262 -22.359 1.692 1.00 93.81 342 GLY A CA 1
ATOM 2768 C C . GLY A 1 342 ? 2.321 -21.151 1.640 1.00 93.81 342 GLY A C 1
ATOM 2769 O O . GLY A 1 342 ? 1.214 -21.251 1.120 1.00 93.81 342 GLY A O 1
ATOM 2770 N N . ILE A 1 343 ? 2.688 -20.027 2.268 1.00 95.12 343 ILE A N 1
ATOM 2771 C CA . ILE A 1 343 ? 1.834 -18.834 2.341 1.00 95.12 343 ILE A CA 1
ATOM 2772 C C . ILE A 1 343 ? 2.480 -17.689 1.561 1.00 95.12 343 ILE A C 1
ATOM 2774 O O . ILE A 1 343 ? 3.637 -17.345 1.784 1.00 95.12 343 ILE A O 1
ATOM 2778 N N . ILE A 1 344 ? 1.730 -17.032 0.677 1.00 95.50 344 ILE A N 1
ATOM 2779 C CA . ILE A 1 344 ? 2.211 -15.811 0.021 1.00 95.50 344 ILE A CA 1
ATOM 2780 C C . ILE A 1 344 ? 2.257 -14.681 1.048 1.00 95.50 344 ILE A C 1
ATOM 2782 O O . ILE A 1 344 ? 1.221 -14.202 1.499 1.00 95.50 344 ILE A O 1
ATOM 2786 N N . ARG A 1 345 ? 3.459 -14.236 1.425 1.00 94.62 345 ARG A N 1
ATOM 2787 C CA . ARG A 1 345 ? 3.646 -13.142 2.401 1.00 94.62 345 ARG A CA 1
ATOM 2788 C C . ARG A 1 345 ? 4.263 -11.897 1.809 1.00 94.62 345 ARG A C 1
ATOM 2790 O O . ARG A 1 345 ? 4.170 -10.845 2.430 1.00 94.62 345 ARG A O 1
ATOM 2797 N N . THR A 1 346 ? 4.875 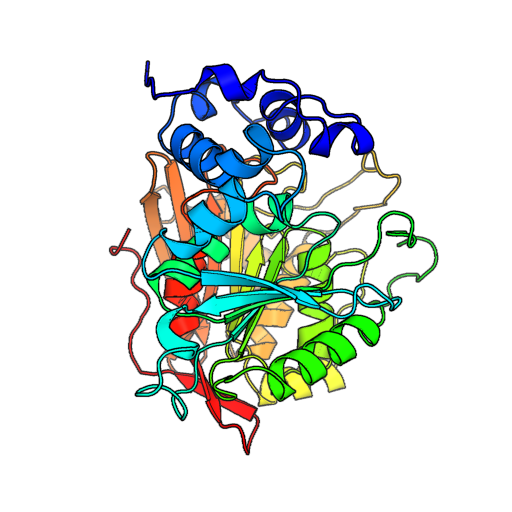-12.001 0.640 1.00 96.25 346 THR A N 1
ATOM 2798 C CA . THR A 1 346 ? 5.486 -10.859 -0.028 1.00 96.25 346 THR A CA 1
ATOM 2799 C C . THR A 1 346 ? 4.955 -10.782 -1.450 1.00 96.25 346 THR A C 1
ATOM 2801 O O . THR A 1 346 ? 5.077 -11.749 -2.197 1.00 96.25 346 THR A O 1
ATOM 2804 N N . ARG A 1 347 ? 4.381 -9.635 -1.819 1.00 96.69 347 ARG A N 1
ATOM 2805 C CA . ARG A 1 347 ? 3.859 -9.365 -3.164 1.00 96.69 347 ARG A CA 1
ATOM 2806 C C . ARG A 1 347 ? 4.481 -8.098 -3.738 1.00 96.69 347 ARG A C 1
ATOM 2808 O O . ARG A 1 347 ? 4.496 -7.053 -3.085 1.00 96.69 347 ARG A O 1
ATOM 2815 N N . PHE A 1 348 ? 4.939 -8.178 -4.979 1.00 96.94 348 PHE A N 1
ATOM 2816 C CA . PHE A 1 348 ? 5.380 -7.037 -5.772 1.00 96.94 348 PHE A CA 1
ATOM 2817 C C . PHE A 1 348 ? 4.452 -6.833 -6.951 1.00 96.94 348 PHE A C 1
ATOM 2819 O O . PHE A 1 348 ? 3.995 -7.798 -7.561 1.00 96.94 348 PHE A O 1
ATOM 2826 N N . ILE A 1 349 ? 4.181 -5.572 -7.270 1.00 96.44 349 ILE A N 1
ATOM 2827 C CA . ILE A 1 349 ? 3.398 -5.210 -8.444 1.00 96.44 349 ILE A CA 1
ATOM 2828 C C . ILE A 1 349 ? 4.050 -4.024 -9.139 1.00 96.44 349 ILE A C 1
ATOM 2830 O O . ILE A 1 349 ? 4.140 -2.943 -8.552 1.00 96.44 349 ILE A O 1
ATOM 2834 N N . ALA A 1 350 ? 4.470 -4.229 -10.385 1.00 96.31 350 ALA A N 1
ATOM 2835 C CA . ALA A 1 350 ? 4.858 -3.153 -11.292 1.00 96.31 350 ALA A CA 1
ATOM 2836 C C . ALA A 1 350 ? 3.673 -2.770 -12.192 1.00 96.31 350 ALA A C 1
ATOM 2838 O O . ALA A 1 350 ? 2.884 -3.635 -12.572 1.00 96.31 350 ALA A O 1
ATOM 2839 N N . VAL A 1 351 ? 3.523 -1.488 -12.527 1.00 96.12 351 VAL A N 1
ATOM 2840 C CA . VAL A 1 351 ? 2.358 -0.987 -13.280 1.00 96.12 351 VAL A CA 1
ATOM 2841 C C . VAL A 1 351 ? 2.795 -0.180 -14.499 1.00 96.12 351 VAL A C 1
ATOM 2843 O O . VAL A 1 351 ? 3.578 0.764 -14.379 1.00 96.12 351 VAL A O 1
ATOM 2846 N N . ASP A 1 352 ? 2.274 -0.540 -15.674 1.00 95.50 352 ASP A N 1
ATOM 2847 C CA . ASP A 1 352 ? 2.546 0.150 -16.941 1.00 95.50 352 ASP A CA 1
ATOM 2848 C C . ASP A 1 352 ? 2.156 1.640 -16.883 1.00 95.50 352 ASP A C 1
ATOM 2850 O O . ASP A 1 352 ? 1.140 2.006 -16.296 1.00 95.50 352 ASP A O 1
ATOM 2854 N N . ASN A 1 353 ? 2.934 2.502 -17.554 1.00 94.75 353 ASN A N 1
ATOM 2855 C CA . ASN A 1 353 ? 2.640 3.933 -17.755 1.00 94.75 353 ASN A CA 1
ATOM 2856 C C . ASN A 1 353 ? 2.180 4.686 -16.487 1.00 94.75 353 ASN A C 1
ATOM 2858 O O . ASN A 1 353 ? 1.320 5.565 -16.546 1.00 94.75 353 ASN A O 1
ATOM 2862 N N . CYS A 1 354 ? 2.735 4.312 -15.339 1.00 93.81 354 CYS A N 1
ATOM 2863 C CA . CYS A 1 354 ? 2.354 4.810 -14.028 1.00 93.81 354 CYS A CA 1
ATOM 2864 C C . CYS A 1 354 ? 3.507 5.657 -13.459 1.00 93.81 354 CYS A C 1
ATOM 2866 O O . CYS A 1 354 ? 4.612 5.125 -13.328 1.00 93.81 354 CYS A O 1
ATOM 2868 N N . PRO A 1 355 ? 3.291 6.943 -13.126 1.00 92.25 355 PRO A N 1
ATOM 2869 C CA . PRO A 1 355 ? 4.303 7.792 -12.500 1.00 92.25 355 PRO A CA 1
ATOM 2870 C C . PRO A 1 355 ? 4.428 7.504 -10.991 1.00 92.25 355 PRO A C 1
ATOM 2872 O O . PRO A 1 355 ? 3.740 6.631 -10.453 1.00 92.25 355 PRO A O 1
ATOM 2875 N N . HIS A 1 356 ? 5.279 8.261 -10.290 1.00 90.62 356 HIS A N 1
ATOM 2876 C CA . HIS A 1 356 ? 5.440 8.245 -8.830 1.00 90.62 356 HIS A CA 1
ATOM 2877 C C . HIS A 1 356 ? 4.224 8.877 -8.132 1.00 90.62 356 HIS A C 1
ATOM 2879 O O . HIS A 1 356 ? 4.309 9.951 -7.535 1.00 90.62 356 HIS A O 1
ATOM 2885 N N . TRP A 1 357 ? 3.064 8.228 -8.231 1.00 87.88 357 TRP A N 1
ATOM 2886 C CA . TRP A 1 357 ? 1.849 8.570 -7.492 1.00 87.88 357 TRP A CA 1
ATOM 2887 C C . TRP A 1 357 ? 0.976 7.331 -7.267 1.00 87.88 357 TRP A C 1
ATOM 2889 O O . TRP A 1 357 ? 1.132 6.315 -7.945 1.00 87.88 357 TRP A O 1
ATOM 2899 N N . MET A 1 358 ? 0.048 7.399 -6.311 1.00 81.56 358 MET A N 1
ATOM 2900 C CA . MET A 1 358 ? -0.920 6.323 -6.085 1.00 81.56 358 MET A CA 1
ATOM 2901 C C . MET A 1 358 ? -2.080 6.384 -7.080 1.00 81.56 358 MET A C 1
ATOM 2903 O O . MET A 1 358 ? -2.577 7.456 -7.413 1.00 81.56 358 MET A O 1
ATOM 2907 N N . HIS A 1 359 ? -2.527 5.218 -7.533 1.00 79.06 359 HIS A N 1
ATOM 2908 C CA . HIS A 1 359 ? -3.579 5.090 -8.539 1.00 79.06 359 HIS A CA 1
ATOM 2909 C C . HIS A 1 359 ? -4.826 4.431 -7.963 1.00 79.06 359 HIS A C 1
ATOM 2911 O O . HIS A 1 359 ? -4.764 3.787 -6.915 1.00 79.06 359 HIS A O 1
ATOM 2917 N N . GLY A 1 360 ? -5.946 4.589 -8.677 1.00 71.94 360 GLY A N 1
ATOM 2918 C CA . GLY A 1 360 ? -7.274 4.123 -8.274 1.00 71.94 360 GLY A CA 1
ATOM 2919 C C . GLY A 1 360 ? -7.294 2.723 -7.667 1.00 71.94 360 GLY A C 1
ATOM 2920 O O . GLY A 1 360 ? -7.767 2.513 -6.551 1.00 71.94 360 GLY A O 1
ATOM 2921 N N . SER A 1 361 ? -6.702 1.774 -8.382 1.00 86.50 361 SER A N 1
ATOM 2922 C CA . SER A 1 361 ? -6.693 0.362 -8.015 1.00 86.50 361 SER A CA 1
ATOM 2923 C C . SER A 1 361 ? -5.758 0.003 -6.850 1.00 86.50 361 SER A C 1
ATOM 2925 O O . SER A 1 361 ? -5.967 -1.027 -6.210 1.00 86.50 361 SER A O 1
ATOM 2927 N N . PHE A 1 362 ? -4.747 0.822 -6.525 1.00 92.62 362 PHE A N 1
ATOM 2928 C CA . PHE A 1 362 ? -3.644 0.405 -5.643 1.00 92.62 362 PHE A CA 1
ATOM 2929 C C . PHE A 1 362 ? -4.139 0.059 -4.243 1.00 92.62 362 PHE A C 1
ATOM 2931 O O . PHE A 1 362 ? -3.871 -1.032 -3.748 1.00 92.62 362 PHE A O 1
ATOM 2938 N N . ALA A 1 363 ? -4.904 0.957 -3.620 1.00 93.19 363 ALA A N 1
ATOM 2939 C CA . ALA A 1 363 ? -5.417 0.738 -2.273 1.00 93.19 363 ALA A CA 1
ATOM 2940 C C . ALA A 1 363 ? -6.304 -0.513 -2.187 1.00 93.19 363 ALA A C 1
ATOM 2942 O O . ALA A 1 363 ? -6.224 -1.256 -1.208 1.00 93.19 363 ALA A O 1
ATOM 2943 N N . ARG A 1 364 ? -7.116 -0.771 -3.221 1.00 92.94 364 ARG A N 1
ATOM 2944 C CA . ARG A 1 364 ? -7.984 -1.952 -3.293 1.00 92.94 364 ARG A CA 1
ATOM 2945 C C . ARG A 1 364 ? -7.166 -3.236 -3.417 1.00 92.94 364 ARG A C 1
ATOM 2947 O O . ARG A 1 364 ? -7.393 -4.149 -2.629 1.00 92.94 364 ARG A O 1
ATOM 2954 N N . ILE A 1 365 ? -6.190 -3.279 -4.327 1.00 94.88 365 ILE A N 1
ATOM 2955 C CA . ILE A 1 365 ? -5.290 -4.433 -4.502 1.00 94.88 365 ILE A CA 1
ATOM 2956 C C . ILE A 1 365 ? -4.509 -4.716 -3.213 1.00 94.88 365 ILE A C 1
ATOM 2958 O O . ILE A 1 365 ? -4.379 -5.863 -2.783 1.00 94.88 365 ILE A O 1
ATOM 2962 N N . GLN A 1 366 ? -3.999 -3.664 -2.571 1.00 95.69 366 GLN A N 1
ATOM 2963 C CA . GLN A 1 366 ? -3.267 -3.779 -1.316 1.00 95.69 366 GLN A CA 1
ATOM 2964 C C . GLN A 1 366 ? -4.139 -4.323 -0.188 1.00 95.69 366 GLN A C 1
ATOM 2966 O O . GLN A 1 366 ? -3.721 -5.244 0.514 1.00 95.69 366 GLN A O 1
ATOM 2971 N N . TRP A 1 367 ? -5.353 -3.791 -0.035 1.00 96.00 367 TRP A N 1
ATOM 2972 C CA . TRP A 1 367 ? -6.294 -4.254 0.978 1.00 96.00 367 TRP A CA 1
ATOM 2973 C C . TRP A 1 367 ? -6.706 -5.703 0.769 1.00 96.00 367 TRP A C 1
ATOM 2975 O O . TRP A 1 367 ? -6.688 -6.487 1.714 1.00 96.00 367 TRP A O 1
ATOM 2985 N N . ASP A 1 368 ? -7.032 -6.067 -0.468 1.00 94.88 368 ASP A N 1
ATOM 2986 C CA . ASP A 1 368 ? -7.415 -7.427 -0.825 1.00 94.88 368 ASP A CA 1
ATOM 2987 C C . ASP A 1 368 ? -6.296 -8.440 -0.560 1.00 94.88 368 ASP A C 1
ATOM 2989 O O . ASP A 1 368 ? -6.590 -9.594 -0.278 1.00 94.88 368 ASP A O 1
ATOM 2993 N N . PHE A 1 369 ? -5.030 -8.014 -0.569 1.00 96.06 369 PHE A N 1
ATOM 2994 C CA . PHE A 1 369 ? -3.921 -8.830 -0.086 1.00 96.06 369 PHE A CA 1
ATOM 2995 C C . PHE A 1 369 ? -3.862 -8.891 1.450 1.00 96.06 369 PHE A C 1
ATOM 2997 O O . PHE A 1 369 ? -3.866 -9.977 2.029 1.00 96.06 369 PHE A O 1
ATOM 3004 N N . VAL A 1 370 ? -3.804 -7.743 2.140 1.00 96.94 370 VAL A N 1
ATOM 3005 C CA . VAL A 1 370 ? -3.493 -7.737 3.582 1.00 96.94 370 VAL A CA 1
ATOM 3006 C C . VAL A 1 370 ? -4.652 -8.161 4.484 1.00 96.94 370 VAL A C 1
ATOM 3008 O O . VAL A 1 370 ? -4.405 -8.620 5.599 1.00 96.94 370 VAL A O 1
ATOM 3011 N N . LYS A 1 371 ? -5.909 -8.041 4.036 1.00 96.06 371 LYS A N 1
ATOM 3012 C CA . LYS A 1 371 ? -7.103 -8.324 4.858 1.00 96.06 371 LYS A CA 1
ATOM 3013 C C . LYS A 1 371 ? -7.195 -9.771 5.356 1.00 96.06 371 LYS A C 1
ATOM 3015 O O . LYS A 1 371 ? -7.926 -10.028 6.309 1.00 96.06 371 LYS A O 1
ATOM 3020 N N . HIS A 1 372 ? -6.451 -10.680 4.729 1.00 95.75 372 HIS A N 1
ATOM 3021 C CA . HIS A 1 372 ? -6.375 -12.102 5.075 1.00 95.75 372 HIS A CA 1
ATOM 3022 C C . HIS A 1 372 ? -5.367 -12.415 6.184 1.00 95.75 372 HIS A C 1
ATOM 3024 O O . HIS A 1 372 ? -5.273 -13.556 6.644 1.00 95.75 372 HIS A O 1
ATOM 3030 N N . PHE A 1 373 ? -4.617 -11.405 6.628 1.00 97.62 373 PHE A N 1
ATOM 3031 C CA . PHE A 1 373 ? -3.688 -11.518 7.739 1.00 97.62 373 PHE A CA 1
ATOM 3032 C C . PHE A 1 373 ? -4.235 -10.834 8.987 1.00 97.62 373 PHE A C 1
ATOM 3034 O O . PHE A 1 373 ? -4.786 -9.732 8.935 1.00 97.62 373 PHE A O 1
ATOM 3041 N N . SER A 1 374 ? -4.010 -11.472 10.131 1.00 97.94 374 SER A N 1
ATOM 3042 C CA . SER A 1 374 ? -4.232 -10.917 11.464 1.00 97.94 374 SER A CA 1
ATOM 3043 C C . SER A 1 374 ? -3.058 -11.250 12.391 1.00 97.94 374 SER A C 1
ATOM 3045 O O . SER A 1 374 ? -2.106 -11.937 12.013 1.00 97.94 374 SER A O 1
ATOM 3047 N N . ARG A 1 375 ? -3.111 -10.751 13.625 1.00 97.31 375 ARG A N 1
ATOM 3048 C CA . ARG A 1 375 ? -2.140 -11.009 14.689 1.00 97.31 375 ARG A CA 1
ATOM 3049 C C . ARG A 1 375 ? -2.776 -11.766 15.833 1.00 97.31 375 ARG A C 1
ATOM 3051 O O . ARG A 1 375 ? -3.841 -11.389 16.321 1.00 97.31 375 ARG A O 1
ATOM 3058 N N . ASP A 1 376 ? -2.068 -12.770 16.328 1.00 96.94 376 ASP A N 1
ATOM 3059 C CA . ASP A 1 376 ? -2.259 -13.190 17.708 1.00 96.94 376 ASP A CA 1
ATOM 3060 C C . ASP A 1 376 ? -1.738 -12.070 18.618 1.00 96.94 376 ASP A C 1
ATOM 3062 O O . ASP A 1 376 ? -0.535 -11.834 18.707 1.00 96.94 376 ASP A O 1
ATOM 3066 N N . VAL A 1 377 ? -2.648 -11.367 19.290 1.00 95.06 377 VAL A N 1
ATOM 3067 C CA . VAL A 1 377 ? -2.324 -10.199 20.128 1.00 95.06 377 VAL A CA 1
ATOM 3068 C C . VAL A 1 377 ? -1.427 -10.571 21.318 1.00 95.06 377 VAL A C 1
ATOM 3070 O O . VAL A 1 377 ? -0.721 -9.713 21.844 1.00 95.06 377 VAL A O 1
ATOM 3073 N N . SER A 1 378 ? -1.428 -11.837 21.745 1.00 93.88 378 SER A N 1
ATOM 3074 C CA . SER A 1 378 ? -0.624 -12.300 22.880 1.00 93.88 378 SER A CA 1
ATOM 3075 C C . SER A 1 378 ? 0.810 -12.662 22.491 1.00 93.88 378 SER A C 1
ATOM 3077 O O . SER A 1 378 ? 1.733 -12.408 23.265 1.00 93.88 378 SER A O 1
ATOM 3079 N N . THR A 1 379 ? 1.007 -13.227 21.297 1.00 92.62 379 THR A N 1
ATOM 3080 C CA . THR A 1 379 ? 2.315 -13.735 20.847 1.00 92.62 379 THR A CA 1
ATOM 3081 C C . THR A 1 379 ? 2.974 -12.869 19.775 1.00 92.62 379 THR A C 1
ATOM 3083 O O . THR A 1 379 ? 4.187 -12.937 19.602 1.00 92.62 379 THR A O 1
ATOM 3086 N N . GLY A 1 380 ? 2.206 -12.044 19.060 1.00 93.00 380 GLY A N 1
ATOM 3087 C CA . GLY A 1 380 ? 2.663 -11.281 17.896 1.00 93.00 380 GLY A CA 1
ATOM 3088 C C . GLY A 1 380 ? 2.723 -12.087 16.596 1.00 93.00 380 GLY A C 1
ATOM 3089 O O . GLY A 1 380 ? 3.064 -11.534 15.547 1.00 93.00 380 GLY A O 1
ATOM 3090 N N . ASN A 1 381 ? 2.384 -13.378 16.635 1.00 94.19 381 ASN A N 1
ATOM 3091 C CA . ASN A 1 381 ? 2.456 -14.255 15.472 1.00 94.19 381 ASN A CA 1
ATOM 3092 C C . ASN A 1 381 ? 1.459 -13.829 14.388 1.00 94.19 381 ASN A C 1
ATOM 3094 O O . ASN A 1 381 ? 0.313 -13.475 14.678 1.00 94.19 381 ASN A O 1
ATOM 3098 N N . SER A 1 382 ? 1.899 -13.889 13.130 1.00 96.25 382 SER A N 1
ATOM 3099 C CA . SER A 1 382 ? 1.020 -13.708 11.974 1.00 96.25 382 SER A CA 1
ATOM 3100 C C . SER A 1 382 ? 0.075 -14.903 11.838 1.00 96.25 382 SER A C 1
ATOM 3102 O O . SER A 1 382 ? 0.511 -16.055 11.853 1.00 96.25 382 SER A O 1
ATOM 3104 N N . ILE A 1 383 ? -1.215 -14.620 11.685 1.00 96.75 383 ILE A N 1
ATOM 3105 C CA . ILE A 1 383 ? -2.267 -15.586 11.366 1.00 96.75 383 ILE A CA 1
ATOM 3106 C C . ILE A 1 383 ? -2.735 -15.292 9.944 1.00 96.75 383 ILE A C 1
ATOM 3108 O O . ILE A 1 383 ? -2.964 -14.135 9.601 1.00 96.75 383 ILE A O 1
ATOM 3112 N N . PHE A 1 384 ? -2.879 -16.336 9.133 1.00 96.06 384 PHE A N 1
ATOM 3113 C CA . PHE A 1 384 ? -3.458 -16.273 7.794 1.00 96.06 384 PHE A CA 1
ATOM 3114 C C . PHE A 1 384 ? -4.786 -17.032 7.799 1.00 96.06 384 PHE A C 1
ATOM 3116 O O . PHE A 1 384 ? -4.844 -18.145 8.322 1.00 96.06 384 PHE A O 1
ATOM 3123 N N . ASP A 1 385 ? -5.845 -16.437 7.251 1.00 91.81 385 ASP A N 1
ATOM 3124 C CA . ASP A 1 385 ? -7.199 -17.013 7.286 1.00 91.81 385 ASP A CA 1
ATOM 3125 C C . ASP A 1 385 ? -7.425 -18.167 6.284 1.00 91.81 385 ASP A C 1
ATOM 3127 O O . ASP A 1 385 ? -8.483 -18.796 6.295 1.00 91.81 385 ASP A O 1
ATOM 3131 N N . GLY A 1 386 ? -6.423 -18.475 5.451 1.00 83.06 386 GLY A N 1
ATOM 3132 C CA . GLY A 1 386 ? -6.461 -19.549 4.457 1.00 83.06 386 GLY A CA 1
ATOM 3133 C C . GLY A 1 386 ? -7.036 -19.136 3.101 1.00 83.06 386 GLY A C 1
ATOM 3134 O O . GLY A 1 386 ? -7.112 -19.974 2.204 1.00 83.06 386 GLY A O 1
ATOM 3135 N N . THR A 1 387 ? -7.422 -17.871 2.928 1.00 79.44 387 THR A N 1
ATOM 3136 C CA . THR A 1 387 ? -7.951 -17.347 1.668 1.00 79.44 387 THR A CA 1
ATOM 3137 C C . THR A 1 387 ? -6.826 -16.659 0.895 1.00 79.44 387 THR A C 1
ATOM 3139 O O . THR A 1 387 ? -6.361 -15.597 1.313 1.00 79.44 387 THR A O 1
ATOM 3142 N N . PRO A 1 388 ? -6.339 -17.231 -0.222 1.00 69.81 388 PRO A N 1
ATOM 3143 C CA . PRO A 1 388 ? -5.389 -16.525 -1.072 1.00 69.81 388 PRO A CA 1
ATOM 3144 C C . PRO A 1 388 ? -6.050 -15.270 -1.654 1.00 69.81 388 PRO A C 1
ATOM 3146 O O . PRO A 1 388 ? -7.266 -15.230 -1.832 1.00 69.81 388 PRO A O 1
ATOM 3149 N N . ALA A 1 389 ? -5.251 -14.253 -1.971 1.00 72.69 389 ALA A N 1
ATOM 3150 C CA . ALA A 1 389 ? -5.704 -13.067 -2.691 1.00 72.69 389 ALA A CA 1
ATOM 3151 C C . ALA A 1 389 ? -5.404 -13.258 -4.187 1.00 72.69 389 ALA A C 1
ATOM 3153 O O . ALA A 1 389 ? -4.311 -12.872 -4.622 1.00 72.69 389 ALA A O 1
ATOM 3154 N N . PRO A 1 390 ? -6.292 -13.897 -4.972 1.00 70.38 390 PRO A N 1
ATOM 3155 C CA . PRO A 1 390 ? -5.942 -14.345 -6.310 1.00 70.38 390 PRO A CA 1
ATOM 3156 C C . PRO A 1 390 ? -5.792 -13.164 -7.278 1.00 70.38 390 PRO A C 1
ATOM 3158 O O . PRO A 1 390 ? -6.343 -12.080 -7.066 1.00 70.38 390 PRO A O 1
ATOM 3161 N N . PHE A 1 391 ? -5.020 -13.377 -8.343 1.00 74.50 391 PHE A N 1
ATOM 3162 C CA . PHE A 1 391 ? -4.751 -12.362 -9.365 1.00 74.50 391 PHE A CA 1
ATOM 3163 C C . PHE A 1 391 ? -5.969 -12.054 -10.250 1.00 74.50 391 PHE A C 1
ATOM 3165 O O . PHE A 1 391 ? -6.056 -10.966 -10.807 1.00 74.50 391 PHE A O 1
ATOM 3172 N N . ASP A 1 392 ? -6.912 -12.991 -10.376 1.00 62.34 392 ASP A N 1
ATOM 3173 C CA . ASP A 1 392 ? -8.054 -12.950 -11.302 1.00 62.34 392 ASP A CA 1
ATOM 3174 C C . ASP A 1 392 ? -9.274 -12.170 -10.782 1.00 62.34 392 ASP A C 1
ATOM 3176 O O . ASP A 1 392 ? -10.310 -12.115 -11.444 1.00 62.34 392 ASP A O 1
ATOM 3180 N N . LYS A 1 393 ? -9.166 -11.557 -9.600 1.00 67.25 393 LYS A N 1
ATOM 3181 C CA . LYS A 1 393 ? -10.263 -10.816 -8.964 1.00 67.25 393 LYS A CA 1
ATOM 3182 C C . LYS A 1 393 ? -10.510 -9.426 -9.578 1.00 67.25 393 LYS A C 1
ATOM 3184 O O . LYS A 1 393 ? -11.560 -8.841 -9.303 1.00 67.25 393 LYS A O 1
ATOM 3189 N N . TYR A 1 394 ? -9.553 -8.882 -10.332 1.00 62.31 394 TYR A N 1
ATOM 3190 C CA . TYR A 1 394 ? -9.499 -7.461 -10.703 1.00 62.31 394 TYR A CA 1
ATOM 3191 C C . TYR A 1 394 ? -9.889 -7.164 -12.147 1.00 62.31 394 TYR A C 1
ATOM 3193 O O . TYR A 1 394 ? -9.562 -7.985 -13.034 1.00 62.31 394 TYR A O 1
#

Sequence (394 aa):
MYNYENKEWFERPLKTLEDEGRKTLHELLVDMGDHTFNYEKYLHSKQGEHFLFHNQLLVKYTHGMDKGVLDFWKHYGKGLVKEIHDTDTDTPWVSYVPVSAYLPENKDRKYPYLFQMNRKTDFIAESYGHAFVCAEEEVILVYPYVQPGAPFKLSLASEGRKMPSSDIYLKILDKSMEQLPVDRSRVYLTGFSSPGFRAVALACERPSLFAGIMLNSFLLPFIWDLPSEKKMAEMAACKLPIINIAGLCDYGQPYPVYQSQSGETNNGLDHNRTSEEAISRPNMWFRINDCPAVTLDEALATRDYGEDRRAEREVGIPASEAATVIIDDTNHYFADIESRDGIIRTRFIAVDNCPHWMHGSFARIQWDFVKHFSRDVSTGNSIFDGTPAPFDKY